Protein AF-A0A3M0Z654-F1 (afdb_monomer)

Mean predicted aligned error: 5.39 Å

Radius of gyration: 23.48 Å; Cα contacts (8 Å, |Δi|>4): 1126; chains: 1; bounding box: 66×55×67 Å

Solvent-accessible surface area (backbone atoms only — not comparable to full-atom values): 19083 Å² total; per-residue (Å²): 134,76,53,80,58,54,81,38,80,42,70,50,46,83,29,74,49,69,48,63,78,39,79,46,79,44,62,20,63,89,38,39,33,29,37,32,23,31,36,39,35,41,32,47,31,36,29,44,46,32,54,15,32,34,36,39,33,43,51,42,68,41,76,60,85,94,45,79,46,75,48,76,44,89,51,58,73,40,71,49,40,82,38,69,68,48,70,70,55,67,70,47,78,39,67,51,93,78,73,87,61,70,76,76,70,84,86,77,80,78,86,81,74,78,81,74,61,71,90,50,51,37,58,55,72,82,33,52,88,52,38,41,69,56,98,88,55,50,23,34,26,58,19,53,36,48,46,31,73,73,50,29,37,25,42,32,46,76,75,57,101,57,67,44,33,15,65,44,69,27,67,49,26,82,54,43,33,35,42,40,36,57,71,30,38,42,27,61,80,13,31,44,30,37,50,36,86,50,54,88,42,56,36,36,40,29,28,28,38,36,22,38,37,35,35,49,14,38,17,33,41,35,32,40,49,19,26,37,50,29,40,39,40,38,76,52,24,32,40,39,35,35,33,52,20,45,33,35,34,40,38,36,70,25,49,35,46,35,41,32,34,42,35,37,44,47,42,77,55,71,57,57,27,28,39,30,33,31,20,38,36,36,31,48,31,37,37,37,40,32,38,21,20,44,40,36,31,26,72,55,8,37,38,35,36,44,48,28,42,41,34,36,34,65,84,52,57,75,84,45,36,34,26,38,35,36,56,29,30,41,18,42,18,35,38,36,47,52,83,81,30,65,47,56,25,45,33,39,39,34,49,93,92,44,78,50,75,40,38,67,84,78,38,56,65,51,83,63,30,34,35,37,53,31,38,30,36,39,66,65,69,78,72,90,123

pLDDT: mean 92.32, std 9.57, range [31.92, 98.75]

Sequence (385 aa):
MRTKCPAIIAKGGNSMIALLDSTIDGDGVDIPAIQTEGALYLRNVNVSGYAAAVKTTKVKLVRKGKKRTTQKTPGLTLPAGKIDEFIAEHKLVLHADSQSGSLALPVEEVPILPREPHEKWVNILKYAHLKKGDKKEEDWAAAIQKAVDDGAECIYFPASSKDYPIAADVHLRGNLKRLFGMRNKIGGKGRLVFEHSGANHTLTIERLELGAVHHDSPGTLVMLSSWPKTFTNSRRAGRLFLFNSLGSDWHFQAPLKVWARQWNVERHGPGPCIISRGAQIWSLGFKTEYDSQKIQAVCGSRIEILGAFLYPIGKIPPDRPLIVNEDSDLAIMYGLSVYRSNHRIQILDRKNGRQTIVSPQDLLWVGSRARMDLFVSRGLSPSRQ

Secondary structure (DSSP, 8-state):
---SS-SEEE-STT-EEEEEEEEEEEEEEEEEEEEESSEEEEEEEEEEEEEEEEEEEEEEEEEETTEEEEEEEEEEEEPSEEEEEEE-S-EEEES-SS--S---PPP-PPP-PPPPPGGGEEEGGGGGGG-BS-SSS-B-HHHHHHHHHTT-SEEEE-S-S--EEESS-EEE-TT--EEEEEEEEEEEEEEEEE--S-TT-EEEEEEEEEEEEEE-SSSEEEEES-EEEEEEE-TT--EEEEEEEEES-EEE-S--EEEEEEEEEE--SS--SEEEES-EEEEEEEEEESSS--EEEETT-EEEEEEEEEE--S---TT-EEEEEESSEEEEEEEEE-SS---SEEEEEEETTEEEEE-GGGSEEETTEEEEEEEEE-PPPP---

Nearest PDB structures (foldseek):
  8iqe-assembly1_B  TM=4.636E-01  e=3.380E+00  Klebsiella phage VLC6

Structure (mmCIF, N/CA/C/O backbone):
data_AF-A0A3M0Z654-F1
#
_entry.id   AF-A0A3M0Z654-F1
#
loop_
_atom_site.group_PDB
_atom_site.id
_atom_site.type_symbol
_atom_site.label_atom_id
_atom_site.label_alt_id
_atom_site.label_comp_id
_atom_site.label_asym_id
_atom_site.label_entity_id
_atom_site.label_seq_id
_atom_site.pdbx_PDB_ins_code
_atom_site.Cartn_x
_atom_site.Cartn_y
_atom_site.Cartn_z
_atom_site.occupancy
_atom_site.B_iso_or_equiv
_atom_site.auth_seq_id
_atom_site.auth_comp_id
_atom_site.auth_asym_id
_atom_site.auth_atom_id
_atom_site.pdbx_PDB_model_num
ATOM 1 N N . MET A 1 1 ? -2.515 -32.035 21.021 1.00 47.75 1 MET A N 1
ATOM 2 C CA . MET A 1 1 ? -3.071 -31.385 22.228 1.00 47.75 1 MET A CA 1
ATOM 3 C C . MET A 1 1 ? -3.592 -30.024 21.811 1.00 47.75 1 MET A C 1
ATOM 5 O O . MET A 1 1 ? -2.827 -29.291 21.197 1.00 47.75 1 MET A O 1
ATOM 9 N N . ARG A 1 2 ? -4.870 -29.718 22.057 1.00 58.19 2 ARG A N 1
ATOM 10 C CA . ARG A 1 2 ? -5.374 -28.342 21.945 1.00 58.19 2 ARG A CA 1
ATOM 11 C C . ARG A 1 2 ? -5.000 -27.593 23.231 1.00 58.19 2 ARG A C 1
ATOM 13 O O . ARG A 1 2 ? -4.676 -28.219 24.240 1.00 58.19 2 ARG A O 1
ATOM 20 N N . THR A 1 3 ? -4.860 -26.278 23.139 1.00 57.78 3 THR A N 1
ATOM 21 C CA . THR A 1 3 ? -4.327 -25.450 24.223 1.00 57.78 3 THR A CA 1
ATOM 22 C C . THR A 1 3 ? -5.454 -24.801 25.021 1.00 57.78 3 THR A C 1
ATOM 24 O O . THR A 1 3 ? -6.199 -23.989 24.473 1.00 57.78 3 THR A O 1
ATOM 27 N N . LYS A 1 4 ? -5.480 -25.033 26.343 1.00 83.50 4 LYS A N 1
ATOM 28 C CA . LYS A 1 4 ? -6.354 -24.339 27.312 1.00 83.50 4 LYS A CA 1
ATOM 29 C C . LYS A 1 4 ? -5.920 -22.889 27.586 1.00 83.50 4 LYS A C 1
ATOM 31 O O . LYS A 1 4 ? -5.823 -22.461 28.735 1.00 83.50 4 LYS A O 1
ATOM 36 N N . CYS A 1 5 ? -5.609 -22.125 26.547 1.00 90.94 5 CYS A N 1
ATOM 37 C CA . CYS A 1 5 ? -5.271 -20.710 26.651 1.00 90.94 5 CYS A CA 1
ATOM 38 C C . CYS A 1 5 ? -6.001 -19.895 25.573 1.00 90.94 5 CYS A C 1
ATOM 40 O O . CYS A 1 5 ? -6.419 -20.456 24.555 1.00 90.94 5 CYS A O 1
ATOM 42 N N . PRO A 1 6 ? -6.183 -18.576 25.781 1.00 94.50 6 PRO A N 1
ATOM 43 C CA . PRO A 1 6 ? -6.696 -17.709 24.729 1.00 94.50 6 PRO A CA 1
ATOM 44 C C . PRO A 1 6 ? -5.765 -17.767 23.518 1.00 94.50 6 PRO A C 1
ATOM 46 O O . PRO A 1 6 ? -4.544 -17.723 23.677 1.00 94.50 6 PRO A O 1
ATOM 49 N N . ALA A 1 7 ? -6.335 -17.811 22.317 1.00 95.44 7 ALA A N 1
ATOM 50 C CA . ALA A 1 7 ? -5.573 -17.749 21.076 1.00 95.44 7 ALA A CA 1
ATOM 51 C C . ALA A 1 7 ? -4.855 -16.398 20.919 1.00 95.44 7 ALA A C 1
ATOM 53 O O . ALA A 1 7 ? -3.739 -16.337 20.407 1.00 95.44 7 ALA A O 1
ATOM 54 N N . ILE A 1 8 ? -5.484 -15.305 21.374 1.00 96.50 8 ILE A N 1
ATOM 55 C CA . ILE A 1 8 ? -4.921 -13.952 21.296 1.00 96.50 8 ILE A CA 1
ATOM 56 C C . ILE A 1 8 ? -5.134 -13.223 22.623 1.00 96.50 8 ILE A C 1
ATOM 58 O O . ILE A 1 8 ? -6.255 -13.127 23.125 1.00 96.50 8 ILE A O 1
ATOM 62 N N . ILE A 1 9 ? -4.056 -12.640 23.156 1.00 95.94 9 ILE A N 1
ATOM 63 C CA . ILE A 1 9 ? -4.102 -11.691 24.273 1.00 95.94 9 ILE A CA 1
ATOM 64 C C . ILE A 1 9 ? -3.407 -10.396 23.843 1.00 95.94 9 ILE A C 1
ATOM 66 O O . ILE A 1 9 ? -2.182 -10.338 23.749 1.00 95.94 9 ILE A O 1
ATOM 70 N N . ALA A 1 10 ? -4.184 -9.339 23.624 1.00 94.88 10 ALA A N 1
ATOM 71 C CA . ALA A 1 10 ? -3.695 -7.999 23.318 1.00 94.88 10 ALA A CA 1
ATOM 72 C C . ALA A 1 10 ? -3.796 -7.106 24.566 1.00 94.88 10 ALA A C 1
ATOM 74 O O . ALA A 1 10 ? -4.889 -6.813 25.051 1.00 94.88 10 ALA A O 1
ATOM 75 N N . LYS A 1 11 ? -2.649 -6.690 25.118 1.00 93.00 11 LYS A N 1
ATOM 76 C CA . LYS A 1 11 ? -2.574 -5.870 26.341 1.00 93.00 11 LYS A CA 1
ATOM 77 C C . LYS A 1 11 ? -2.249 -4.412 26.037 1.00 93.00 11 LYS A C 1
ATOM 79 O O . LYS A 1 11 ? -1.446 -4.109 25.159 1.00 93.00 11 LYS A O 1
ATOM 84 N N . GLY A 1 12 ? -2.794 -3.516 26.855 1.00 89.38 12 GLY A N 1
ATOM 85 C CA . GLY A 1 12 ? -2.614 -2.076 26.751 1.00 89.38 12 GLY A CA 1
ATOM 86 C C . GLY A 1 12 ? -3.598 -1.420 25.787 1.00 89.38 12 GLY A C 1
ATOM 87 O O . GLY A 1 12 ? -3.891 -1.940 24.712 1.00 89.38 12 GLY A O 1
ATOM 88 N N . GLY A 1 13 ? -4.045 -0.217 26.156 1.00 87.88 13 GLY A N 1
ATOM 89 C CA . GLY A 1 13 ? -5.011 0.550 25.369 1.00 87.88 13 GLY A CA 1
ATOM 90 C C . GLY A 1 13 ? -4.569 0.810 23.931 1.00 87.88 13 GLY A C 1
ATOM 91 O O . GLY A 1 13 ? -5.385 0.814 23.033 1.00 87.88 13 GLY A O 1
ATOM 92 N N . ASN A 1 14 ? -3.274 0.960 23.660 1.00 88.38 14 ASN A N 1
ATOM 93 C CA . ASN A 1 14 ? -2.791 1.191 22.292 1.00 88.38 14 ASN A CA 1
ATOM 94 C C . ASN A 1 14 ? -2.501 -0.093 21.502 1.00 88.38 14 ASN A C 1
ATOM 96 O O . ASN A 1 14 ? -1.905 -0.005 20.431 1.00 88.38 14 ASN A O 1
ATOM 100 N N . SER A 1 15 ? -2.836 -1.274 22.030 1.00 91.69 15 SER A N 1
ATOM 101 C CA . SER A 1 15 ? -2.749 -2.501 21.236 1.00 91.69 15 SER A CA 1
ATOM 102 C C . SER A 1 15 ? -3.772 -2.464 20.104 1.00 91.69 15 SER A C 1
ATOM 104 O O . SER A 1 15 ? -4.822 -1.831 20.224 1.00 91.69 15 SER A O 1
ATOM 106 N N . MET A 1 16 ? -3.433 -3.090 18.982 1.00 92.81 16 MET A N 1
ATOM 107 C CA . MET A 1 16 ? -4.265 -3.101 17.786 1.00 92.81 16 MET A CA 1
ATOM 108 C C . MET A 1 16 ? -4.127 -4.441 17.081 1.00 92.81 16 MET A C 1
ATOM 110 O O . MET A 1 16 ? -3.008 -4.868 16.803 1.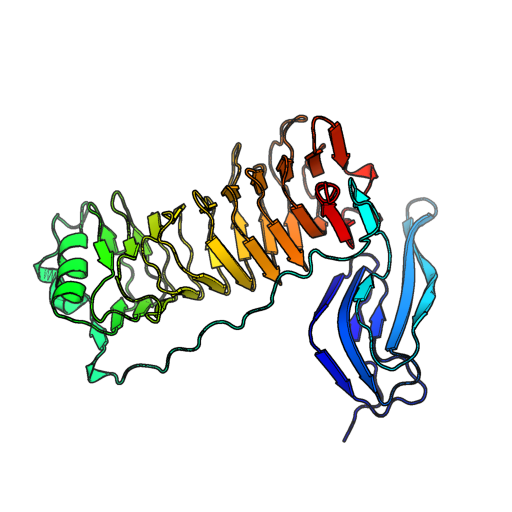00 92.81 16 MET A O 1
ATOM 114 N N . ILE A 1 17 ? -5.255 -5.080 16.785 1.00 95.31 17 ILE A N 1
ATOM 115 C CA . ILE A 1 17 ? -5.320 -6.344 16.049 1.00 95.31 17 ILE A CA 1
ATOM 116 C C . ILE A 1 17 ? -6.375 -6.226 14.951 1.00 95.31 17 ILE A C 1
ATOM 118 O O . ILE A 1 17 ? -7.503 -5.824 15.224 1.00 95.31 17 ILE A O 1
ATOM 122 N N . ALA A 1 18 ? -6.014 -6.617 13.731 1.00 95.38 18 ALA A N 1
ATOM 123 C CA . ALA A 1 18 ? -6.952 -6.894 12.650 1.00 95.38 18 ALA A CA 1
ATOM 124 C C . ALA A 1 18 ? -6.826 -8.376 12.273 1.00 95.38 18 ALA A C 1
ATOM 126 O O . ALA A 1 18 ? -5.716 -8.841 12.013 1.00 95.38 18 ALA A O 1
ATOM 127 N N . LEU A 1 19 ? -7.939 -9.108 12.266 1.00 96.44 19 LEU A N 1
ATOM 128 C CA . LEU A 1 19 ? -7.992 -10.528 11.920 1.00 96.44 19 LEU A CA 1
ATOM 129 C C . LEU A 1 19 ? -9.084 -10.762 10.876 1.00 96.44 19 LEU A C 1
ATOM 131 O O . LEU A 1 19 ? -10.234 -10.372 11.076 1.00 96.44 19 LEU A O 1
ATOM 135 N N . LEU A 1 20 ? -8.711 -11.382 9.761 1.00 95.62 20 LEU A N 1
ATOM 136 C CA . LEU A 1 20 ? -9.563 -11.559 8.587 1.00 95.62 20 LEU A CA 1
ATOM 137 C C . LEU A 1 20 ? -9.585 -13.031 8.195 1.00 95.62 20 LEU A C 1
ATOM 139 O O . LEU A 1 20 ? -8.561 -13.697 8.341 1.00 95.62 20 LEU A O 1
ATOM 143 N N . ASP A 1 21 ? -10.717 -13.513 7.689 1.00 95.38 21 ASP A N 1
ATOM 144 C CA . ASP A 1 21 ? -10.837 -14.804 6.996 1.00 95.38 21 ASP A CA 1
ATOM 145 C C . ASP A 1 21 ? -10.188 -15.967 7.774 1.00 95.38 21 ASP A C 1
ATOM 147 O O . ASP A 1 21 ? -9.401 -16.750 7.246 1.00 95.38 21 ASP A O 1
ATOM 151 N N . SER A 1 22 ? -10.467 -16.033 9.079 1.00 96.69 22 SER A N 1
ATOM 152 C CA . SER A 1 22 ? -9.737 -16.881 10.030 1.00 96.69 22 SER A CA 1
ATOM 153 C C . SER A 1 22 ? -10.655 -17.830 10.790 1.00 96.69 22 SER A C 1
ATOM 155 O O . SER A 1 22 ? -11.786 -17.491 11.130 1.00 96.69 22 SER A O 1
ATOM 157 N N . THR A 1 23 ? -10.135 -19.007 11.135 1.00 97.62 23 THR A N 1
ATOM 158 C CA . THR A 1 23 ? -10.780 -19.935 12.076 1.00 97.62 23 THR A CA 1
ATOM 159 C C . THR A 1 23 ? -9.923 -20.065 13.331 1.00 97.62 23 THR A C 1
ATOM 161 O O . THR A 1 23 ? -8.708 -20.233 13.236 1.00 97.62 23 THR A O 1
ATOM 164 N N . ILE A 1 24 ? -10.551 -19.965 14.503 1.00 96.38 24 ILE A N 1
ATOM 165 C CA . ILE A 1 24 ? -9.919 -20.137 15.812 1.00 96.38 24 ILE A CA 1
ATOM 166 C C . ILE A 1 24 ? -10.595 -21.312 16.520 1.00 96.38 24 ILE A C 1
ATOM 168 O O . ILE A 1 24 ? -11.736 -21.195 16.966 1.00 96.38 24 ILE A O 1
ATOM 172 N N . ASP A 1 25 ? -9.868 -22.418 16.661 1.00 94.50 25 ASP A N 1
ATOM 173 C CA . ASP A 1 25 ? -10.344 -23.632 17.324 1.00 94.50 25 ASP A CA 1
ATOM 174 C C . ASP A 1 25 ? -9.556 -23.896 18.608 1.00 94.50 25 ASP A C 1
ATOM 176 O O . ASP A 1 25 ? -8.324 -23.878 18.612 1.00 94.50 25 ASP A O 1
ATOM 180 N N . GLY A 1 26 ? -10.266 -24.190 19.695 1.00 90.81 26 GLY A N 1
ATOM 181 C CA . GLY A 1 26 ? -9.661 -24.493 20.990 1.00 90.81 26 GLY A CA 1
ATOM 182 C C . GLY A 1 26 ? -10.363 -25.611 21.751 1.00 90.81 26 GLY A C 1
ATOM 183 O O . GLY A 1 26 ? -11.196 -26.344 21.214 1.00 90.81 26 GLY A O 1
ATOM 184 N N . ASP A 1 27 ? -9.970 -25.758 23.012 1.00 88.44 27 ASP A N 1
ATOM 185 C CA . ASP A 1 27 ? -10.591 -26.599 24.045 1.00 88.44 27 ASP A CA 1
ATOM 186 C C . ASP A 1 27 ? -10.758 -25.831 25.377 1.00 88.44 27 ASP A C 1
ATOM 188 O O . ASP A 1 27 ? -10.929 -26.411 26.452 1.00 88.44 27 ASP A O 1
ATOM 192 N N . GLY A 1 28 ? -10.709 -24.498 25.307 1.00 83.19 28 GLY A N 1
ATOM 193 C CA . GLY A 1 28 ? -10.828 -23.572 26.427 1.00 83.19 28 GLY A CA 1
ATOM 194 C C . GLY A 1 28 ? -12.279 -23.237 26.768 1.00 83.19 28 GLY A C 1
ATOM 195 O O . GLY A 1 28 ? -12.667 -22.073 26.689 1.00 83.19 28 GLY A O 1
ATOM 196 N N . VAL A 1 29 ? -13.076 -24.231 27.166 1.00 85.75 29 VAL A N 1
ATOM 197 C CA . VAL A 1 29 ? -14.527 -24.076 27.419 1.00 85.75 29 VAL A CA 1
ATOM 198 C C . VAL A 1 29 ? -14.897 -23.040 28.489 1.00 85.75 29 VAL A C 1
ATOM 200 O O . VAL A 1 29 ? -16.023 -22.557 28.476 1.00 85.75 29 VAL A O 1
ATOM 203 N N . ASP A 1 30 ? -13.944 -22.633 29.336 1.00 92.38 30 ASP A N 1
ATOM 204 C CA . ASP A 1 30 ? -14.133 -21.641 30.409 1.00 92.38 30 ASP A CA 1
ATOM 205 C C . ASP A 1 30 ? -13.420 -20.298 30.146 1.00 92.38 30 ASP A C 1
ATOM 207 O O . ASP A 1 30 ? -13.395 -19.411 31.003 1.00 92.38 30 ASP A O 1
ATOM 211 N N . ILE A 1 31 ? -12.803 -20.125 28.971 1.00 94.62 31 ILE A N 1
ATOM 212 C CA . ILE A 1 31 ? -12.033 -18.923 28.623 1.00 94.62 31 ILE A CA 1
ATOM 213 C C . ILE A 1 31 ? -12.444 -18.343 27.261 1.00 94.62 31 ILE A C 1
ATOM 215 O O . ILE A 1 31 ? -12.807 -19.086 26.350 1.00 94.62 31 ILE A O 1
ATOM 219 N N . PRO A 1 32 ? -12.378 -17.011 27.076 1.00 96.50 32 PRO A N 1
ATOM 220 C CA . PRO A 1 32 ? -12.579 -16.401 25.766 1.00 96.50 32 PRO A CA 1
ATOM 221 C C . PRO A 1 32 ? -11.381 -16.663 24.840 1.00 96.50 32 PRO A C 1
ATOM 223 O O . PRO A 1 32 ? -10.233 -16.657 25.297 1.00 96.50 32 PRO A O 1
ATOM 226 N N . ALA A 1 33 ? -11.642 -16.813 23.540 1.00 97.19 33 ALA A N 1
ATOM 227 C CA . ALA A 1 33 ? -10.611 -17.043 22.527 1.00 97.19 33 ALA A CA 1
ATOM 228 C C . ALA A 1 33 ? -9.699 -15.823 22.328 1.00 97.19 33 ALA A C 1
ATOM 230 O O . ALA A 1 33 ? -8.476 -15.958 22.269 1.00 97.19 33 ALA A O 1
ATOM 231 N N . ILE A 1 34 ? -10.287 -14.625 22.258 1.00 97.62 34 ILE A N 1
ATOM 232 C CA . ILE A 1 34 ? -9.576 -13.355 22.096 1.00 97.62 34 ILE A CA 1
ATOM 233 C C . ILE A 1 34 ? -9.829 -12.473 23.317 1.00 97.62 34 ILE A C 1
ATOM 235 O O . ILE A 1 34 ? -10.971 -12.170 23.663 1.00 97.62 34 ILE A O 1
ATOM 239 N N . GLN A 1 35 ? -8.756 -12.004 23.947 1.00 96.69 35 GLN A N 1
ATOM 240 C CA . GLN A 1 35 ? -8.796 -11.001 25.008 1.00 96.69 35 GLN A CA 1
ATOM 241 C C . GLN A 1 35 ? -8.074 -9.743 24.535 1.00 96.69 35 GLN A C 1
ATOM 243 O O . GLN A 1 35 ? -6.910 -9.818 24.150 1.00 96.69 35 GLN A O 1
ATOM 248 N N . THR A 1 36 ? -8.736 -8.587 24.567 1.00 95.75 36 THR A N 1
ATOM 249 C CA . THR A 1 36 ? -8.128 -7.328 24.105 1.00 95.75 36 THR A CA 1
ATOM 250 C C . THR A 1 36 ? -8.387 -6.162 25.049 1.00 95.75 36 THR A C 1
ATOM 252 O O . THR A 1 36 ? -9.487 -5.984 25.569 1.00 95.75 36 THR A O 1
ATOM 255 N N . GLU A 1 37 ? -7.356 -5.352 25.255 1.00 93.81 37 GLU A N 1
ATOM 256 C CA . GLU A 1 37 ? -7.401 -4.073 25.965 1.00 93.81 37 GLU A CA 1
ATOM 257 C C . GLU A 1 37 ? -7.406 -2.856 25.021 1.00 93.81 37 GLU A C 1
ATOM 259 O O . GLU A 1 37 ? -7.508 -1.719 25.484 1.00 93.81 37 GLU A O 1
ATOM 264 N N . GLY A 1 38 ? -7.246 -3.082 23.715 1.00 91.88 38 GLY A N 1
ATOM 265 C CA . GLY A 1 38 ? -7.144 -2.047 22.688 1.00 91.88 38 GLY A CA 1
ATOM 266 C C . GLY A 1 38 ? -8.048 -2.323 21.488 1.00 91.88 38 GLY A C 1
ATOM 267 O O . GLY A 1 38 ? -9.090 -2.967 21.616 1.00 91.88 38 GLY A O 1
ATOM 268 N N . ALA A 1 39 ? -7.648 -1.832 20.316 1.00 92.50 39 ALA A N 1
ATOM 269 C CA . ALA A 1 39 ? -8.419 -2.006 19.092 1.00 92.50 39 ALA A CA 1
ATOM 270 C C . ALA A 1 39 ? -8.451 -3.474 18.661 1.00 92.50 39 ALA A C 1
ATOM 272 O O . ALA A 1 39 ? -7.421 -4.157 18.637 1.00 92.50 39 ALA A O 1
ATOM 273 N N . LEU A 1 40 ? -9.627 -3.935 18.253 1.00 95.44 40 LEU A N 1
ATOM 274 C CA . LEU A 1 40 ? -9.811 -5.231 17.622 1.00 95.44 40 LEU A CA 1
ATOM 275 C C . LEU A 1 40 ? -10.784 -5.075 16.464 1.00 95.44 40 LEU A C 1
ATOM 277 O O . LEU A 1 40 ? -11.901 -4.596 16.651 1.00 95.44 40 LEU A O 1
ATOM 281 N N . TYR A 1 41 ? -10.337 -5.505 15.296 1.00 96.31 41 TYR A N 1
ATOM 282 C CA . TYR A 1 41 ? -11.125 -5.585 14.086 1.00 96.31 41 TYR A CA 1
ATOM 283 C C . TYR A 1 41 ? -11.153 -7.044 13.620 1.00 96.31 41 TYR A C 1
ATOM 285 O O . TYR A 1 41 ? -10.099 -7.652 13.431 1.00 96.31 41 TYR A O 1
ATOM 293 N N . LEU A 1 42 ? -12.345 -7.611 13.454 1.00 97.19 42 LEU A N 1
ATOM 294 C CA . LEU A 1 42 ? -12.567 -8.964 12.947 1.00 97.19 42 LEU A CA 1
ATOM 295 C C . LEU A 1 42 ? -13.427 -8.887 11.688 1.00 97.19 42 LEU A C 1
ATOM 297 O O . LEU A 1 42 ? -14.409 -8.148 11.679 1.00 97.19 42 LEU A O 1
ATOM 301 N N . ARG A 1 43 ? -13.113 -9.675 10.659 1.00 96.12 43 ARG A N 1
ATOM 302 C CA . ARG A 1 43 ? -13.990 -9.872 9.495 1.00 96.12 43 ARG A CA 1
ATOM 303 C C . ARG A 1 43 ? -13.923 -11.317 9.029 1.00 96.12 43 ARG A C 1
ATOM 305 O O . ARG A 1 43 ? -12.828 -11.816 8.800 1.00 96.12 43 ARG A O 1
ATOM 312 N N . ASN A 1 44 ? -15.075 -11.963 8.874 1.00 96.50 44 ASN A N 1
ATOM 313 C CA . ASN A 1 44 ? -15.184 -13.370 8.490 1.00 96.50 44 ASN A CA 1
ATOM 314 C C . ASN A 1 44 ? -14.331 -14.289 9.390 1.00 96.50 44 ASN A C 1
ATOM 316 O O . ASN A 1 44 ? -13.428 -14.990 8.935 1.00 96.50 44 ASN A O 1
ATOM 320 N N . VAL A 1 45 ? -14.585 -14.229 10.700 1.00 98.25 45 VAL A N 1
ATOM 321 C CA . VAL A 1 45 ? -13.873 -15.029 11.704 1.00 98.25 45 VAL A CA 1
ATOM 322 C C . VAL A 1 45 ? -14.823 -16.048 12.316 1.00 98.25 45 VAL A C 1
ATOM 324 O O . VAL A 1 45 ? -15.905 -15.688 12.768 1.00 98.25 45 VAL A O 1
ATOM 327 N N . ASN A 1 46 ? -14.418 -17.313 12.369 1.00 98.38 46 ASN A N 1
ATOM 328 C CA . ASN A 1 46 ? -15.158 -18.361 13.066 1.00 98.38 46 ASN A CA 1
ATOM 329 C C . ASN A 1 46 ? -14.410 -18.788 14.329 1.00 98.38 46 ASN A C 1
ATOM 331 O O . ASN A 1 46 ? -13.206 -19.033 14.278 1.00 98.38 46 ASN A O 1
ATOM 335 N N . VAL A 1 47 ? -15.116 -18.894 15.455 1.00 97.75 47 VAL A N 1
ATOM 336 C CA . VAL A 1 47 ? -14.524 -19.310 16.733 1.00 97.75 47 VAL A CA 1
ATOM 337 C C . VAL A 1 47 ? -15.263 -20.511 17.308 1.00 97.75 47 VAL A C 1
ATOM 339 O O . VAL A 1 47 ? -16.477 -20.451 17.496 1.00 97.75 47 VAL A O 1
ATOM 342 N N . SER A 1 48 ? -14.532 -21.574 17.651 1.00 96.00 48 SER A N 1
ATOM 343 C CA . SER A 1 48 ? -15.085 -22.798 18.239 1.00 96.00 48 SER A CA 1
ATOM 344 C C . SER A 1 48 ? -14.247 -23.314 19.419 1.00 96.00 48 SER A C 1
ATOM 346 O O . SER A 1 48 ? -13.043 -23.076 19.505 1.00 96.00 48 SER A O 1
ATOM 348 N N . GLY A 1 49 ? -14.883 -24.018 20.363 1.00 94.69 49 GLY A N 1
ATOM 349 C CA . GLY A 1 49 ? -14.187 -24.630 21.505 1.00 94.69 49 GLY A CA 1
ATOM 350 C C . GLY A 1 49 ? -13.728 -23.657 22.601 1.00 94.69 49 GLY A C 1
ATOM 351 O O . GLY A 1 49 ? -12.835 -23.994 23.375 1.00 94.69 49 GLY A O 1
ATOM 352 N N . TYR A 1 50 ? -14.338 -22.469 22.678 1.00 96.06 50 TYR A N 1
ATOM 353 C CA . TYR A 1 50 ? -14.089 -21.442 23.698 1.00 96.06 50 TYR A CA 1
ATOM 354 C C . TYR A 1 50 ? -15.394 -20.992 24.368 1.00 96.06 50 TYR A C 1
ATOM 356 O O . TYR A 1 50 ? -16.449 -21.039 23.737 1.00 96.06 50 TYR A O 1
ATOM 364 N N . ALA A 1 51 ? -15.322 -20.479 25.603 1.00 95.38 51 ALA A N 1
ATOM 365 C CA . ALA A 1 51 ? -16.484 -19.925 26.320 1.00 95.38 51 ALA A CA 1
ATOM 366 C C . ALA A 1 51 ? -17.131 -18.733 25.590 1.00 95.38 51 ALA A C 1
ATOM 368 O O . ALA A 1 51 ? -18.328 -18.478 25.696 1.00 95.38 51 ALA A O 1
ATOM 369 N N . ALA A 1 52 ? -16.307 -17.960 24.883 1.00 96.88 52 ALA A N 1
ATOM 370 C CA . ALA A 1 52 ? -16.679 -16.754 24.156 1.00 96.88 52 ALA A CA 1
ATOM 371 C C . ALA A 1 52 ? -15.664 -16.502 23.033 1.00 96.88 52 ALA A C 1
ATOM 373 O O . ALA A 1 52 ? -14.496 -16.882 23.152 1.00 96.88 52 ALA A O 1
ATOM 374 N N . ALA A 1 53 ? -16.068 -15.819 21.963 1.00 97.38 53 ALA A N 1
ATOM 375 C CA . ALA A 1 53 ? -15.132 -15.428 20.914 1.00 97.38 53 ALA A CA 1
ATOM 376 C C . ALA A 1 53 ? -14.209 -14.297 21.371 1.00 97.38 53 ALA A C 1
ATOM 378 O O . ALA A 1 53 ? -12.993 -14.363 21.200 1.00 97.38 53 ALA A O 1
ATOM 379 N N . VAL A 1 54 ? -14.786 -13.257 21.973 1.00 97.81 54 VAL A N 1
ATOM 380 C CA . VAL A 1 54 ? -14.070 -12.027 22.322 1.00 97.81 54 VAL A CA 1
ATOM 381 C C . VAL A 1 54 ? -14.450 -11.589 23.724 1.00 97.81 54 VAL A C 1
ATOM 383 O O . VAL A 1 54 ? -15.624 -11.599 24.080 1.00 97.81 54 VAL A O 1
ATOM 386 N N . LYS A 1 55 ? -13.465 -11.123 24.489 1.00 97.25 55 LYS A N 1
ATOM 387 C CA . LYS A 1 55 ? -13.654 -10.327 25.702 1.00 97.25 55 LYS A CA 1
ATOM 388 C C . LYS A 1 55 ? -12.804 -9.062 25.616 1.00 97.25 55 LYS A C 1
ATOM 390 O O . LYS A 1 55 ? -11.574 -9.144 25.586 1.00 97.25 55 LYS A O 1
ATOM 395 N N . THR A 1 56 ? -13.438 -7.891 25.592 1.00 96.12 56 THR A N 1
ATOM 396 C CA . THR A 1 56 ? -12.738 -6.600 25.571 1.00 96.12 56 THR A CA 1
ATOM 397 C C . THR A 1 56 ? -12.650 -5.983 26.969 1.00 96.12 56 THR A C 1
ATOM 399 O O . THR A 1 56 ? -13.456 -6.255 27.862 1.00 96.12 56 THR A O 1
ATOM 402 N N . THR A 1 57 ? -11.624 -5.166 27.188 1.00 94.38 57 THR A N 1
ATOM 403 C CA . THR A 1 57 ? -11.407 -4.378 28.404 1.00 94.38 57 THR A CA 1
ATOM 404 C C . THR A 1 57 ? -11.078 -2.951 28.003 1.00 94.38 57 THR A C 1
ATOM 406 O O . THR A 1 57 ? -10.109 -2.707 27.291 1.00 94.38 57 THR A O 1
ATOM 409 N N . LYS A 1 58 ? -11.853 -1.991 28.499 1.00 90.31 58 LYS A N 1
ATOM 410 C CA . LYS A 1 58 ? -11.624 -0.568 28.250 1.00 90.31 58 LYS A CA 1
ATOM 411 C C . LYS A 1 58 ? -10.425 -0.099 29.050 1.00 90.31 58 LYS A C 1
ATOM 413 O O . LYS A 1 58 ? -10.401 -0.271 30.269 1.00 90.31 58 LYS A O 1
ATOM 418 N N . VAL A 1 59 ? -9.459 0.534 28.388 1.00 88.75 59 VAL A N 1
ATOM 419 C CA . VAL A 1 59 ? -8.288 1.130 29.044 1.00 88.75 59 VAL A CA 1
ATOM 420 C C . VAL A 1 59 ? -8.279 2.636 28.846 1.00 88.75 59 VAL A C 1
ATOM 422 O O . VAL A 1 59 ? -8.134 3.128 27.729 1.00 88.75 59 VAL A O 1
ATOM 425 N N . LYS A 1 60 ? -8.352 3.376 29.955 1.00 84.06 60 LYS A N 1
ATOM 426 C CA . LYS A 1 60 ? -8.234 4.837 29.971 1.00 84.06 60 LYS A CA 1
ATOM 427 C C . LYS A 1 60 ? -6.992 5.263 30.740 1.00 84.06 60 LYS A C 1
ATOM 429 O O . LYS A 1 60 ? -6.729 4.771 31.839 1.00 84.06 60 LYS A O 1
ATOM 434 N N . LEU A 1 61 ? -6.235 6.209 30.187 1.00 81.06 61 LEU A N 1
ATOM 435 C CA . LEU A 1 61 ? -5.178 6.874 30.942 1.00 81.06 61 LEU A CA 1
ATOM 436 C C . LEU A 1 61 ? -5.821 7.868 31.918 1.00 81.06 61 LEU A C 1
ATOM 438 O O . LEU A 1 61 ? -6.527 8.784 31.502 1.00 81.06 61 LEU A O 1
ATOM 442 N N . VAL A 1 62 ? -5.558 7.705 33.209 1.00 81.44 62 VAL A N 1
ATOM 443 C CA . VAL A 1 62 ? -6.018 8.617 34.259 1.00 81.44 62 VAL A CA 1
ATOM 444 C C . VAL A 1 62 ? -4.821 9.220 34.983 1.00 81.44 62 VAL A C 1
ATOM 446 O O . VAL A 1 62 ? -3.775 8.588 35.160 1.00 81.44 62 VAL A O 1
ATOM 449 N N . ARG A 1 63 ? -4.951 10.484 35.380 1.00 79.25 63 ARG A N 1
ATOM 450 C CA . ARG A 1 63 ? -3.924 11.188 36.146 1.00 79.25 63 ARG A CA 1
ATOM 451 C C . ARG A 1 63 ? -4.290 11.136 37.624 1.00 79.25 63 ARG A C 1
ATOM 453 O O . ARG A 1 63 ? -5.358 11.602 38.001 1.00 79.25 63 ARG A O 1
ATOM 460 N N . LYS A 1 64 ? -3.391 10.609 38.458 1.00 75.12 64 LYS A N 1
ATOM 461 C CA . LYS A 1 64 ? -3.523 10.607 39.921 1.00 75.12 64 LYS A CA 1
ATOM 462 C C . LYS A 1 64 ? -2.336 11.375 40.508 1.00 75.12 64 LYS A C 1
ATOM 464 O O . LYS A 1 64 ? -1.234 10.845 40.658 1.00 75.12 64 LYS A O 1
ATOM 469 N N . GLY A 1 65 ? -2.533 12.674 40.743 1.00 80.94 65 GLY A N 1
ATOM 470 C CA . GLY A 1 65 ? -1.463 13.602 41.126 1.00 80.94 65 GLY A CA 1
ATOM 471 C C . GLY A 1 65 ? -0.430 13.806 40.007 1.00 80.94 65 GLY A C 1
ATOM 472 O O . GLY A 1 65 ? -0.774 14.195 38.888 1.00 80.94 65 GLY A O 1
ATOM 473 N N . LYS A 1 66 ? 0.853 13.549 40.298 1.00 76.88 66 LYS A N 1
ATOM 474 C CA . LYS A 1 66 ? 1.950 13.580 39.305 1.00 76.88 66 LYS A CA 1
ATOM 475 C C . LYS A 1 66 ? 2.124 12.255 38.542 1.00 76.88 66 LYS A C 1
ATOM 477 O O . LYS A 1 66 ? 2.838 12.232 37.544 1.00 76.88 66 LYS A O 1
ATOM 482 N N . LYS A 1 67 ? 1.477 11.163 38.975 1.00 74.25 67 LYS A N 1
ATOM 483 C CA . LYS A 1 67 ? 1.582 9.843 38.334 1.00 74.25 67 LYS A CA 1
ATOM 484 C C . LYS A 1 67 ? 0.480 9.651 37.288 1.00 74.25 67 LYS A C 1
ATOM 486 O O . LYS A 1 67 ? -0.666 10.064 37.478 1.00 74.25 67 LYS A O 1
ATOM 491 N N . ARG A 1 68 ? 0.835 9.003 36.179 1.00 77.31 68 ARG A N 1
ATOM 492 C CA . ARG A 1 68 ? -0.108 8.493 35.175 1.00 77.31 68 ARG A CA 1
ATOM 493 C C . ARG A 1 68 ? -0.376 7.023 35.477 1.00 77.31 68 ARG A C 1
ATOM 495 O O . ARG A 1 68 ? 0.569 6.255 35.612 1.00 77.31 68 ARG A O 1
ATOM 502 N N . THR A 1 69 ? -1.644 6.647 35.587 1.00 82.56 69 THR A N 1
ATOM 503 C CA . THR A 1 69 ? -2.077 5.261 35.804 1.00 82.56 69 THR A CA 1
ATOM 504 C C . THR A 1 69 ? -3.119 4.875 34.760 1.00 82.56 69 THR A C 1
ATOM 506 O O . THR A 1 69 ? -3.752 5.737 34.155 1.00 82.56 69 THR A O 1
ATOM 509 N N . THR A 1 70 ? -3.309 3.580 34.529 1.00 84.00 70 THR A N 1
ATOM 510 C CA . THR A 1 70 ? -4.361 3.071 33.641 1.00 84.00 70 THR A CA 1
ATOM 511 C C . THR A 1 70 ? -5.550 2.601 34.462 1.00 84.00 70 THR A C 1
ATOM 513 O O . THR A 1 70 ? -5.386 1.761 35.345 1.00 84.00 70 THR A O 1
ATOM 516 N N . GLN A 1 71 ? -6.738 3.110 34.156 1.00 87.94 71 GLN A N 1
ATOM 517 C CA . GLN A 1 71 ? -7.992 2.562 34.655 1.00 87.94 71 GLN A CA 1
ATOM 518 C C . GLN A 1 71 ? -8.503 1.526 33.655 1.00 87.94 71 GLN A C 1
ATOM 520 O O . GLN A 1 71 ? -8.559 1.809 32.456 1.00 87.94 71 GLN A O 1
ATOM 525 N N . LYS A 1 72 ? -8.854 0.339 34.158 1.00 91.62 72 LYS A N 1
ATOM 526 C CA . LYS A 1 72 ? -9.465 -0.737 33.376 1.00 91.62 72 LYS A CA 1
ATOM 527 C C . LYS A 1 72 ? -10.920 -0.899 33.789 1.00 91.62 72 LYS A C 1
ATOM 529 O O . LYS A 1 72 ? -11.196 -0.984 34.984 1.00 91.62 72 LYS A O 1
ATOM 534 N N . THR A 1 73 ? -11.831 -0.953 32.826 1.00 92.31 73 THR A N 1
ATOM 535 C CA . THR A 1 73 ? -13.237 -1.305 33.068 1.00 92.31 73 THR A CA 1
ATOM 536 C C . THR A 1 73 ? -13.667 -2.423 32.119 1.00 92.31 73 THR A C 1
ATOM 538 O O . THR A 1 73 ? -13.105 -2.528 31.024 1.00 92.31 73 THR A O 1
ATOM 541 N N . PRO A 1 74 ? -14.636 -3.274 32.505 1.00 94.06 74 PRO A N 1
ATOM 542 C CA . PRO A 1 74 ? -15.166 -4.292 31.606 1.00 94.06 74 PRO A CA 1
ATOM 543 C C . PRO A 1 74 ? -15.629 -3.682 30.278 1.00 94.06 74 PRO A C 1
ATOM 545 O O . PRO A 1 74 ? -16.240 -2.609 30.255 1.00 94.06 74 PRO A O 1
ATOM 548 N N . GLY A 1 75 ? -15.280 -4.347 29.181 1.00 91.94 75 GLY A N 1
ATOM 549 C CA . GLY A 1 75 ? -15.784 -4.046 27.850 1.00 91.94 75 GLY A CA 1
ATOM 550 C C . GLY A 1 75 ? -16.895 -5.015 27.450 1.00 91.94 75 GLY A C 1
ATOM 551 O O . GLY A 1 75 ? -17.707 -5.430 28.275 1.00 91.94 75 GLY A O 1
ATOM 552 N N . LEU A 1 76 ? -16.929 -5.366 26.172 1.00 93.81 76 LEU A N 1
ATOM 553 C CA . LEU A 1 76 ? -17.928 -6.235 25.568 1.00 93.81 76 LEU A CA 1
ATOM 554 C C . LEU A 1 76 ? -17.458 -7.698 25.570 1.00 93.81 76 LEU A C 1
ATOM 556 O O . LEU A 1 76 ? -16.263 -7.978 25.470 1.00 93.81 76 LEU A O 1
ATOM 560 N N . THR A 1 77 ? -18.401 -8.635 25.674 1.00 96.12 77 THR A N 1
ATOM 561 C CA . THR A 1 77 ? -18.153 -10.067 25.458 1.00 96.12 77 THR A CA 1
ATOM 562 C C . THR A 1 77 ? -18.991 -10.538 24.276 1.00 96.12 77 THR A C 1
ATOM 564 O O . THR A 1 77 ? -20.195 -10.293 24.258 1.00 96.12 77 THR A O 1
ATOM 567 N N . LEU A 1 78 ? -18.361 -11.180 23.292 1.00 96.81 78 LEU A N 1
ATOM 568 C CA . LEU A 1 78 ? -19.046 -11.784 22.147 1.00 96.81 78 LEU A CA 1
ATOM 569 C C . LEU A 1 78 ? -19.123 -13.302 22.315 1.00 96.81 78 LEU A C 1
ATOM 571 O O . LEU A 1 78 ? -18.103 -13.906 22.665 1.00 96.81 78 LEU A O 1
ATOM 575 N N . PRO A 1 79 ? -20.273 -13.933 22.023 1.00 96.62 79 PRO A N 1
ATOM 576 C CA . PRO A 1 79 ? -20.381 -15.388 22.028 1.00 96.62 79 PRO A CA 1
ATOM 577 C C . PRO A 1 79 ? -19.457 -16.021 20.977 1.00 96.62 79 PRO A C 1
ATOM 579 O O . PRO A 1 79 ? -19.039 -15.364 20.024 1.00 96.62 79 PRO A O 1
ATOM 582 N N . ALA A 1 80 ? -19.114 -17.297 21.171 1.00 95.50 80 ALA A N 1
ATOM 583 C CA . ALA A 1 80 ? -18.436 -18.096 20.149 1.00 95.50 80 ALA A CA 1
ATOM 584 C C . ALA A 1 80 ? -19.329 -18.287 18.904 1.00 95.50 80 ALA A C 1
ATOM 586 O O . ALA A 1 80 ? -20.543 -18.092 18.966 1.00 95.50 80 ALA A O 1
ATOM 587 N N . GLY A 1 81 ? -18.728 -18.688 17.785 1.00 96.75 81 GLY A N 1
ATOM 588 C CA . GLY A 1 81 ? -19.402 -18.877 16.502 1.00 96.75 81 GLY A CA 1
ATOM 589 C C . GLY A 1 81 ? -18.861 -17.967 15.402 1.00 96.75 81 GLY A C 1
ATOM 590 O O . GLY A 1 81 ? -17.725 -17.486 15.465 1.00 96.75 81 GLY A O 1
ATOM 591 N N . LYS A 1 82 ? -19.687 -17.756 14.374 1.00 97.81 82 LYS A N 1
ATOM 592 C CA . LYS A 1 82 ? -19.345 -16.951 13.201 1.00 97.81 82 LYS A CA 1
ATOM 593 C C . LYS A 1 82 ? -19.480 -15.458 13.503 1.00 97.81 82 LYS A C 1
ATOM 595 O O . LYS A 1 82 ? -20.507 -15.006 14.002 1.00 97.81 82 LYS A O 1
ATOM 600 N N . ILE A 1 83 ? -18.459 -14.698 13.134 1.00 97.62 83 ILE A N 1
ATOM 601 C CA . ILE A 1 83 ? -18.397 -13.241 13.209 1.00 97.62 83 ILE A CA 1
ATOM 602 C C . ILE A 1 83 ? -18.189 -12.719 11.789 1.00 97.62 83 ILE A C 1
ATOM 604 O O . ILE A 1 83 ? -17.103 -12.861 11.224 1.00 97.62 83 ILE A O 1
ATOM 608 N N . ASP A 1 84 ? -19.224 -12.105 11.213 1.00 95.25 84 ASP A N 1
ATOM 609 C CA . ASP A 1 84 ? -19.130 -11.518 9.871 1.00 95.25 84 ASP A CA 1
ATOM 610 C C . ASP A 1 84 ? -18.237 -10.269 9.879 1.00 95.25 84 ASP A C 1
ATOM 612 O O . ASP A 1 84 ? -17.290 -10.182 9.100 1.00 95.25 84 ASP A O 1
ATOM 616 N N . GLU A 1 85 ? -18.475 -9.337 10.804 1.00 94.94 85 GLU A N 1
ATOM 617 C CA . GLU A 1 85 ? -17.606 -8.187 11.056 1.00 94.94 85 GLU A CA 1
ATOM 618 C C . GLU A 1 85 ? -17.778 -7.696 12.501 1.00 94.94 85 GLU A C 1
ATOM 620 O O . GLU A 1 85 ? -18.893 -7.631 13.019 1.00 94.94 85 GLU A O 1
ATOM 625 N N . PHE A 1 86 ? -16.680 -7.344 13.168 1.00 94.81 86 PHE A N 1
ATOM 626 C CA . PHE A 1 86 ? -16.699 -6.773 14.512 1.00 94.81 86 PHE A CA 1
ATOM 627 C C . PHE A 1 86 ? -15.605 -5.721 14.676 1.00 94.81 86 PHE A C 1
ATOM 629 O O . PHE A 1 86 ? -14.458 -5.942 14.299 1.00 94.81 86 PHE A O 1
ATOM 636 N N . ILE A 1 87 ? -15.957 -4.596 15.299 1.00 92.94 87 ILE A N 1
ATOM 637 C CA . ILE A 1 87 ? -15.038 -3.520 15.672 1.00 92.94 87 ILE A CA 1
ATOM 638 C C . ILE A 1 87 ? -15.231 -3.264 17.162 1.00 92.94 87 ILE A C 1
ATOM 640 O O . ILE A 1 87 ? -16.350 -2.973 17.586 1.00 92.94 87 ILE A O 1
ATOM 644 N N . ALA A 1 88 ? -14.164 -3.392 17.952 1.00 85.75 88 ALA A N 1
ATOM 645 C CA . ALA A 1 88 ? -14.269 -3.335 19.406 1.00 85.75 88 ALA A CA 1
ATOM 646 C C . ALA A 1 88 ? -14.750 -1.979 19.918 1.00 85.75 88 ALA A C 1
ATOM 648 O O . ALA A 1 88 ? -15.755 -1.923 20.625 1.00 85.75 88 ALA A O 1
ATOM 649 N N . GLU A 1 89 ? -14.028 -0.901 19.615 1.00 77.31 89 GLU A N 1
ATOM 650 C CA . GLU A 1 89 ? -14.320 0.434 20.138 1.00 77.31 89 GLU A CA 1
ATOM 651 C C . GLU A 1 89 ? -14.041 1.490 19.061 1.00 77.31 89 GLU A C 1
ATOM 653 O O . GLU A 1 89 ? -13.420 1.186 18.062 1.00 77.31 89 GLU A O 1
ATOM 658 N N . HIS A 1 90 ? -14.567 2.709 19.204 1.00 83.56 90 HIS A N 1
ATOM 659 C CA . HIS A 1 90 ? -14.206 3.893 18.399 1.00 83.56 90 HIS A CA 1
ATOM 660 C C . HIS A 1 90 ? -14.209 3.767 16.867 1.00 83.56 90 HIS A C 1
ATOM 662 O O . HIS A 1 90 ? -13.188 3.889 16.185 1.00 83.56 90 HIS A O 1
ATOM 668 N N . LYS A 1 91 ? -15.415 3.608 16.328 1.00 88.50 91 LYS A N 1
ATOM 669 C CA . LYS A 1 91 ? -15.685 3.701 14.899 1.00 88.50 91 LYS A CA 1
ATOM 670 C C . LYS A 1 91 ? -16.199 5.094 14.530 1.00 88.50 91 LYS A C 1
ATOM 672 O O . LYS A 1 91 ? -17.170 5.556 15.126 1.00 88.50 91 LYS A O 1
ATOM 677 N N . LEU A 1 92 ? -15.615 5.704 13.502 1.00 88.69 92 LEU A N 1
ATOM 678 C CA . LEU A 1 92 ? -16.095 6.942 12.892 1.00 88.69 92 LEU A CA 1
ATOM 679 C C . LEU A 1 92 ? -16.589 6.659 11.470 1.00 88.69 92 LEU A C 1
ATOM 681 O O . LEU A 1 92 ? -15.814 6.242 10.614 1.00 88.69 92 LEU A O 1
ATOM 685 N N . VAL A 1 93 ? -17.879 6.885 11.224 1.00 87.12 93 VAL A N 1
ATOM 686 C CA . VAL A 1 93 ? -18.507 6.706 9.908 1.00 87.12 93 VAL A CA 1
ATOM 687 C C . VAL A 1 93 ? -18.994 8.058 9.411 1.00 87.12 93 VAL A C 1
ATOM 689 O O . VAL A 1 93 ? -19.778 8.715 10.093 1.00 87.12 93 VAL A O 1
ATOM 692 N N . LEU A 1 94 ? -18.544 8.460 8.228 1.00 85.88 94 LEU A N 1
ATOM 693 C CA . LEU A 1 94 ? -18.933 9.694 7.558 1.00 85.88 94 LEU A CA 1
ATOM 694 C C . LEU A 1 94 ? -19.582 9.383 6.208 1.00 85.88 94 LEU A C 1
ATOM 696 O O . LEU A 1 94 ? -19.233 8.405 5.551 1.00 85.88 94 LEU A O 1
ATOM 700 N N . HIS A 1 95 ? -20.521 10.237 5.794 1.00 83.19 95 HIS A N 1
ATOM 701 C CA . HIS A 1 95 ? -21.161 10.212 4.469 1.00 83.19 95 HIS A CA 1
ATOM 702 C C . HIS A 1 95 ? -21.822 8.874 4.049 1.00 83.19 95 HIS A C 1
ATOM 704 O O . HIS A 1 95 ? -22.193 8.727 2.889 1.00 83.19 95 HIS A O 1
ATOM 710 N N . ALA A 1 96 ? -22.006 7.917 4.968 1.00 73.56 96 ALA A N 1
ATOM 711 C CA . ALA A 1 96 ? -22.607 6.612 4.694 1.00 73.56 96 ALA A CA 1
ATOM 712 C C . ALA A 1 96 ? -24.055 6.527 5.207 1.00 73.56 96 ALA A C 1
ATOM 714 O O . ALA A 1 96 ? -24.320 6.852 6.362 1.00 73.56 96 ALA A O 1
ATOM 715 N N . ASP A 1 97 ? -24.964 5.999 4.379 1.00 61.69 97 ASP A N 1
ATOM 716 C CA . ASP A 1 97 ? -26.411 5.970 4.672 1.00 61.69 97 ASP A CA 1
ATOM 717 C C . ASP A 1 97 ? -26.895 4.722 5.439 1.00 61.69 97 ASP A C 1
ATOM 719 O O . ASP A 1 97 ? -28.054 4.637 5.829 1.00 61.69 97 ASP A O 1
ATOM 723 N N . SER A 1 98 ? -26.037 3.720 5.656 1.00 50.91 98 SER A N 1
ATOM 724 C CA . SER A 1 98 ? -26.382 2.493 6.415 1.00 50.91 98 SER A CA 1
ATOM 725 C C . SER A 1 98 ? -25.191 1.562 6.671 1.00 50.91 98 SER A C 1
ATOM 727 O O . SER A 1 98 ? -25.232 0.709 7.558 1.00 50.91 98 SER A O 1
ATOM 729 N N . GLN A 1 99 ? -24.107 1.703 5.902 1.00 64.31 99 GLN A N 1
ATOM 730 C CA . GLN A 1 99 ? -22.971 0.785 5.953 1.00 64.31 99 GLN A CA 1
ATOM 731 C C . GLN A 1 99 ? -21.948 1.228 6.997 1.00 64.31 99 GLN A C 1
ATOM 733 O O . GLN A 1 99 ? -21.127 2.111 6.760 1.00 64.31 99 GLN A O 1
ATOM 738 N N . SER A 1 100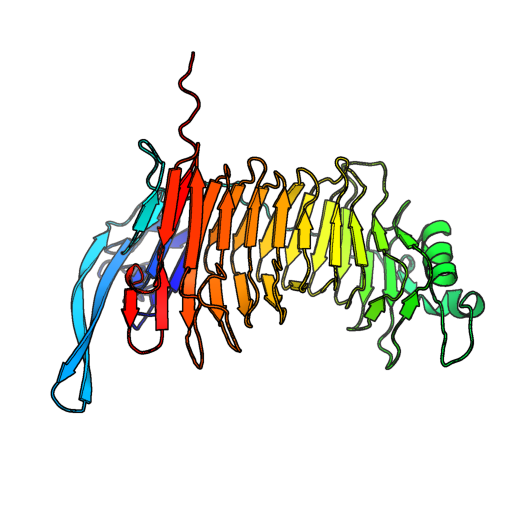 ? -21.987 0.577 8.157 1.00 72.00 100 SER A N 1
ATOM 739 C CA . SER A 1 100 ? -21.100 0.878 9.282 1.00 72.00 100 SER A CA 1
ATOM 740 C C . SER A 1 100 ? -19.837 -0.003 9.338 1.00 72.00 100 SER A C 1
ATOM 742 O O . SER A 1 100 ? -19.183 -0.060 10.375 1.00 72.00 100 SER A O 1
ATOM 744 N N . GLY A 1 101 ? -19.511 -0.705 8.252 1.00 86.38 101 GLY A N 1
ATOM 745 C CA . GLY A 1 101 ? -18.377 -1.632 8.155 1.00 86.38 101 GLY A CA 1
ATOM 746 C C . GLY A 1 101 ? -17.178 -1.085 7.384 1.00 86.38 101 GLY A C 1
ATOM 747 O O . GLY A 1 101 ? -17.196 0.045 6.898 1.00 86.38 101 GLY A O 1
ATOM 748 N N . SER A 1 102 ? -16.150 -1.901 7.198 1.00 91.50 102 SER A N 1
ATOM 749 C CA . SER A 1 102 ? -15.081 -1.694 6.211 1.00 91.50 102 SER A CA 1
ATOM 750 C C . SER A 1 102 ? -15.612 -1.749 4.771 1.00 91.50 102 SER A C 1
ATOM 752 O O . SER A 1 102 ? -16.729 -2.213 4.531 1.00 91.50 102 SER A O 1
ATOM 754 N N . LEU A 1 103 ? -14.835 -1.295 3.783 1.00 94.31 103 LEU A N 1
ATOM 755 C CA . LEU A 1 103 ? -15.254 -1.328 2.372 1.00 94.31 103 LEU A CA 1
ATOM 756 C C . LEU A 1 103 ? -15.471 -2.752 1.838 1.00 94.31 103 LEU A C 1
ATOM 758 O O . LEU A 1 103 ? -16.062 -2.894 0.765 1.00 94.31 103 LEU A O 1
ATOM 762 N N . ALA A 1 104 ? -14.999 -3.770 2.566 1.00 93.81 104 ALA A N 1
ATOM 763 C CA . ALA A 1 104 ? -15.038 -5.170 2.173 1.00 93.81 104 ALA A CA 1
ATOM 764 C C . ALA A 1 104 ? -14.410 -5.374 0.789 1.00 93.81 104 ALA A C 1
ATOM 766 O O . ALA A 1 104 ? -14.944 -6.096 -0.054 1.00 93.81 104 ALA A O 1
ATOM 767 N N . LEU A 1 105 ? -13.283 -4.692 0.534 1.00 95.94 105 LEU A N 1
ATOM 768 C CA . LEU A 1 105 ? -12.547 -4.917 -0.705 1.00 95.94 105 LEU A CA 1
ATOM 769 C C . LEU A 1 105 ? -12.040 -6.372 -0.738 1.00 95.94 105 LEU A C 1
ATOM 771 O O . LEU A 1 105 ? -11.668 -6.904 0.315 1.00 95.94 105 LEU A O 1
ATOM 775 N N . PRO A 1 106 ? -12.020 -7.019 -1.921 1.00 94.88 106 PRO A N 1
ATOM 776 C CA . PRO A 1 106 ? -11.570 -8.399 -2.045 1.00 94.88 106 PRO A CA 1
ATOM 777 C C . PRO A 1 106 ? -10.147 -8.587 -1.527 1.00 94.88 106 PRO A C 1
ATOM 779 O O . PRO A 1 106 ? -9.244 -7.826 -1.880 1.00 94.88 106 PRO A O 1
ATOM 782 N N . VAL A 1 107 ? -9.946 -9.637 -0.738 1.00 94.00 107 VAL A N 1
ATOM 783 C CA . VAL A 1 107 ? -8.619 -10.102 -0.339 1.00 94.00 107 VAL A CA 1
ATOM 784 C C . VAL A 1 107 ? -8.127 -11.070 -1.410 1.00 94.00 107 VAL A C 1
ATOM 786 O O . VAL A 1 107 ? -8.788 -12.067 -1.689 1.00 94.00 107 VAL A O 1
ATOM 789 N N . GLU A 1 108 ? -6.977 -10.782 -2.017 1.00 95.12 108 GLU A N 1
ATOM 790 C CA . GLU A 1 108 ? -6.285 -11.725 -2.898 1.00 95.12 108 GLU A CA 1
ATOM 791 C C . GLU A 1 108 ? -4.931 -12.115 -2.293 1.00 95.12 108 GLU A C 1
ATOM 793 O O . GLU A 1 108 ? -4.233 -11.305 -1.658 1.00 95.12 108 GLU A O 1
ATOM 798 N N . GLU A 1 109 ? -4.581 -13.386 -2.483 1.00 92.94 109 GLU A N 1
ATOM 799 C CA . GLU A 1 109 ? -3.271 -13.931 -2.148 1.00 92.94 109 GLU A CA 1
ATOM 800 C C . GLU A 1 109 ? -2.246 -13.577 -3.220 1.00 92.94 109 GLU A C 1
ATOM 802 O O . GLU A 1 109 ? -2.559 -13.476 -4.409 1.00 92.94 109 GLU A O 1
ATOM 807 N N . VAL A 1 110 ? -1.001 -13.384 -2.787 1.00 91.88 110 VAL A N 1
ATOM 808 C CA . VAL A 1 110 ? 0.100 -13.071 -3.698 1.00 91.88 110 VAL A CA 1
ATOM 809 C C . VAL A 1 110 ? 0.340 -14.276 -4.613 1.00 91.88 110 VAL A C 1
ATOM 811 O O . VAL A 1 110 ? 0.563 -15.375 -4.101 1.00 91.88 110 VAL A O 1
ATOM 814 N N . PRO A 1 111 ? 0.352 -14.111 -5.949 1.00 92.06 111 PRO A N 1
ATOM 815 C CA . PRO A 1 111 ? 0.671 -15.208 -6.851 1.00 92.06 111 PRO A CA 1
ATOM 816 C C . PRO A 1 111 ? 2.067 -15.769 -6.562 1.00 92.06 111 PRO A C 1
ATOM 818 O O . PRO A 1 111 ? 3.072 -15.064 -6.672 1.00 92.06 111 PRO A O 1
ATOM 821 N N . ILE A 1 112 ? 2.135 -17.052 -6.210 1.00 87.75 112 ILE A N 1
ATOM 822 C CA . ILE A 1 112 ? 3.400 -17.757 -6.009 1.00 87.75 112 ILE A CA 1
ATOM 823 C C . ILE A 1 112 ? 3.813 -18.366 -7.345 1.00 87.75 112 ILE A C 1
ATOM 825 O O . ILE A 1 112 ? 3.251 -19.363 -7.793 1.00 87.75 112 ILE A O 1
ATOM 829 N N . LEU A 1 113 ? 4.815 -17.765 -7.984 1.00 86.06 113 LEU A N 1
ATOM 830 C CA . LEU A 1 113 ? 5.449 -18.354 -9.158 1.00 86.06 113 LEU A CA 1
ATOM 831 C C . LEU A 1 113 ? 6.458 -19.426 -8.727 1.00 86.06 113 LEU A C 1
ATOM 833 O O . LEU A 1 113 ? 7.370 -19.084 -7.958 1.00 86.06 113 LEU A O 1
ATOM 837 N N . PRO A 1 114 ? 6.363 -20.670 -9.243 1.00 87.62 114 PRO A N 1
ATOM 838 C CA . PRO A 1 114 ? 7.401 -21.677 -9.056 1.00 87.62 114 PRO A CA 1
ATOM 839 C C . PRO A 1 114 ? 8.776 -21.105 -9.401 1.00 87.62 114 PRO A C 1
ATOM 841 O O . PRO A 1 114 ? 8.912 -20.313 -10.336 1.00 87.62 114 PRO A O 1
ATOM 844 N N . ARG A 1 115 ? 9.801 -21.489 -8.636 1.00 87.75 115 ARG A N 1
ATOM 845 C CA . ARG A 1 115 ? 11.179 -21.126 -8.973 1.00 87.75 115 ARG A CA 1
ATOM 846 C C . ARG A 1 115 ? 11.540 -21.800 -10.291 1.00 87.75 115 ARG A C 1
ATOM 848 O O . ARG A 1 115 ? 11.346 -23.002 -10.453 1.00 87.75 115 ARG A O 1
ATOM 855 N N . GLU A 1 116 ? 12.059 -21.016 -11.221 1.00 86.44 116 GLU A N 1
ATOM 856 C CA . GLU A 1 116 ? 12.579 -21.525 -12.476 1.00 86.44 116 GLU A CA 1
ATOM 857 C C . GLU A 1 116 ? 13.796 -22.428 -12.189 1.00 86.44 116 GLU A C 1
ATOM 859 O O . GLU A 1 116 ? 14.559 -22.127 -11.263 1.00 86.44 116 GLU A O 1
ATOM 864 N N . PRO A 1 117 ? 14.013 -23.511 -12.955 1.00 88.38 117 PRO A N 1
ATOM 865 C CA . PRO A 1 117 ? 15.248 -24.285 -12.866 1.00 88.38 117 PRO A CA 1
ATOM 866 C C . PRO A 1 117 ? 16.454 -23.380 -13.175 1.00 88.38 117 PRO A C 1
ATOM 868 O O . PRO A 1 117 ? 16.349 -22.446 -13.976 1.00 88.38 117 PRO A O 1
ATOM 871 N N . HIS A 1 118 ? 17.578 -23.607 -12.496 1.00 87.38 118 HIS A N 1
ATOM 872 C CA . HIS A 1 118 ? 18.731 -22.697 -12.487 1.00 87.38 118 HIS A CA 1
ATOM 873 C C . HIS A 1 118 ? 19.342 -22.439 -13.876 1.00 87.38 118 HIS A C 1
ATOM 875 O O . HIS A 1 118 ? 19.903 -21.376 -14.116 1.00 87.38 118 HIS A O 1
ATOM 881 N N . GLU A 1 119 ? 19.170 -23.358 -14.820 1.00 89.56 119 GLU A N 1
ATOM 882 C CA . GLU A 1 119 ? 19.595 -23.250 -16.217 1.00 89.56 119 GLU A CA 1
ATOM 883 C C . GLU A 1 119 ? 18.871 -22.121 -16.965 1.00 89.56 119 GLU A C 1
ATOM 885 O O . GLU A 1 119 ? 19.373 -21.598 -17.958 1.00 89.56 119 GLU A O 1
ATOM 890 N N . LYS A 1 120 ? 17.691 -21.720 -16.478 1.00 88.62 120 LYS A N 1
ATOM 891 C CA . LYS A 1 120 ? 16.920 -20.583 -17.000 1.00 88.62 120 LYS A CA 1
ATOM 892 C C . LYS A 1 120 ? 17.279 -19.257 -16.330 1.00 88.62 120 LYS A C 1
ATOM 894 O O . LYS A 1 120 ? 16.695 -18.225 -16.671 1.00 88.62 120 LYS A O 1
ATOM 899 N N . TRP A 1 121 ? 18.193 -19.274 -15.357 1.00 93.75 121 TRP A N 1
ATOM 900 C CA . TRP A 1 121 ? 18.631 -18.078 -14.653 1.00 93.75 121 TRP A CA 1
ATOM 901 C C . TRP A 1 121 ? 19.788 -17.438 -15.401 1.00 93.75 121 TRP A C 1
ATOM 903 O O . TRP A 1 121 ? 20.825 -18.044 -15.661 1.00 93.75 121 TRP A O 1
ATOM 913 N N . VAL A 1 122 ? 19.624 -16.160 -15.700 1.00 96.81 122 VAL A N 1
ATOM 914 C CA . VAL A 1 122 ? 20.622 -15.358 -16.384 1.00 96.81 122 VAL A CA 1
ATOM 915 C C . VAL A 1 122 ? 21.296 -14.444 -15.373 1.00 96.81 122 VAL A C 1
ATOM 917 O O . VAL A 1 122 ? 20.667 -13.548 -14.809 1.00 96.81 122 VAL A O 1
ATOM 920 N N . ASN A 1 123 ? 22.597 -14.651 -15.164 1.00 96.06 123 ASN A N 1
ATOM 921 C CA . ASN A 1 123 ? 23.430 -13.690 -14.450 1.00 96.06 123 ASN A CA 1
ATOM 922 C C . ASN A 1 123 ? 23.587 -12.440 -15.315 1.00 96.06 123 ASN A C 1
ATOM 924 O O . ASN A 1 123 ? 24.147 -12.528 -16.413 1.00 96.06 123 ASN A O 1
ATOM 928 N N . ILE A 1 124 ? 23.157 -11.277 -14.823 1.00 96.31 124 ILE A N 1
ATOM 929 C CA . ILE A 1 124 ? 23.259 -10.028 -15.588 1.00 96.31 124 ILE A CA 1
ATOM 930 C C . ILE A 1 124 ? 24.700 -9.698 -16.018 1.00 96.31 124 ILE A C 1
ATOM 932 O O . ILE A 1 124 ? 24.910 -9.087 -17.066 1.00 96.31 124 ILE A O 1
ATOM 936 N N . LEU A 1 125 ? 25.714 -10.168 -15.277 1.00 95.00 125 LEU A N 1
ATOM 937 C CA . LEU A 1 125 ? 27.125 -9.947 -15.610 1.00 95.00 125 LEU A CA 1
ATOM 938 C C . LEU A 1 125 ? 27.544 -10.576 -16.948 1.00 95.00 125 LEU A C 1
ATOM 940 O O . LEU A 1 125 ? 28.507 -10.106 -17.551 1.00 95.00 125 LEU A O 1
ATOM 944 N N . LYS A 1 126 ? 26.795 -11.561 -17.469 1.00 96.44 126 LYS A N 1
ATOM 945 C CA . LYS A 1 126 ? 26.989 -12.097 -18.830 1.00 96.44 126 LYS A CA 1
ATOM 946 C C . LYS A 1 126 ? 26.927 -10.990 -19.894 1.00 96.44 126 LYS A C 1
ATOM 948 O O . LYS A 1 126 ? 27.642 -11.049 -20.892 1.00 96.44 126 LYS A O 1
ATOM 953 N N . TYR A 1 127 ? 26.121 -9.954 -19.657 1.00 97.19 127 TYR A N 1
ATOM 954 C CA . TYR A 1 127 ? 25.928 -8.821 -20.564 1.00 97.19 127 TYR A CA 1
ATOM 955 C C . TYR A 1 127 ? 26.717 -7.570 -20.152 1.00 97.19 127 TYR A C 1
ATOM 957 O O . TYR A 1 127 ? 26.518 -6.507 -20.732 1.00 97.19 127 TYR A O 1
ATOM 965 N N . ALA A 1 128 ? 27.647 -7.667 -19.193 1.00 94.56 128 ALA A N 1
ATOM 966 C CA . ALA A 1 128 ? 28.400 -6.510 -18.698 1.00 94.56 128 ALA A CA 1
ATOM 967 C C . ALA A 1 128 ? 29.224 -5.794 -19.785 1.00 94.56 128 ALA A C 1
ATOM 969 O O . ALA A 1 128 ? 29.498 -4.607 -19.651 1.00 94.56 128 ALA A O 1
ATOM 970 N N . HIS A 1 129 ? 29.588 -6.482 -20.871 1.00 95.25 129 HIS A N 1
ATOM 971 C CA . HIS A 1 129 ? 30.276 -5.894 -22.026 1.00 95.25 129 HIS A CA 1
ATOM 972 C C . HIS A 1 129 ? 29.402 -4.912 -22.832 1.00 95.25 129 HIS A C 1
ATOM 974 O O . HIS A 1 129 ? 29.931 -4.142 -23.624 1.00 95.25 129 HIS A O 1
ATOM 980 N N . LEU A 1 130 ? 28.079 -4.928 -22.628 1.00 96.69 130 LEU A N 1
ATOM 981 C CA . LEU A 1 130 ? 27.124 -4.008 -23.257 1.00 96.69 130 LEU A CA 1
ATOM 982 C C . LEU A 1 130 ? 26.816 -2.782 -22.394 1.00 96.69 130 LEU A C 1
ATOM 984 O O . LEU A 1 130 ? 26.121 -1.876 -22.858 1.00 96.69 130 LEU A O 1
ATOM 988 N N . LYS A 1 131 ? 27.286 -2.748 -21.139 1.00 93.50 131 LYS A N 1
ATOM 989 C CA . LYS A 1 131 ? 27.117 -1.569 -20.288 1.00 93.50 131 LYS A CA 1
ATOM 990 C C . LYS A 1 131 ? 27.883 -0.395 -20.903 1.00 93.50 131 LYS A C 1
ATOM 992 O O . LYS A 1 131 ? 28.994 -0.566 -21.407 1.00 93.50 131 LYS A O 1
ATOM 997 N N . LYS A 1 132 ? 27.300 0.797 -20.852 1.00 93.94 132 LYS A N 1
ATOM 998 C CA . LYS A 1 132 ? 27.931 2.028 -21.342 1.00 93.94 132 LYS A CA 1
ATOM 999 C C . LYS A 1 132 ? 28.550 2.803 -20.181 1.00 93.94 132 LYS A C 1
ATOM 1001 O O . LYS A 1 132 ? 28.268 2.515 -19.019 1.00 93.94 132 LYS A O 1
ATOM 1006 N N . GLY A 1 133 ? 29.389 3.777 -20.522 1.00 88.69 133 GLY A N 1
ATOM 1007 C CA . GLY A 1 133 ? 30.026 4.672 -19.561 1.00 88.69 133 GLY A CA 1
ATOM 1008 C C . GLY A 1 133 ? 31.198 4.055 -18.796 1.00 88.69 133 GLY A C 1
ATOM 1009 O O . GLY A 1 133 ? 31.442 2.842 -18.811 1.00 88.69 133 GLY A O 1
ATOM 1010 N N . ASP A 1 134 ? 31.965 4.931 -18.153 1.00 83.00 134 ASP A N 1
ATOM 1011 C CA . ASP A 1 134 ? 33.083 4.553 -17.295 1.00 83.00 134 ASP A CA 1
ATOM 1012 C C . ASP A 1 134 ? 32.600 4.184 -15.878 1.00 83.00 134 ASP A C 1
ATOM 1014 O O . ASP A 1 134 ? 31.405 4.080 -15.616 1.00 83.00 134 ASP A O 1
ATOM 1018 N N . LYS A 1 135 ? 33.523 3.983 -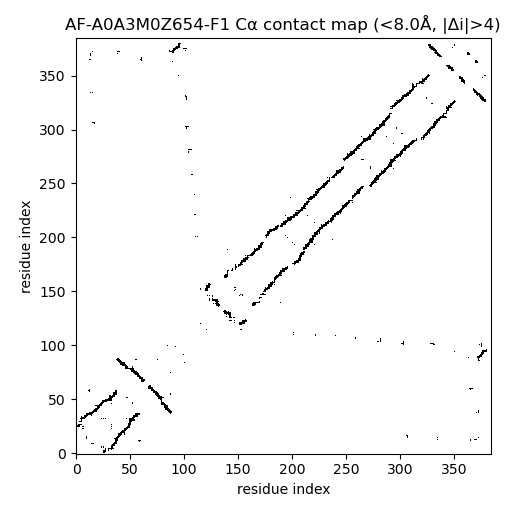14.929 1.00 74.81 135 LYS A N 1
ATOM 1019 C CA . LYS A 1 135 ? 33.171 3.613 -13.544 1.00 74.81 135 LYS A CA 1
ATOM 1020 C C . LYS A 1 135 ? 32.287 4.644 -12.819 1.00 74.81 135 LYS A C 1
ATOM 1022 O O . LYS A 1 135 ? 31.706 4.284 -11.799 1.00 74.81 135 LYS A O 1
ATOM 1027 N N . LYS A 1 136 ? 32.240 5.905 -13.264 1.00 76.56 136 LYS A N 1
ATOM 1028 C CA . LYS A 1 136 ? 31.478 6.987 -12.619 1.00 76.56 136 LYS A CA 1
ATOM 1029 C C . LYS A 1 136 ? 30.106 7.192 -13.258 1.00 76.56 136 LYS A C 1
ATOM 1031 O O . LYS A 1 136 ? 29.189 7.619 -12.564 1.00 76.56 136 LYS A O 1
ATOM 1036 N N . GLU A 1 137 ? 29.964 6.855 -14.536 1.00 84.44 137 GLU A N 1
ATOM 1037 C CA . GLU A 1 137 ? 28.732 7.034 -15.312 1.00 84.44 137 GLU A CA 1
ATOM 1038 C C . GLU A 1 137 ? 28.252 5.722 -15.947 1.00 84.44 137 GLU A C 1
ATOM 1040 O O . GLU A 1 137 ? 27.837 5.700 -17.105 1.00 84.44 137 GLU A O 1
ATOM 1045 N N . GLU A 1 138 ? 28.325 4.610 -15.207 1.00 91.50 138 GLU A N 1
ATOM 1046 C CA . GLU A 1 138 ? 27.853 3.321 -15.720 1.00 91.50 138 GLU A CA 1
ATOM 1047 C C . GLU A 1 138 ? 26.373 3.401 -16.141 1.00 91.50 138 GLU A C 1
ATOM 1049 O O . GLU A 1 138 ? 25.545 4.029 -15.480 1.00 91.50 138 GLU A O 1
ATOM 1054 N N . ASP A 1 139 ? 26.036 2.729 -17.239 1.00 95.94 139 ASP A N 1
ATOM 1055 C CA . ASP A 1 139 ? 24.667 2.558 -17.717 1.00 95.94 139 ASP A CA 1
ATOM 1056 C C . ASP A 1 139 ? 24.444 1.108 -18.155 1.00 95.94 139 ASP A C 1
ATOM 1058 O O . ASP A 1 139 ? 24.984 0.630 -19.156 1.00 95.94 139 ASP A O 1
ATOM 1062 N N . TRP A 1 140 ? 23.632 0.404 -17.376 1.00 97.06 140 TRP A N 1
ATOM 1063 C CA . TRP A 1 140 ? 23.296 -1.003 -17.544 1.00 97.06 140 TRP A CA 1
ATOM 1064 C C . TRP A 1 140 ? 22.049 -1.226 -18.401 1.00 97.06 140 TRP A C 1
ATOM 1066 O O . TRP A 1 140 ? 21.707 -2.382 -18.653 1.00 97.06 140 TRP A O 1
ATOM 1076 N N . ALA A 1 141 ? 21.380 -0.170 -18.883 1.00 98.12 141 ALA A N 1
ATOM 1077 C CA . ALA A 1 141 ? 20.112 -0.300 -19.601 1.00 98.12 141 ALA A CA 1
ATOM 1078 C C . ALA A 1 141 ? 20.221 -1.254 -20.804 1.00 98.12 141 ALA A C 1
ATOM 1080 O O . ALA A 1 141 ? 19.429 -2.187 -20.927 1.00 98.12 141 ALA A O 1
ATOM 1081 N N . ALA A 1 142 ? 21.258 -1.096 -21.636 1.00 98.25 142 ALA A N 1
ATOM 1082 C CA . ALA A 1 142 ? 21.485 -1.953 -22.803 1.00 98.25 142 ALA A CA 1
ATOM 1083 C C . ALA A 1 142 ? 21.784 -3.418 -22.431 1.00 98.25 142 ALA A C 1
ATOM 1085 O O . ALA A 1 142 ? 21.316 -4.335 -23.104 1.00 98.25 142 ALA A O 1
ATOM 1086 N N . ALA A 1 143 ? 22.526 -3.648 -21.344 1.00 97.94 143 ALA A N 1
ATOM 1087 C CA . ALA A 1 143 ? 22.842 -4.990 -20.860 1.00 97.94 143 ALA A CA 1
ATOM 1088 C C . ALA A 1 143 ? 21.591 -5.720 -20.345 1.00 97.94 143 ALA A C 1
ATOM 1090 O O . ALA A 1 143 ? 21.365 -6.882 -20.684 1.00 97.94 143 ALA A O 1
ATOM 1091 N N . ILE A 1 144 ? 20.756 -5.029 -19.560 1.00 98.12 144 ILE A N 1
ATOM 1092 C CA . ILE A 1 144 ? 19.511 -5.597 -19.029 1.00 98.12 144 ILE A CA 1
ATOM 1093 C C . ILE A 1 144 ? 18.515 -5.823 -20.168 1.00 98.12 144 ILE A C 1
ATOM 1095 O O . ILE A 1 144 ? 17.941 -6.906 -20.253 1.00 98.12 144 ILE A O 1
ATOM 1099 N N . GLN A 1 145 ? 18.357 -4.858 -21.080 1.00 98.56 145 GLN A N 1
ATOM 1100 C CA . GLN A 1 145 ? 17.464 -5.010 -22.228 1.00 98.56 145 GLN A CA 1
ATOM 1101 C C . GLN A 1 145 ? 17.866 -6.206 -23.096 1.00 98.56 145 GLN A C 1
ATOM 1103 O O . GLN A 1 145 ? 17.004 -7.003 -23.453 1.00 98.56 145 GLN A O 1
ATOM 1108 N N . LYS A 1 146 ? 19.166 -6.400 -23.365 1.00 98.50 146 LYS A N 1
ATOM 1109 C CA . LYS A 1 146 ? 19.637 -7.558 -24.136 1.00 98.50 146 LYS A CA 1
ATOM 1110 C C . LYS A 1 146 ? 19.305 -8.884 -23.455 1.00 98.50 146 LYS A C 1
ATOM 1112 O O . LYS A 1 146 ? 18.903 -9.820 -24.135 1.00 98.50 146 LYS A O 1
ATOM 1117 N N . ALA A 1 147 ? 19.433 -8.969 -22.130 1.00 98.06 147 ALA A N 1
ATOM 1118 C CA . ALA A 1 147 ? 19.050 -10.169 -21.391 1.00 98.06 147 ALA A CA 1
ATOM 1119 C C . ALA A 1 147 ? 17.550 -10.484 -21.536 1.00 98.06 147 ALA A C 1
ATOM 1121 O O . ALA A 1 147 ? 17.188 -11.646 -21.713 1.00 98.06 147 ALA A O 1
ATOM 1122 N N . VAL A 1 148 ? 16.694 -9.457 -21.491 1.00 97.88 148 VAL A N 1
ATOM 1123 C CA . VAL A 1 148 ? 15.249 -9.603 -21.732 1.00 97.88 148 VAL A CA 1
ATOM 1124 C C . VAL A 1 148 ? 14.978 -10.063 -23.163 1.00 97.88 148 VAL A C 1
ATOM 1126 O O . VAL A 1 148 ? 14.235 -11.020 -23.372 1.00 97.88 148 VAL A O 1
ATOM 1129 N N . ASP A 1 149 ? 15.605 -9.409 -24.140 1.00 97.69 149 ASP A N 1
ATOM 1130 C CA . ASP A 1 149 ? 15.389 -9.669 -25.564 1.00 97.69 149 ASP A CA 1
ATOM 1131 C C . ASP A 1 149 ? 15.920 -11.048 -26.000 1.00 97.69 149 ASP A C 1
ATOM 1133 O O . ASP A 1 149 ? 15.346 -11.666 -26.892 1.00 97.69 149 ASP A O 1
ATOM 1137 N N . ASP A 1 150 ? 16.938 -11.581 -25.315 1.00 96.88 150 ASP A N 1
ATOM 1138 C CA . ASP A 1 150 ? 17.436 -12.955 -25.493 1.00 96.88 150 ASP A CA 1
ATOM 1139 C C . ASP A 1 150 ? 16.546 -14.020 -24.825 1.00 96.88 150 ASP A C 1
ATOM 1141 O O . ASP A 1 150 ? 16.896 -15.201 -24.783 1.00 96.88 150 ASP A O 1
ATOM 1145 N N . GLY A 1 151 ? 15.381 -13.624 -24.305 1.00 94.69 151 GLY A N 1
ATOM 1146 C CA . GLY A 1 151 ? 14.354 -14.540 -23.820 1.00 94.69 151 GLY A CA 1
ATOM 1147 C C . GLY A 1 151 ? 14.583 -15.061 -22.405 1.00 94.69 151 GLY A C 1
ATOM 1148 O O . GLY A 1 151 ? 14.053 -16.122 -22.070 1.00 94.69 151 GLY A O 1
ATOM 1149 N N . ALA A 1 152 ? 15.342 -14.341 -21.570 1.00 95.75 152 ALA A N 1
ATOM 1150 C CA . ALA A 1 152 ? 15.531 -14.716 -20.172 1.00 95.75 152 ALA A CA 1
ATOM 1151 C C . ALA A 1 152 ? 14.184 -14.850 -19.442 1.00 95.75 152 ALA A C 1
ATOM 1153 O O . ALA A 1 152 ? 13.366 -13.932 -19.462 1.00 95.75 152 ALA A O 1
ATOM 1154 N N . GLU A 1 153 ? 13.973 -15.973 -18.748 1.00 95.94 153 GLU A N 1
ATOM 1155 C CA . GLU A 1 153 ? 12.821 -16.142 -17.849 1.00 95.94 153 GLU A CA 1
ATOM 1156 C C . GLU A 1 153 ? 13.097 -15.537 -16.465 1.00 95.94 153 GLU A C 1
ATOM 1158 O O . GLU A 1 153 ? 12.214 -14.929 -15.859 1.00 95.94 153 GLU A O 1
ATOM 1163 N N . CYS A 1 154 ? 14.335 -15.657 -15.981 1.00 96.94 154 CYS A N 1
ATOM 1164 C CA . CYS A 1 154 ? 14.795 -15.088 -14.720 1.00 96.94 154 CYS A CA 1
ATOM 1165 C C . CYS A 1 154 ? 16.121 -14.357 -14.948 1.00 96.94 154 CYS A C 1
ATOM 1167 O O . CYS A 1 154 ? 17.085 -14.960 -15.420 1.00 96.94 154 CYS A O 1
ATOM 1169 N N . ILE A 1 155 ? 16.188 -13.075 -14.589 1.00 97.19 155 ILE A N 1
ATOM 1170 C CA . ILE A 1 155 ? 17.443 -12.317 -14.536 1.00 97.19 155 ILE A CA 1
ATOM 1171 C C . ILE A 1 155 ? 17.778 -12.089 -13.068 1.00 97.19 155 ILE A C 1
ATOM 1173 O O . ILE A 1 155 ? 16.978 -11.514 -12.323 1.00 97.19 155 ILE A O 1
ATOM 1177 N N . TYR A 1 156 ? 18.970 -12.512 -12.655 1.00 95.75 156 TYR A N 1
ATOM 1178 C CA . TYR A 1 156 ? 19.451 -12.262 -11.305 1.00 95.75 156 TYR A CA 1
ATOM 1179 C C . TYR A 1 156 ? 20.642 -11.308 -11.283 1.00 95.75 156 TYR A C 1
ATOM 1181 O O . TYR A 1 156 ? 21.517 -11.317 -12.155 1.00 95.75 156 TYR A O 1
ATOM 1189 N N . PHE A 1 157 ? 20.660 -10.494 -10.234 1.00 95.62 157 PHE A N 1
ATOM 1190 C CA . PHE A 1 157 ? 21.678 -9.496 -9.953 1.00 95.62 157 PHE A CA 1
ATOM 1191 C C . PHE A 1 157 ? 22.497 -10.018 -8.768 1.00 95.62 157 PHE A C 1
ATOM 1193 O O . PHE A 1 157 ? 21.980 -10.044 -7.645 1.00 95.62 157 PHE A O 1
ATOM 1200 N N . PRO A 1 158 ? 23.724 -10.524 -9.001 1.00 92.81 158 PRO A N 1
ATOM 1201 C CA . PRO A 1 158 ? 24.525 -11.123 -7.942 1.00 92.81 158 PRO A CA 1
ATOM 1202 C C . PRO A 1 158 ? 24.860 -10.093 -6.865 1.00 92.81 158 PRO A C 1
ATOM 1204 O O . PRO A 1 158 ? 25.058 -8.911 -7.168 1.00 92.81 158 PRO A O 1
ATOM 1207 N N . ALA A 1 159 ? 24.979 -10.579 -5.624 1.00 85.75 159 ALA A N 1
ATOM 1208 C CA . ALA A 1 159 ? 25.457 -9.782 -4.506 1.00 85.75 159 ALA A CA 1
ATOM 1209 C C . ALA A 1 159 ? 26.780 -9.125 -4.894 1.00 85.75 159 ALA A C 1
ATOM 1211 O O . ALA A 1 159 ? 27.780 -9.781 -5.184 1.00 85.75 159 ALA A O 1
ATOM 1212 N N . SER A 1 160 ? 26.757 -7.806 -4.925 1.00 74.94 160 SER A N 1
ATOM 1213 C CA . SER A 1 160 ? 27.916 -6.986 -5.218 1.00 74.94 160 SER A CA 1
ATOM 1214 C C . SER A 1 160 ? 27.765 -5.673 -4.470 1.00 74.94 160 SER A C 1
ATOM 1216 O O . SER A 1 160 ? 26.649 -5.269 -4.144 1.00 74.94 160 SER A O 1
ATOM 1218 N N . SER A 1 161 ? 28.877 -4.989 -4.227 1.00 61.47 161 SER A N 1
ATOM 1219 C CA . SER A 1 161 ? 28.867 -3.622 -3.701 1.00 61.47 161 SER A CA 1
ATOM 1220 C 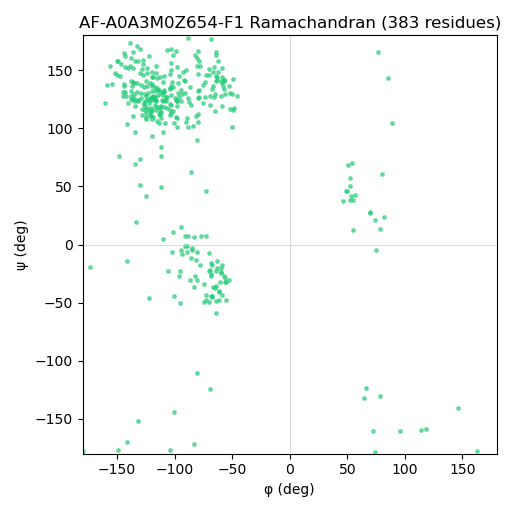C . SER A 1 161 ? 28.419 -2.581 -4.736 1.00 61.47 161 SER A C 1
ATOM 1222 O O . SER A 1 161 ? 28.545 -1.387 -4.480 1.00 61.47 161 SER A O 1
ATOM 1224 N N . LYS A 1 162 ? 27.953 -3.010 -5.918 1.00 75.44 162 LYS A N 1
ATOM 1225 C CA . LYS A 1 162 ? 27.613 -2.132 -7.034 1.00 75.44 162 LYS A CA 1
ATOM 1226 C C . LYS A 1 162 ? 26.107 -2.087 -7.274 1.00 75.44 162 LYS A C 1
ATOM 1228 O O . LYS A 1 162 ? 25.412 -3.106 -7.235 1.00 75.44 162 LYS A O 1
ATOM 1233 N N . ASP A 1 163 ? 25.649 -0.880 -7.572 1.00 90.56 163 ASP A N 1
ATOM 1234 C CA . ASP A 1 163 ? 24.337 -0.614 -8.145 1.00 90.56 163 ASP A CA 1
ATOM 1235 C C . ASP A 1 163 ? 24.380 -0.819 -9.666 1.00 90.56 163 ASP A C 1
ATOM 1237 O O . ASP A 1 163 ? 25.447 -0.813 -10.279 1.00 90.56 163 ASP A O 1
ATOM 1241 N N . TYR A 1 164 ? 23.206 -0.959 -10.276 1.00 94.81 164 TYR A N 1
ATOM 1242 C CA . TYR A 1 164 ? 22.999 -1.098 -11.716 1.00 94.81 164 TYR A CA 1
ATOM 1243 C C . TYR A 1 164 ? 22.289 0.157 -12.245 1.00 94.81 164 TYR A C 1
ATOM 1245 O O . TYR A 1 164 ? 21.068 0.148 -12.447 1.00 94.81 164 TYR A O 1
ATOM 1253 N N . PRO A 1 165 ? 23.015 1.282 -12.392 1.00 95.94 165 PRO A N 1
ATOM 1254 C CA . PRO A 1 165 ? 22.446 2.511 -12.918 1.00 95.94 165 PRO A CA 1
ATOM 1255 C C . PRO A 1 165 ? 21.891 2.322 -14.335 1.00 95.94 165 PRO A C 1
ATOM 1257 O O . PRO A 1 165 ? 22.505 1.636 -15.147 1.00 95.94 165 PRO A O 1
ATOM 1260 N N . ILE A 1 166 ? 20.746 2.936 -14.636 1.00 97.38 166 ILE A N 1
ATOM 1261 C CA . ILE A 1 166 ? 20.135 2.950 -15.972 1.00 97.38 166 ILE A CA 1
ATOM 1262 C C . ILE A 1 166 ? 19.867 4.388 -16.431 1.00 97.38 166 ILE A C 1
ATOM 1264 O O . ILE A 1 166 ? 19.273 5.198 -15.707 1.00 97.38 166 ILE A O 1
ATOM 1268 N N . ALA A 1 167 ? 20.309 4.723 -17.642 1.00 96.50 167 ALA A N 1
ATOM 1269 C CA . ALA A 1 167 ? 20.083 6.036 -18.250 1.00 96.50 167 ALA A CA 1
ATOM 1270 C C . ALA A 1 167 ? 18.858 6.063 -19.179 1.00 96.50 167 ALA A C 1
ATOM 1272 O O . ALA A 1 167 ? 18.283 7.131 -19.385 1.00 96.50 167 ALA A O 1
ATOM 1273 N N . ALA A 1 168 ? 18.448 4.901 -19.691 1.00 97.25 168 ALA A N 1
ATOM 1274 C CA . ALA A 1 168 ? 17.288 4.717 -20.558 1.00 97.25 168 ALA A CA 1
ATOM 1275 C C . ALA A 1 168 ? 16.297 3.711 -19.959 1.00 97.25 168 ALA A C 1
ATOM 1277 O O . ALA A 1 168 ? 16.643 2.940 -19.059 1.00 97.25 168 ALA A O 1
ATOM 1278 N N . ASP A 1 169 ? 15.064 3.741 -20.458 1.00 98.69 169 ASP A N 1
ATOM 1279 C CA . ASP A 1 169 ? 14.040 2.782 -20.063 1.00 98.69 169 ASP A CA 1
ATOM 1280 C C . ASP A 1 169 ? 14.434 1.358 -20.472 1.00 98.69 169 ASP A C 1
ATOM 1282 O O . ASP A 1 169 ? 14.992 1.125 -21.545 1.00 98.69 169 ASP A O 1
ATOM 1286 N N . VAL A 1 170 ? 14.128 0.404 -19.596 1.00 98.75 170 VAL A N 1
ATOM 1287 C CA . VAL A 1 170 ? 14.269 -1.029 -19.844 1.00 98.75 170 VAL A CA 1
ATOM 1288 C C . VAL A 1 170 ? 12.876 -1.638 -19.866 1.00 98.75 170 VAL A C 1
ATOM 1290 O O . VAL A 1 170 ? 12.155 -1.606 -18.865 1.00 98.75 170 VAL A O 1
ATOM 1293 N N . HIS A 1 171 ? 12.509 -2.209 -21.005 1.00 98.62 171 HIS A N 1
ATOM 1294 C CA . HIS A 1 171 ? 11.203 -2.800 -21.255 1.00 98.62 171 HIS A CA 1
ATOM 1295 C C . HIS A 1 171 ? 11.224 -4.272 -20.847 1.00 98.62 171 HIS A C 1
ATOM 1297 O O . HIS A 1 171 ? 11.849 -5.111 -21.496 1.00 98.62 171 HIS A O 1
ATOM 1303 N N . LEU A 1 172 ? 10.536 -4.575 -19.749 1.00 98.56 172 LEU A N 1
ATOM 1304 C CA . LEU A 1 172 ? 10.357 -5.901 -19.174 1.00 98.56 172 LEU A CA 1
ATOM 1305 C C . LEU A 1 172 ? 9.194 -6.592 -19.897 1.00 98.56 172 LEU A C 1
ATOM 1307 O O . LEU A 1 172 ? 8.025 -6.272 -19.664 1.00 98.56 172 LEU A O 1
ATOM 1311 N N . ARG A 1 173 ? 9.532 -7.503 -20.812 1.00 96.75 173 ARG A N 1
ATOM 1312 C CA . ARG A 1 173 ? 8.618 -8.116 -21.787 1.00 96.75 173 ARG A CA 1
ATOM 1313 C C . ARG A 1 173 ? 9.047 -9.545 -22.136 1.00 96.75 173 ARG A C 1
ATOM 1315 O O . ARG A 1 173 ? 10.023 -10.061 -21.596 1.00 96.75 173 ARG A O 1
ATOM 1322 N N . GLY A 1 174 ? 8.329 -10.178 -23.064 1.00 95.44 174 GLY A N 1
ATOM 1323 C CA . GLY A 1 174 ? 8.652 -11.523 -23.543 1.00 95.44 174 GLY A CA 1
ATOM 1324 C C . GLY A 1 174 ? 8.528 -12.580 -22.443 1.00 95.44 174 GLY A C 1
ATOM 1325 O O . GLY A 1 174 ? 7.541 -12.613 -21.714 1.00 95.44 174 GLY A O 1
ATOM 1326 N N . ASN A 1 175 ? 9.533 -13.443 -22.310 1.00 94.44 175 ASN A N 1
ATOM 1327 C CA . ASN A 1 175 ? 9.489 -14.582 -21.387 1.00 94.44 175 ASN A CA 1
ATOM 1328 C C . ASN A 1 175 ? 9.804 -14.224 -19.928 1.00 94.44 175 ASN A C 1
ATOM 1330 O O . ASN A 1 175 ? 9.697 -15.095 -19.062 1.00 94.44 175 ASN A O 1
ATOM 1334 N N . LEU A 1 176 ? 10.200 -12.979 -19.652 1.00 96.88 176 LEU A N 1
ATOM 1335 C CA . LEU A 1 176 ? 10.695 -12.571 -18.344 1.00 96.88 176 LEU A CA 1
ATOM 1336 C C . LEU A 1 176 ? 9.609 -12.668 -17.274 1.00 96.88 176 LEU A C 1
ATOM 1338 O O . LEU A 1 176 ? 8.668 -11.890 -17.275 1.00 96.88 176 LEU A O 1
ATOM 1342 N N . LYS A 1 177 ? 9.802 -13.562 -16.308 1.00 96.62 177 LYS A N 1
ATOM 1343 C CA . LYS A 1 177 ? 8.920 -13.759 -15.151 1.00 96.62 177 LYS A CA 1
ATOM 1344 C C . LYS A 1 177 ? 9.516 -13.203 -13.867 1.00 96.62 177 LYS A C 1
ATOM 1346 O O . LYS A 1 177 ? 8.776 -12.920 -12.926 1.00 96.62 177 LYS A O 1
ATOM 1351 N N . ARG A 1 178 ? 10.845 -13.054 -13.796 1.00 97.25 178 ARG A N 1
ATOM 1352 C CA . ARG A 1 178 ? 11.518 -12.688 -12.547 1.00 97.25 178 ARG A CA 1
ATOM 1353 C C . ARG A 1 178 ? 12.732 -11.788 -12.737 1.00 97.25 178 ARG A C 1
ATOM 1355 O O . ARG A 1 178 ? 13.643 -12.103 -13.498 1.00 97.25 178 ARG A O 1
ATOM 1362 N N . LEU A 1 179 ? 12.771 -10.717 -11.948 1.00 97.06 179 LEU A N 1
ATOM 1363 C CA . LEU A 1 179 ? 13.991 -9.998 -11.595 1.00 97.06 179 LEU A CA 1
AT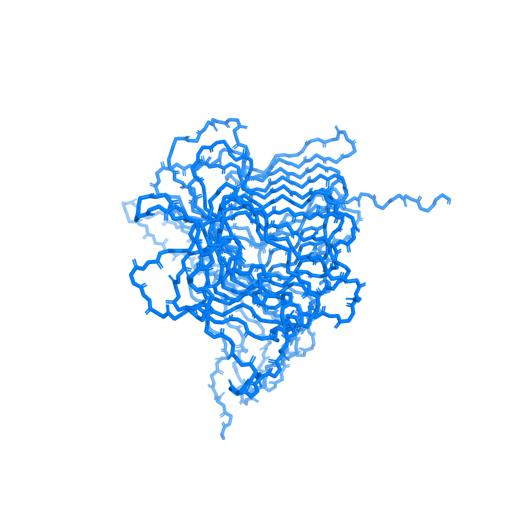OM 1364 C C . LEU A 1 179 ? 14.317 -10.294 -10.130 1.00 97.06 179 LEU A C 1
ATOM 1366 O O . LEU A 1 179 ? 13.485 -10.063 -9.252 1.00 97.06 179 LEU A O 1
ATOM 1370 N N . PHE A 1 180 ? 15.515 -10.805 -9.858 1.00 95.06 180 PHE A N 1
ATOM 1371 C CA . PHE A 1 180 ? 15.917 -11.213 -8.511 1.00 95.06 180 PHE A CA 1
ATOM 1372 C C . PHE A 1 180 ? 17.217 -10.532 -8.081 1.00 95.06 180 PHE A C 1
ATOM 1374 O O . PHE A 1 180 ? 18.272 -10.760 -8.670 1.00 95.06 180 PHE A O 1
ATOM 1381 N N . GLY A 1 181 ? 17.150 -9.703 -7.043 1.00 93.06 181 GLY A N 1
ATOM 1382 C CA . GLY A 1 181 ? 18.311 -9.035 -6.467 1.00 93.06 181 GLY A CA 1
ATOM 1383 C C . GLY A 1 181 ? 18.821 -9.675 -5.183 1.00 93.06 181 GLY A C 1
ATOM 1384 O O . GLY A 1 181 ? 18.123 -10.408 -4.482 1.00 93.06 181 GLY A O 1
ATOM 1385 N N . MET A 1 182 ? 20.054 -9.328 -4.822 1.00 90.00 182 MET A N 1
ATOM 1386 C CA . MET A 1 182 ? 20.627 -9.611 -3.507 1.00 90.00 182 MET A CA 1
ATOM 1387 C C . MET A 1 182 ? 20.836 -8.302 -2.730 1.00 90.00 182 MET A C 1
ATOM 1389 O O . MET A 1 182 ? 21.904 -8.074 -2.170 1.00 90.00 182 MET A O 1
ATOM 1393 N N . ARG A 1 183 ? 19.781 -7.462 -2.684 1.00 84.62 183 ARG A N 1
ATOM 1394 C CA . ARG A 1 183 ? 19.762 -6.073 -2.162 1.00 84.62 183 ARG A CA 1
ATOM 1395 C C . ARG A 1 183 ? 20.536 -5.057 -3.005 1.00 84.62 183 ARG A C 1
ATOM 1397 O O . ARG A 1 183 ? 21.010 -4.053 -2.491 1.00 84.62 183 ARG A O 1
ATOM 1404 N N . ASN A 1 184 ? 20.662 -5.314 -4.300 1.00 91.62 184 ASN A N 1
ATOM 1405 C CA . ASN A 1 184 ? 21.209 -4.335 -5.232 1.00 91.62 184 ASN A CA 1
ATOM 1406 C C . ASN A 1 184 ? 20.144 -3.313 -5.631 1.00 91.62 184 ASN A C 1
ATOM 1408 O O . ASN A 1 184 ? 18.941 -3.581 -5.549 1.00 91.62 184 ASN A O 1
ATOM 1412 N N . LYS A 1 185 ? 20.598 -2.167 -6.132 1.00 94.19 185 LYS A N 1
ATOM 1413 C CA . LYS A 1 185 ? 19.731 -1.158 -6.727 1.00 94.19 185 LYS A CA 1
ATOM 1414 C C . LYS A 1 185 ? 19.778 -1.201 -8.247 1.00 94.19 185 LYS A C 1
ATOM 1416 O O . LYS A 1 185 ? 20.853 -1.311 -8.826 1.00 94.19 185 LYS A O 1
ATOM 1421 N N . ILE A 1 186 ? 18.625 -1.028 -8.884 1.00 96.06 186 ILE A N 1
ATOM 1422 C CA . ILE A 1 186 ? 18.495 -0.708 -10.310 1.00 96.06 186 ILE A CA 1
ATOM 1423 C C . ILE A 1 186 ? 17.759 0.622 -10.408 1.00 96.06 186 ILE A C 1
ATOM 1425 O O . ILE A 1 186 ? 16.610 0.726 -9.989 1.00 96.06 186 ILE A O 1
ATOM 1429 N N . GLY A 1 187 ? 18.377 1.663 -10.951 1.00 94.31 187 GLY A N 1
ATOM 1430 C CA . GLY A 1 187 ? 17.712 2.964 -11.054 1.00 94.31 187 GLY A CA 1
ATOM 1431 C C . GLY A 1 187 ? 18.573 4.021 -11.716 1.00 94.31 187 GLY A C 1
ATOM 1432 O O . GLY A 1 187 ? 19.680 3.744 -12.135 1.00 94.31 187 GLY A O 1
ATOM 1433 N N . GLY A 1 188 ? 18.088 5.248 -11.825 1.00 93.94 188 GLY A N 1
ATOM 1434 C CA . GLY A 1 188 ? 18.807 6.306 -12.529 1.00 93.94 188 GLY A CA 1
ATOM 1435 C C . GLY A 1 188 ? 17.824 7.236 -13.212 1.00 93.94 188 GLY A C 1
ATOM 1436 O O . GLY A 1 188 ? 16.784 7.550 -12.633 1.00 93.94 188 GLY A O 1
ATOM 1437 N N . LYS A 1 189 ? 18.165 7.680 -14.423 1.00 95.31 189 LYS A N 1
ATOM 1438 C CA . LYS A 1 189 ? 17.278 8.509 -15.254 1.00 95.31 189 LYS A CA 1
ATOM 1439 C C . LYS A 1 189 ? 16.225 7.663 -15.977 1.00 95.31 189 LYS A C 1
ATOM 1441 O O . LYS A 1 189 ? 15.126 8.153 -16.208 1.00 95.31 189 LYS A O 1
ATOM 1446 N N . GLY A 1 190 ? 16.564 6.413 -16.295 1.00 97.25 190 GLY A N 1
ATOM 1447 C CA . GLY A 1 190 ? 15.659 5.451 -16.915 1.00 97.25 190 GLY A CA 1
ATOM 1448 C C . GLY A 1 190 ? 14.693 4.792 -15.931 1.00 97.25 190 GLY A C 1
ATOM 1449 O O . GLY A 1 190 ? 14.868 4.848 -14.707 1.00 97.25 190 GLY A O 1
ATOM 1450 N N . ARG A 1 191 ? 13.675 4.137 -16.489 1.00 98.38 191 ARG A N 1
ATOM 1451 C CA . ARG A 1 191 ? 12.629 3.402 -15.772 1.00 98.38 191 ARG A CA 1
ATOM 1452 C C . ARG A 1 191 ? 12.685 1.912 -16.095 1.00 98.38 191 ARG A C 1
ATOM 1454 O O . ARG A 1 191 ? 13.066 1.517 -17.191 1.00 98.38 191 ARG A O 1
ATOM 1461 N N . LEU A 1 192 ? 12.216 1.081 -15.172 1.00 98.69 192 LEU A N 1
ATOM 1462 C CA . LEU A 1 192 ? 11.788 -0.274 -15.513 1.00 98.69 192 LEU A CA 1
ATOM 1463 C C . LEU A 1 192 ? 10.328 -0.229 -15.965 1.00 98.69 192 LEU A C 1
ATOM 1465 O O . LEU A 1 192 ? 9.460 0.188 -15.196 1.00 98.69 192 LEU A O 1
ATOM 1469 N N . VAL A 1 193 ? 10.053 -0.649 -17.195 1.00 98.75 193 VAL A N 1
ATOM 1470 C CA . VAL A 1 193 ? 8.721 -0.593 -17.803 1.00 98.75 193 VAL A CA 1
ATOM 1471 C C . VAL A 1 193 ? 8.199 -2.013 -17.983 1.00 98.75 193 VAL A C 1
ATOM 1473 O O . VAL A 1 193 ? 8.705 -2.751 -18.819 1.00 98.75 193 VAL A O 1
ATOM 1476 N N . PHE A 1 194 ? 7.205 -2.428 -17.198 1.00 98.69 194 PHE A N 1
ATOM 1477 C CA . PHE A 1 194 ? 6.548 -3.720 -17.400 1.00 98.69 194 PHE A CA 1
ATOM 1478 C C . PHE A 1 194 ? 5.532 -3.622 -18.536 1.00 98.69 194 PHE A C 1
ATOM 1480 O O . PHE A 1 194 ? 4.449 -3.070 -18.346 1.00 98.69 194 PHE A O 1
ATOM 1487 N N . GLU A 1 195 ? 5.886 -4.189 -19.688 1.00 96.00 195 GLU A N 1
ATOM 1488 C CA . GLU A 1 195 ? 5.163 -4.071 -20.957 1.00 96.00 195 GLU A CA 1
ATOM 1489 C C . GLU A 1 195 ? 5.042 -5.449 -21.630 1.00 96.00 195 GLU A C 1
ATOM 1491 O O . GLU A 1 195 ? 5.664 -5.759 -22.645 1.00 96.00 195 GLU A O 1
ATOM 1496 N N . HIS A 1 196 ? 4.241 -6.323 -21.028 1.00 94.88 196 HIS A N 1
ATOM 1497 C CA . HIS A 1 196 ? 3.870 -7.613 -21.603 1.00 94.88 196 HIS A CA 1
ATOM 1498 C C . HIS A 1 196 ? 2.442 -7.531 -22.164 1.00 94.88 196 HIS A C 1
ATOM 1500 O O . HIS A 1 196 ? 1.626 -6.765 -21.664 1.00 94.88 196 HIS A O 1
ATOM 1506 N N . SER A 1 197 ? 2.105 -8.295 -23.205 1.00 91.81 197 SER A N 1
ATOM 1507 C CA . SER A 1 197 ? 0.765 -8.253 -23.820 1.00 91.81 197 SER A CA 1
ATOM 1508 C C . SER A 1 197 ? -0.252 -9.184 -23.148 1.00 91.81 197 SER A C 1
ATOM 1510 O O . SER A 1 197 ? -1.443 -8.892 -23.123 1.00 91.81 197 SER A O 1
ATOM 1512 N N . GLY A 1 198 ? 0.203 -10.309 -22.595 1.00 93.81 198 GLY A N 1
ATOM 1513 C CA . GLY A 1 198 ? -0.649 -11.326 -21.975 1.00 93.81 198 GLY A CA 1
ATOM 1514 C C . GLY A 1 198 ? -1.116 -10.977 -20.559 1.00 93.81 198 GLY A C 1
ATOM 1515 O O . GLY A 1 198 ? -0.290 -10.758 -19.675 1.00 93.81 198 GLY A O 1
ATOM 1516 N N . ALA A 1 199 ? -2.431 -11.024 -20.328 1.00 94.12 199 ALA A N 1
ATOM 1517 C CA . ALA A 1 199 ? -3.062 -10.763 -19.027 1.00 94.12 199 ALA A CA 1
ATOM 1518 C C . ALA A 1 199 ? -2.774 -11.839 -17.958 1.00 94.12 199 ALA A C 1
ATOM 1520 O O . ALA A 1 199 ? -2.772 -11.556 -16.764 1.00 94.12 199 ALA A O 1
ATOM 1521 N N . ASN A 1 200 ? -2.475 -13.070 -18.385 1.00 94.62 200 ASN A N 1
ATOM 1522 C CA . ASN A 1 200 ? -2.118 -14.178 -17.488 1.00 94.62 200 ASN A CA 1
ATOM 1523 C C . ASN A 1 200 ? -0.629 -14.188 -17.107 1.00 94.62 200 ASN A C 1
ATOM 1525 O O . ASN A 1 200 ? -0.189 -15.042 -16.340 1.00 94.62 200 ASN A O 1
ATOM 1529 N N . HIS A 1 201 ? 0.164 -13.270 -17.662 1.00 96.88 201 HIS A N 1
ATOM 1530 C CA . HIS A 1 201 ? 1.579 -13.177 -17.345 1.00 96.88 201 HIS A CA 1
ATOM 1531 C C . HIS A 1 201 ? 1.768 -12.542 -15.966 1.00 96.88 201 HIS A C 1
ATOM 1533 O O . HIS A 1 201 ? 1.129 -11.538 -15.651 1.00 96.88 201 HIS A O 1
ATOM 1539 N N . THR A 1 202 ? 2.678 -13.097 -15.168 1.00 97.75 202 THR A N 1
ATOM 1540 C CA . THR A 1 202 ? 3.090 -12.513 -13.890 1.00 97.75 202 THR A CA 1
ATOM 1541 C C . THR A 1 202 ? 4.579 -12.208 -13.939 1.00 97.75 202 THR A C 1
ATOM 1543 O O . THR A 1 202 ? 5.372 -13.103 -14.223 1.00 97.75 202 THR A O 1
ATOM 1546 N N . LEU A 1 203 ? 4.937 -10.964 -13.625 1.00 98.00 203 LEU A N 1
ATOM 1547 C CA . LEU A 1 203 ? 6.312 -10.531 -13.415 1.00 98.00 203 LEU A CA 1
ATOM 1548 C C . LEU A 1 203 ? 6.533 -10.282 -11.924 1.00 98.00 203 LEU A C 1
ATOM 1550 O O . LEU A 1 203 ? 5.821 -9.483 -11.314 1.00 98.00 203 LEU A O 1
ATOM 1554 N N . THR A 1 204 ? 7.559 -10.905 -11.357 1.00 97.88 204 THR A N 1
ATOM 1555 C CA . THR A 1 204 ? 7.973 -10.680 -9.972 1.00 97.88 204 THR A CA 1
ATOM 1556 C C . THR A 1 204 ? 9.310 -9.947 -9.915 1.00 97.88 204 THR A C 1
ATOM 1558 O O . THR A 1 204 ? 10.292 -10.373 -10.520 1.00 97.88 204 THR A O 1
ATOM 1561 N N . ILE A 1 205 ? 9.370 -8.857 -9.150 1.00 97.38 205 ILE A N 1
ATOM 1562 C CA . ILE A 1 205 ? 10.600 -8.125 -8.839 1.00 97.38 205 ILE A CA 1
ATOM 1563 C C . ILE A 1 205 ? 10.905 -8.302 -7.353 1.00 97.38 205 ILE A C 1
ATOM 1565 O O . ILE A 1 205 ? 10.165 -7.820 -6.490 1.00 97.38 205 ILE A O 1
ATOM 1569 N N . GLU A 1 206 ? 12.003 -8.984 -7.039 1.00 95.25 206 GLU A N 1
ATOM 1570 C CA . GLU A 1 206 ? 12.340 -9.384 -5.673 1.00 95.25 206 GLU A CA 1
ATOM 1571 C C . GLU A 1 206 ? 13.659 -8.793 -5.200 1.00 95.25 206 GLU A C 1
ATOM 1573 O O . GLU A 1 206 ? 14.659 -8.873 -5.914 1.00 95.25 206 GLU A O 1
ATOM 1578 N N . ARG A 1 207 ? 13.689 -8.327 -3.945 1.00 94.88 207 ARG A N 1
ATOM 1579 C CA . ARG A 1 207 ? 14.927 -7.978 -3.225 1.00 94.88 207 ARG A CA 1
ATOM 1580 C C . ARG A 1 207 ? 15.798 -6.961 -3.970 1.00 94.88 207 ARG A C 1
ATOM 1582 O O . ARG A 1 207 ? 17.030 -7.054 -3.951 1.00 94.88 207 ARG A O 1
ATOM 1589 N N . LEU A 1 208 ? 15.140 -6.000 -4.614 1.00 94.94 208 LEU A N 1
ATOM 1590 C CA . LEU A 1 208 ? 15.765 -4.923 -5.371 1.00 94.94 208 LEU A CA 1
ATOM 1591 C C . LEU A 1 208 ? 15.302 -3.562 -4.856 1.00 94.94 208 LEU A C 1
ATOM 1593 O O . LEU A 1 208 ? 14.107 -3.322 -4.662 1.00 94.94 208 LEU A O 1
ATOM 1597 N N . GLU A 1 209 ? 16.255 -2.647 -4.721 1.00 95.00 209 GLU A N 1
ATOM 1598 C CA . GLU A 1 209 ? 15.936 -1.224 -4.688 1.00 95.00 209 GLU A CA 1
ATOM 1599 C C . GLU A 1 209 ? 15.696 -0.763 -6.122 1.00 95.00 209 GLU A C 1
ATOM 1601 O O . GLU A 1 209 ? 16.490 -1.068 -7.014 1.00 95.00 209 GLU A O 1
ATOM 1606 N N . LEU A 1 210 ? 14.618 -0.027 -6.370 1.00 96.38 210 LEU A N 1
ATOM 1607 C CA . LEU A 1 210 ? 14.256 0.366 -7.727 1.00 96.38 210 LEU A CA 1
ATOM 1608 C C . LEU A 1 210 ? 14.232 1.889 -7.847 1.00 96.38 210 LEU A C 1
ATOM 1610 O O . LEU A 1 210 ? 13.843 2.606 -6.926 1.00 96.38 210 LEU A O 1
ATOM 1614 N N . GLY A 1 211 ? 14.645 2.394 -9.004 1.00 96.62 211 GLY A N 1
ATOM 1615 C CA . GLY A 1 211 ? 14.391 3.764 -9.423 1.00 96.62 211 GLY A CA 1
ATOM 1616 C C . GLY A 1 211 ? 12.906 3.961 -9.722 1.00 96.62 211 GLY A C 1
ATOM 1617 O O . GLY A 1 211 ? 12.039 3.719 -8.881 1.00 96.62 211 GLY A O 1
ATOM 1618 N N . ALA A 1 212 ? 12.606 4.421 -10.929 1.00 97.81 212 ALA A N 1
ATOM 1619 C CA . ALA A 1 212 ? 11.233 4.533 -11.389 1.00 97.81 212 ALA A CA 1
ATOM 1620 C C . ALA A 1 212 ? 10.757 3.210 -12.010 1.00 97.81 212 ALA A C 1
ATOM 1622 O O . ALA A 1 212 ? 11.467 2.593 -12.805 1.00 97.81 212 ALA A O 1
ATOM 1623 N N . VAL A 1 213 ? 9.539 2.798 -11.659 1.00 98.56 213 VAL A N 1
ATOM 1624 C CA . VAL A 1 213 ? 8.845 1.645 -12.241 1.00 98.56 213 VAL A CA 1
ATOM 1625 C C . VAL A 1 213 ? 7.547 2.121 -12.888 1.00 98.56 213 VAL A C 1
ATOM 1627 O O . VAL A 1 213 ? 6.779 2.872 -12.280 1.00 98.56 213 VAL A O 1
ATOM 1630 N N . HIS A 1 214 ? 7.298 1.680 -14.118 1.00 98.69 214 HIS A N 1
ATOM 1631 C CA . HIS A 1 214 ? 6.057 1.924 -14.843 1.00 98.69 214 HIS A CA 1
ATOM 1632 C C . HIS A 1 214 ? 5.377 0.598 -15.192 1.00 98.69 214 HIS A C 1
ATOM 1634 O O . HIS A 1 214 ? 5.989 -0.271 -15.808 1.00 98.69 214 HIS A O 1
ATOM 1640 N N . HIS A 1 215 ? 4.115 0.432 -14.803 1.00 98.75 215 HIS A N 1
ATOM 1641 C CA . HIS A 1 215 ? 3.314 -0.737 -15.153 1.00 98.75 215 HIS A CA 1
ATOM 1642 C C . HIS A 1 215 ? 2.404 -0.421 -16.349 1.00 98.75 215 HIS A C 1
ATOM 1644 O O . HIS A 1 215 ? 1.427 0.311 -16.204 1.00 98.75 215 HIS A O 1
ATOM 1650 N N . ASP A 1 216 ? 2.698 -1.007 -17.513 1.00 98.44 216 ASP A N 1
ATOM 1651 C CA . ASP A 1 216 ? 1.937 -0.855 -18.766 1.00 98.44 216 ASP A CA 1
ATOM 1652 C C . ASP A 1 216 ? 1.614 -2.219 -19.406 1.00 98.44 216 ASP A C 1
ATOM 1654 O O . ASP A 1 216 ? 1.888 -2.502 -20.570 1.00 98.44 216 ASP A O 1
ATOM 1658 N N . SER A 1 217 ? 1.056 -3.120 -18.604 1.00 98.50 217 SER A N 1
ATOM 1659 C CA . SER A 1 217 ? 0.805 -4.511 -18.987 1.00 98.50 217 SER A CA 1
ATOM 1660 C C . SER A 1 217 ? -0.501 -4.976 -18.356 1.00 98.50 217 SER A C 1
ATOM 1662 O O . SER A 1 217 ? -0.690 -4.706 -17.174 1.00 98.50 217 SER A O 1
ATOM 1664 N N . PRO A 1 218 ? -1.381 -5.715 -19.052 1.00 98.12 218 PRO A N 1
ATOM 1665 C CA . PRO A 1 218 ? -2.554 -6.319 -18.425 1.00 98.12 218 PRO A CA 1
ATOM 1666 C C . PRO A 1 218 ? -2.187 -7.475 -17.485 1.00 98.12 218 PRO A C 1
ATOM 1668 O O . PRO A 1 218 ? -3.058 -8.006 -16.802 1.00 98.12 218 PRO A O 1
ATOM 1671 N N . GLY A 1 219 ? -0.914 -7.885 -17.462 1.00 97.81 219 GLY A N 1
ATOM 1672 C CA . GLY A 1 219 ? -0.392 -8.895 -16.553 1.00 97.81 219 GLY A CA 1
ATOM 1673 C C . GLY A 1 219 ? -0.348 -8.446 -15.091 1.00 97.81 219 GLY A C 1
ATOM 1674 O O . GLY A 1 219 ? -0.653 -7.309 -14.734 1.00 97.81 219 GLY A O 1
ATOM 1675 N N . THR A 1 220 ? 0.061 -9.369 -14.228 1.00 98.56 220 THR A N 1
ATOM 1676 C CA . THR A 1 220 ? 0.236 -9.131 -12.794 1.00 98.56 220 THR A CA 1
ATOM 1677 C C . THR A 1 220 ? 1.681 -8.738 -12.486 1.00 98.56 220 THR A C 1
ATOM 1679 O O . THR A 1 220 ? 2.610 -9.440 -12.876 1.00 98.56 220 THR A O 1
ATOM 1682 N N . LEU A 1 221 ? 1.880 -7.641 -11.760 1.00 98.56 221 LEU A N 1
ATOM 1683 C CA . LEU A 1 221 ? 3.170 -7.245 -11.205 1.00 98.56 221 LEU A CA 1
ATOM 1684 C C . LEU A 1 221 ? 3.216 -7.566 -9.710 1.00 98.56 221 LEU A C 1
ATOM 1686 O O . LEU A 1 221 ? 2.338 -7.160 -8.950 1.00 98.56 221 LEU A O 1
ATOM 1690 N N . VAL A 1 222 ? 4.260 -8.263 -9.278 1.00 98.12 222 VAL A N 1
ATOM 1691 C CA . VAL A 1 222 ? 4.500 -8.603 -7.873 1.00 98.12 222 VAL A CA 1
ATOM 1692 C C . VAL A 1 222 ? 5.823 -7.984 -7.423 1.00 98.12 222 VAL A C 1
ATOM 1694 O O . VAL A 1 222 ? 6.864 -8.218 -8.032 1.00 98.12 222 VAL A O 1
ATOM 1697 N N . MET A 1 223 ? 5.813 -7.213 -6.338 1.00 97.12 223 MET A N 1
ATOM 1698 C CA . MET A 1 223 ? 7.016 -6.662 -5.709 1.00 97.12 223 MET A CA 1
ATOM 1699 C C . MET A 1 223 ? 7.226 -7.300 -4.335 1.00 97.12 223 MET A C 1
ATOM 1701 O O . MET A 1 223 ? 6.454 -7.046 -3.411 1.00 97.12 223 MET A O 1
ATOM 1705 N N . LEU A 1 224 ? 8.279 -8.112 -4.186 1.00 95.31 224 LEU A N 1
ATOM 1706 C CA . LEU A 1 224 ? 8.581 -8.831 -2.940 1.00 95.31 224 LEU A CA 1
ATOM 1707 C C . LEU A 1 224 ? 9.868 -8.313 -2.304 1.00 95.31 224 LEU A C 1
ATOM 1709 O O . LEU A 1 224 ? 10.957 -8.523 -2.838 1.00 95.31 224 LEU A O 1
ATOM 1713 N N . SER A 1 225 ? 9.775 -7.695 -1.125 1.00 94.94 225 SER A N 1
ATOM 1714 C CA . SER A 1 225 ? 10.944 -7.093 -0.461 1.00 94.94 225 SER A CA 1
ATOM 1715 C C . SER A 1 225 ? 11.705 -6.133 -1.382 1.00 94.94 225 SER A C 1
ATOM 1717 O O . SER A 1 225 ? 12.933 -6.126 -1.398 1.00 94.94 225 SER A O 1
ATOM 1719 N N . SER A 1 226 ? 10.955 -5.377 -2.181 1.00 94.62 226 SER A N 1
ATOM 1720 C CA . SER A 1 226 ? 11.461 -4.440 -3.183 1.00 94.62 226 SER A CA 1
ATOM 1721 C C . SER A 1 226 ? 10.884 -3.057 -2.920 1.00 94.62 226 SER A C 1
ATOM 1723 O O . SER A 1 226 ? 9.780 -2.939 -2.374 1.00 94.62 226 SER A O 1
ATOM 1725 N N . TRP A 1 227 ? 11.613 -2.014 -3.309 1.00 92.50 227 TRP A N 1
ATOM 1726 C CA . TRP A 1 227 ? 11.192 -0.641 -3.039 1.00 92.50 227 TRP A CA 1
ATOM 1727 C C . TRP A 1 227 ? 11.483 0.322 -4.189 1.00 92.50 227 TRP A C 1
ATOM 1729 O O . TRP A 1 227 ? 12.630 0.735 -4.377 1.00 92.50 227 TRP A O 1
ATOM 1739 N N . PRO A 1 228 ? 10.458 0.700 -4.975 1.00 95.75 228 PRO A N 1
ATOM 1740 C CA . PRO A 1 228 ? 10.604 1.737 -5.979 1.00 95.75 228 PRO A CA 1
ATOM 1741 C C . PRO A 1 228 ? 10.685 3.121 -5.349 1.00 95.75 228 PRO A C 1
ATOM 1743 O O . PRO A 1 228 ? 9.934 3.469 -4.433 1.00 95.75 228 PRO A O 1
ATOM 1746 N N . LYS A 1 229 ? 11.566 3.950 -5.910 1.00 95.56 229 LYS A N 1
ATOM 1747 C CA . LYS A 1 229 ? 11.576 5.386 -5.648 1.00 95.56 229 LYS A CA 1
ATOM 1748 C C . LYS A 1 229 ? 10.256 6.002 -6.102 1.00 95.56 229 LYS A C 1
ATOM 1750 O O . LYS A 1 229 ? 9.647 6.722 -5.314 1.00 95.56 229 LYS A O 1
ATOM 1755 N N . THR A 1 230 ? 9.827 5.662 -7.322 1.00 97.06 230 THR A N 1
ATOM 1756 C CA . THR A 1 230 ? 8.559 6.103 -7.916 1.00 97.06 230 THR A CA 1
ATOM 1757 C C . THR A 1 230 ? 7.866 4.948 -8.631 1.00 97.06 230 THR A C 1
ATOM 1759 O O . THR A 1 230 ? 8.505 4.205 -9.378 1.00 97.06 230 THR A O 1
ATOM 1762 N N . PHE A 1 231 ? 6.554 4.823 -8.447 1.00 98.44 231 PHE A N 1
ATOM 1763 C CA . PHE A 1 231 ? 5.706 3.888 -9.185 1.00 98.44 231 PHE A CA 1
ATOM 1764 C C . PHE A 1 231 ? 4.622 4.638 -9.960 1.00 98.44 231 PHE A C 1
ATOM 1766 O O . PHE A 1 231 ? 3.978 5.534 -9.416 1.00 98.44 231 PHE A O 1
ATOM 1773 N N . THR A 1 232 ? 4.395 4.242 -11.211 1.00 98.69 232 THR A N 1
ATOM 1774 C CA . THR A 1 232 ? 3.299 4.735 -12.060 1.00 98.69 232 THR A CA 1
ATOM 1775 C C . THR A 1 232 ? 2.657 3.588 -12.833 1.00 98.69 232 THR A C 1
ATOM 1777 O O . THR A 1 232 ? 3.277 2.542 -13.023 1.00 98.69 232 THR A O 1
ATOM 1780 N N . ASN A 1 233 ? 1.433 3.784 -13.319 1.00 98.75 233 ASN A N 1
ATOM 1781 C CA . ASN A 1 233 ? 0.744 2.804 -14.152 1.00 98.75 233 ASN A CA 1
ATOM 1782 C C . ASN A 1 233 ? -0.035 3.460 -15.292 1.00 98.75 233 ASN A C 1
ATOM 1784 O O . ASN A 1 233 ? -0.522 4.581 -15.160 1.00 98.75 233 ASN A O 1
ATOM 1788 N N . SER A 1 234 ? -0.195 2.732 -16.391 1.00 98.00 234 SER A N 1
ATOM 1789 C CA . SER A 1 234 ? -1.127 3.088 -17.456 1.00 98.00 234 SER A CA 1
ATOM 1790 C C . SER A 1 234 ? -2.525 2.509 -17.188 1.00 98.00 234 SER A C 1
ATOM 1792 O O . SER A 1 234 ? -2.742 1.753 -16.237 1.00 98.00 234 SER A O 1
ATOM 1794 N N . ARG A 1 235 ? -3.485 2.809 -18.075 1.00 97.38 235 ARG A N 1
ATOM 1795 C CA . ARG A 1 235 ? -4.819 2.176 -18.084 1.00 97.38 235 ARG A CA 1
ATOM 1796 C C . ARG A 1 235 ? -4.799 0.692 -18.461 1.00 97.38 235 ARG A C 1
ATOM 1798 O O . ARG A 1 235 ? -5.791 0.011 -18.236 1.00 97.38 235 ARG A O 1
ATOM 1805 N N . ARG A 1 236 ? -3.712 0.206 -19.068 1.00 96.81 236 ARG A N 1
ATOM 1806 C CA . ARG A 1 236 ? -3.545 -1.210 -19.420 1.00 96.81 236 ARG A CA 1
ATOM 1807 C C . ARG A 1 236 ? -3.087 -2.044 -18.231 1.00 96.81 236 ARG A C 1
ATOM 1809 O O . ARG A 1 236 ? -3.118 -3.260 -18.339 1.00 96.81 236 ARG A O 1
ATOM 1816 N N . ALA A 1 237 ? -2.633 -1.411 -17.148 1.00 98.31 237 ALA A N 1
ATOM 1817 C CA . ALA A 1 237 ? -2.059 -2.090 -15.997 1.00 98.31 237 ALA A CA 1
ATOM 1818 C C . ALA A 1 237 ? -3.050 -3.069 -15.344 1.00 98.31 237 ALA A C 1
ATOM 1820 O O . ALA A 1 237 ? -4.178 -2.697 -15.027 1.00 98.31 237 ALA A O 1
ATOM 1821 N N . GLY A 1 238 ? -2.613 -4.313 -15.148 1.00 97.19 238 GLY A N 1
ATOM 1822 C CA . GLY A 1 238 ? -3.408 -5.389 -14.571 1.00 97.19 238 GLY A CA 1
ATOM 1823 C C . GLY A 1 238 ? -3.479 -5.327 -13.047 1.00 97.19 238 GLY A C 1
ATOM 1824 O O . GLY A 1 238 ? -4.151 -4.479 -12.465 1.00 97.19 238 GLY A O 1
ATOM 1825 N N . ARG A 1 239 ? -2.837 -6.281 -12.374 1.00 98.38 239 ARG A N 1
ATOM 1826 C CA . ARG A 1 239 ? -2.861 -6.395 -10.905 1.00 98.38 239 ARG A CA 1
ATOM 1827 C C . ARG A 1 239 ? -1.507 -6.039 -10.317 1.00 98.38 239 ARG A C 1
ATOM 1829 O O . ARG A 1 239 ? -0.485 -6.404 -10.887 1.00 98.38 239 ARG A O 1
ATOM 1836 N N . LEU A 1 240 ? -1.503 -5.412 -9.144 1.00 98.56 240 LEU A N 1
ATOM 1837 C CA . LEU A 1 240 ? -0.288 -5.132 -8.386 1.00 98.56 240 LEU A CA 1
ATOM 1838 C C . LEU A 1 240 ? -0.340 -5.789 -7.006 1.00 98.56 240 LEU A C 1
ATOM 1840 O O . LEU A 1 240 ? -1.251 -5.527 -6.223 1.00 98.56 240 LEU A O 1
ATOM 1844 N N . PHE A 1 241 ? 0.681 -6.580 -6.688 1.00 98.44 241 PHE A N 1
ATOM 1845 C CA . PHE A 1 241 ? 0.898 -7.139 -5.357 1.00 98.44 241 PHE A CA 1
ATOM 1846 C C . PHE A 1 241 ? 2.172 -6.562 -4.745 1.00 98.44 241 PHE A C 1
ATOM 1848 O O . PHE A 1 241 ? 3.238 -6.605 -5.358 1.00 98.44 241 PHE A O 1
ATOM 1855 N N . LEU A 1 242 ? 2.065 -6.046 -3.523 1.00 97.44 242 LEU A N 1
ATOM 1856 C CA . LEU A 1 242 ? 3.168 -5.500 -2.737 1.00 97.44 242 LEU A CA 1
ATOM 1857 C C . LEU A 1 242 ? 3.329 -6.342 -1.473 1.00 97.44 242 LEU A C 1
ATOM 1859 O O . LEU A 1 242 ? 2.374 -6.498 -0.713 1.00 97.44 242 LEU A O 1
ATOM 1863 N N . PHE A 1 243 ? 4.519 -6.882 -1.227 1.00 95.00 243 PHE A N 1
ATOM 1864 C CA . PHE A 1 243 ? 4.801 -7.660 -0.023 1.00 95.00 243 PHE A CA 1
ATOM 1865 C C . PHE A 1 243 ? 6.126 -7.223 0.588 1.00 95.00 243 PHE A C 1
ATOM 1867 O O . PHE A 1 243 ? 7.176 -7.362 -0.047 1.00 95.00 243 PHE A O 1
ATOM 1874 N N . ASN A 1 244 ? 6.088 -6.728 1.828 1.00 93.75 244 ASN A N 1
ATOM 1875 C CA . ASN A 1 244 ? 7.250 -6.132 2.490 1.00 93.75 244 ASN A CA 1
ATOM 1876 C C . ASN A 1 244 ? 7.894 -5.049 1.602 1.00 93.75 244 ASN A C 1
ATOM 1878 O O . ASN A 1 244 ? 9.084 -5.088 1.294 1.00 93.75 244 ASN A O 1
ATOM 1882 N N . SER A 1 245 ? 7.079 -4.123 1.100 1.00 92.88 245 SER A N 1
ATOM 1883 C CA . SER A 1 245 ? 7.519 -3.108 0.140 1.00 92.88 245 SER A CA 1
ATOM 1884 C C . SER A 1 245 ? 7.751 -1.774 0.832 1.00 92.88 245 SER A C 1
ATOM 1886 O O . SER A 1 245 ? 6.911 -1.331 1.618 1.00 92.88 245 SER A O 1
ATOM 1888 N N . LEU A 1 246 ? 8.862 -1.112 0.503 1.00 90.94 246 LEU A N 1
ATOM 1889 C CA . LEU A 1 246 ? 9.108 0.281 0.881 1.00 90.94 246 LEU A CA 1
ATOM 1890 C C . LEU A 1 246 ? 8.887 1.205 -0.329 1.00 90.94 246 LEU A C 1
ATOM 1892 O O . LEU A 1 246 ? 8.759 0.742 -1.461 1.00 90.94 246 LEU A O 1
ATOM 1896 N N . GLY A 1 247 ? 8.836 2.516 -0.114 1.00 88.31 247 GLY A N 1
ATOM 1897 C CA . GLY A 1 247 ? 8.810 3.503 -1.194 1.00 88.31 247 GLY A CA 1
ATOM 1898 C C . GLY A 1 247 ? 8.339 4.869 -0.714 1.00 88.31 247 GLY A C 1
ATOM 1899 O O . GLY A 1 247 ? 8.061 5.057 0.467 1.00 88.31 247 GLY A O 1
ATOM 1900 N N . SER A 1 248 ? 8.238 5.832 -1.628 1.00 86.19 248 SER A N 1
ATOM 1901 C CA . SER A 1 248 ? 7.949 7.225 -1.244 1.00 86.19 248 SER A CA 1
ATOM 1902 C C . SER A 1 248 ? 7.015 7.990 -2.185 1.00 86.19 248 SER A C 1
ATOM 1904 O O . SER A 1 248 ? 6.529 9.054 -1.804 1.00 86.19 248 SER A O 1
ATOM 1906 N N . ASP A 1 249 ? 6.768 7.469 -3.391 1.00 95.38 249 ASP A N 1
ATOM 1907 C CA . ASP A 1 249 ? 6.135 8.210 -4.490 1.00 95.38 249 ASP A CA 1
ATOM 1908 C C . ASP A 1 249 ? 5.305 7.250 -5.369 1.00 95.38 249 ASP A C 1
ATOM 1910 O O . ASP A 1 249 ? 5.728 6.783 -6.428 1.00 95.38 249 ASP A O 1
ATOM 1914 N N . TRP A 1 250 ? 4.130 6.863 -4.873 1.00 97.81 250 TRP A N 1
ATOM 1915 C CA . TRP A 1 250 ? 3.227 5.903 -5.511 1.00 97.81 250 TRP A CA 1
ATOM 1916 C C . TRP A 1 250 ? 2.097 6.637 -6.222 1.00 97.81 250 TRP A C 1
ATOM 1918 O O . TRP A 1 250 ? 1.176 7.147 -5.584 1.00 97.81 250 TRP A O 1
ATOM 1928 N N . HIS A 1 251 ? 2.159 6.709 -7.546 1.00 97.94 251 HIS A N 1
ATOM 1929 C CA . HIS A 1 251 ? 1.181 7.421 -8.358 1.00 97.94 251 HIS A CA 1
ATOM 1930 C C . HIS A 1 251 ? 0.344 6.425 -9.157 1.00 97.94 251 HIS A C 1
ATOM 1932 O O . HIS A 1 251 ? 0.725 6.002 -10.247 1.00 97.94 251 HIS A O 1
ATOM 1938 N N . PHE A 1 252 ? -0.832 6.086 -8.637 1.00 98.25 252 PHE A N 1
ATOM 1939 C CA . PHE A 1 252 ? -1.814 5.303 -9.375 1.00 98.25 252 PHE A CA 1
ATOM 1940 C C . PHE A 1 252 ? -2.582 6.235 -10.318 1.00 98.25 252 PHE A C 1
ATOM 1942 O O . PHE A 1 252 ? -3.562 6.871 -9.928 1.00 98.25 252 PHE A O 1
ATOM 1949 N N . GLN A 1 253 ? -2.065 6.395 -11.538 1.00 97.12 253 GLN A N 1
ATOM 1950 C CA . GLN A 1 253 ? -2.534 7.387 -12.517 1.00 97.12 253 GLN A CA 1
ATOM 1951 C C . GLN A 1 253 ? -3.828 6.967 -13.226 1.00 97.12 253 GLN A C 1
ATOM 1953 O O . GLN A 1 253 ? -4.509 7.806 -13.817 1.00 97.12 253 GLN A O 1
ATOM 1958 N N . ALA A 1 254 ? -4.162 5.682 -13.163 1.00 95.75 254 ALA A N 1
ATOM 1959 C CA . ALA A 1 254 ? -5.348 5.078 -13.749 1.00 95.75 254 ALA A CA 1
ATOM 1960 C C . ALA A 1 254 ? -5.874 3.956 -12.837 1.00 95.75 254 ALA A C 1
ATOM 1962 O O . ALA A 1 254 ? -5.117 3.489 -11.975 1.00 95.75 254 ALA A O 1
ATOM 1963 N N . PRO A 1 255 ? -7.123 3.485 -13.042 1.00 96.69 255 PRO A N 1
ATOM 1964 C CA . PRO A 1 255 ? -7.669 2.363 -12.289 1.00 96.69 255 PRO A CA 1
ATOM 1965 C C . PRO A 1 255 ? -6.723 1.161 -12.285 1.00 96.69 255 PRO A C 1
ATOM 1967 O O . PRO A 1 255 ? -6.237 0.733 -13.328 1.00 96.69 255 PRO A O 1
ATOM 1970 N N . LEU A 1 256 ? -6.463 0.643 -11.089 1.00 98.00 256 LEU A N 1
ATOM 1971 C CA . LEU A 1 256 ? -5.584 -0.488 -10.817 1.00 98.00 256 LEU A CA 1
ATOM 1972 C C . LEU A 1 256 ? -6.111 -1.199 -9.572 1.00 98.00 256 LEU A C 1
ATOM 1974 O O . LEU A 1 256 ? -6.617 -0.535 -8.664 1.00 98.00 256 LEU A O 1
ATOM 1978 N N . LYS A 1 257 ? -5.975 -2.524 -9.504 1.00 98.50 257 LYS A N 1
ATOM 1979 C CA . LYS A 1 257 ? -6.211 -3.270 -8.263 1.00 98.50 257 LYS A CA 1
ATOM 1980 C C . LYS A 1 257 ? -4.883 -3.559 -7.576 1.00 98.50 257 LYS A C 1
ATOM 1982 O O . LYS A 1 257 ? -3.979 -4.133 -8.188 1.00 98.50 257 LYS A O 1
ATOM 1987 N N . VAL A 1 258 ? -4.777 -3.138 -6.322 1.00 98.62 258 VAL A N 1
ATOM 1988 C CA . VAL A 1 258 ? -3.555 -3.198 -5.523 1.00 98.62 258 VAL A CA 1
ATOM 1989 C C . VAL A 1 258 ? -3.825 -3.972 -4.242 1.00 98.62 258 VAL A C 1
ATOM 1991 O O . VAL A 1 258 ? -4.704 -3.594 -3.468 1.00 98.62 258 VAL A O 1
ATOM 1994 N N . TRP A 1 259 ? -3.024 -5.005 -3.994 1.00 98.56 259 TRP A N 1
ATOM 1995 C CA . TRP A 1 259 ? -3.001 -5.733 -2.728 1.00 98.56 259 TRP A CA 1
ATOM 1996 C C . TRP A 1 259 ? -1.645 -5.578 -2.073 1.00 98.56 259 TRP A C 1
ATOM 1998 O O . TRP A 1 259 ? -0.623 -5.983 -2.624 1.00 98.56 259 TRP A O 1
ATOM 2008 N N . ALA A 1 260 ? -1.639 -5.019 -0.873 1.00 97.19 260 ALA A N 1
ATOM 2009 C CA . ALA A 1 260 ? -0.432 -4.782 -0.112 1.00 97.19 260 ALA A CA 1
ATOM 2010 C C . ALA A 1 260 ? -0.429 -5.579 1.198 1.00 97.19 260 ALA A C 1
ATOM 2012 O O . ALA A 1 260 ? -1.420 -5.636 1.927 1.00 97.19 260 ALA A O 1
ATOM 2013 N N . ARG A 1 261 ? 0.710 -6.197 1.507 1.00 94.31 261 ARG A N 1
ATOM 2014 C CA . ARG A 1 261 ? 1.039 -6.764 2.816 1.00 94.31 261 ARG A CA 1
ATOM 2015 C C . ARG A 1 261 ? 2.327 -6.102 3.293 1.00 94.31 261 ARG A C 1
ATOM 2017 O O . ARG A 1 261 ? 3.331 -6.154 2.585 1.00 94.31 261 ARG A O 1
ATOM 2024 N N . GLN A 1 262 ? 2.312 -5.500 4.481 1.00 91.88 262 GLN A N 1
ATOM 2025 C CA . GLN A 1 262 ? 3.478 -4.803 5.052 1.00 91.88 262 GLN A CA 1
ATOM 2026 C C . GLN A 1 262 ? 4.048 -3.731 4.102 1.00 91.88 262 GLN A C 1
ATOM 2028 O O . GLN A 1 262 ? 5.131 -3.875 3.534 1.00 91.88 262 GLN A O 1
ATOM 2033 N N . TRP A 1 263 ? 3.301 -2.647 3.918 1.00 95.62 263 TRP A N 1
ATOM 2034 C CA . TRP A 1 263 ? 3.681 -1.546 3.037 1.00 95.62 263 TRP A CA 1
ATOM 2035 C C . TRP A 1 263 ? 4.178 -0.345 3.832 1.00 95.62 263 TRP A C 1
ATOM 2037 O O . TRP A 1 263 ? 3.450 0.197 4.660 1.00 95.62 263 TRP A O 1
ATOM 2047 N N . ASN A 1 264 ? 5.416 0.071 3.586 1.00 95.75 264 ASN A N 1
ATOM 2048 C CA . ASN A 1 264 ? 6.056 1.166 4.296 1.00 95.75 264 ASN A CA 1
ATOM 2049 C C . ASN A 1 264 ? 6.320 2.357 3.364 1.00 95.75 264 ASN A C 1
ATOM 2051 O O . ASN A 1 264 ? 7.147 2.272 2.457 1.00 95.75 264 ASN A O 1
ATOM 2055 N N . VAL A 1 265 ? 5.625 3.470 3.589 1.00 93.69 265 VAL A N 1
ATOM 2056 C CA . VAL A 1 265 ? 5.718 4.658 2.741 1.00 93.69 265 VAL A CA 1
ATOM 2057 C C . VAL A 1 265 ? 6.281 5.850 3.506 1.00 93.69 265 VAL A C 1
ATOM 2059 O O . VAL A 1 265 ? 5.660 6.372 4.433 1.00 93.69 265 VAL A O 1
ATOM 2062 N N . GLU A 1 266 ? 7.450 6.324 3.082 1.00 91.31 266 GLU A N 1
ATOM 2063 C CA . GLU A 1 266 ? 8.233 7.318 3.816 1.00 91.31 266 GLU A CA 1
ATOM 2064 C C . GLU A 1 266 ? 8.764 8.414 2.896 1.00 91.31 266 GLU A C 1
ATOM 2066 O O . GLU A 1 266 ? 9.442 8.142 1.909 1.00 91.31 266 GLU A O 1
ATOM 2071 N N . ARG A 1 267 ? 8.480 9.679 3.228 1.00 91.31 267 ARG A N 1
ATOM 2072 C CA . ARG A 1 267 ? 9.036 10.829 2.504 1.00 91.31 267 ARG A CA 1
ATOM 2073 C C . ARG A 1 267 ? 8.996 12.099 3.343 1.00 91.31 267 ARG A C 1
ATOM 2075 O O . ARG A 1 267 ? 7.959 12.408 3.926 1.00 91.31 267 ARG A O 1
ATOM 2082 N N . HIS A 1 268 ? 10.063 12.887 3.318 1.00 93.12 268 HIS A N 1
ATOM 2083 C CA . HIS A 1 268 ? 10.037 14.279 3.773 1.00 93.12 268 HIS A CA 1
ATOM 2084 C C . HIS A 1 268 ? 9.416 15.230 2.740 1.00 93.12 268 HIS A C 1
ATOM 2086 O O . HIS A 1 268 ? 9.433 14.964 1.536 1.00 93.12 268 HIS A O 1
ATOM 2092 N N . GLY A 1 269 ? 8.937 16.387 3.197 1.00 92.38 269 GLY A N 1
ATOM 2093 C CA . GLY A 1 269 ? 8.426 17.442 2.320 1.00 92.38 269 GLY A CA 1
ATOM 2094 C C . GLY A 1 269 ? 6.906 17.393 2.152 1.00 92.38 269 GLY A C 1
ATOM 2095 O O . GLY A 1 269 ? 6.223 16.843 3.008 1.00 92.38 269 GLY A O 1
ATOM 2096 N N . PRO A 1 270 ? 6.333 18.008 1.101 1.00 93.00 270 PRO A N 1
ATOM 2097 C CA . PRO A 1 270 ? 4.886 18.211 1.020 1.00 93.00 270 PRO A CA 1
ATOM 2098 C C . PRO A 1 270 ? 4.079 16.914 0.879 1.00 93.00 270 PRO A C 1
ATOM 2100 O O . PRO A 1 270 ? 3.024 16.791 1.500 1.00 93.00 270 PRO A O 1
ATOM 2103 N N . GLY A 1 271 ? 4.590 15.928 0.137 1.00 91.75 271 GLY A N 1
ATOM 2104 C CA . GLY A 1 271 ? 3.772 14.814 -0.346 1.00 91.75 271 GLY A CA 1
ATOM 2105 C C . GLY A 1 271 ? 2.818 15.268 -1.466 1.00 91.75 271 GLY A C 1
ATOM 2106 O O . GLY A 1 271 ? 3.064 16.317 -2.068 1.00 91.75 271 GLY A O 1
ATOM 2107 N N . PRO A 1 272 ? 1.746 14.508 -1.745 1.00 96.19 272 PRO A N 1
ATOM 2108 C CA . PRO A 1 272 ? 1.407 13.213 -1.145 1.00 96.19 272 PRO A CA 1
ATOM 2109 C C . PRO A 1 272 ? 2.414 12.107 -1.495 1.00 96.19 272 PRO A C 1
ATOM 2111 O O . PRO A 1 272 ? 3.051 12.153 -2.541 1.00 96.19 272 PRO A O 1
ATOM 2114 N N . CYS A 1 273 ? 2.557 11.101 -0.631 1.00 97.19 273 CYS A N 1
ATOM 2115 C CA . CYS A 1 273 ? 3.362 9.915 -0.952 1.00 97.19 273 CYS A CA 1
ATOM 2116 C C . CYS A 1 273 ? 2.603 8.878 -1.792 1.00 97.19 273 CYS A C 1
ATOM 2118 O O . CYS A 1 273 ? 3.219 8.084 -2.498 1.00 97.19 273 CYS A O 1
ATOM 2120 N N . ILE A 1 274 ? 1.275 8.848 -1.674 1.00 98.06 274 ILE A N 1
ATOM 2121 C CA . ILE A 1 274 ? 0.373 7.998 -2.448 1.00 98.06 274 ILE A CA 1
ATOM 2122 C C . ILE A 1 274 ? -0.690 8.891 -3.077 1.00 98.06 274 ILE A C 1
ATOM 2124 O O . ILE A 1 274 ? -1.463 9.533 -2.364 1.00 98.06 274 ILE A O 1
ATOM 2128 N N . ILE A 1 275 ? -0.762 8.886 -4.404 1.00 98.19 275 ILE A N 1
ATOM 2129 C CA . ILE A 1 275 ? -1.856 9.483 -5.169 1.00 98.19 275 ILE A CA 1
ATOM 2130 C C . ILE A 1 275 ? -2.628 8.349 -5.818 1.00 98.19 275 ILE A C 1
ATOM 2132 O O . ILE A 1 275 ? -2.080 7.616 -6.637 1.00 98.19 275 ILE A O 1
ATOM 2136 N N . SER A 1 276 ? -3.905 8.225 -5.478 1.00 98.31 276 SER A N 1
ATOM 2137 C CA . SER A 1 276 ? -4.813 7.270 -6.099 1.00 98.31 276 SER A CA 1
ATOM 2138 C C . SER A 1 276 ? -5.829 7.998 -6.968 1.00 98.31 276 SER A C 1
ATOM 2140 O O . SER A 1 276 ? -6.616 8.790 -6.452 1.00 98.31 276 SER A O 1
ATOM 2142 N N . ARG A 1 277 ? -5.826 7.725 -8.280 1.00 97.69 277 ARG A N 1
ATOM 2143 C CA . ARG A 1 277 ? -6.831 8.208 -9.241 1.00 97.69 277 ARG A CA 1
ATOM 2144 C C . ARG A 1 277 ? -7.667 7.034 -9.757 1.00 97.69 277 ARG A C 1
ATOM 2146 O O . ARG A 1 277 ? -7.377 6.462 -10.804 1.00 97.69 277 ARG A O 1
ATOM 2153 N N . GLY A 1 278 ? -8.696 6.667 -8.995 1.00 96.44 278 GLY A N 1
ATOM 2154 C CA . GLY A 1 278 ? -9.628 5.583 -9.330 1.00 96.44 278 GLY A CA 1
ATOM 2155 C C . GLY A 1 278 ? -9.108 4.164 -9.067 1.00 96.44 278 GLY A C 1
ATOM 2156 O O . GLY A 1 278 ? -9.705 3.203 -9.548 1.00 96.44 278 GLY A O 1
ATOM 2157 N N . ALA A 1 279 ? -8.003 4.001 -8.331 1.00 98.25 279 ALA A N 1
ATOM 2158 C CA . ALA A 1 279 ? -7.503 2.677 -7.967 1.00 98.25 279 ALA A CA 1
ATOM 2159 C C . ALA A 1 279 ? -8.302 2.054 -6.808 1.00 98.25 279 ALA A C 1
ATOM 2161 O O . ALA A 1 279 ? -8.880 2.752 -5.970 1.00 98.25 279 ALA A O 1
ATOM 2162 N N . GLN A 1 280 ? -8.307 0.721 -6.767 1.00 98.50 280 GLN A N 1
ATOM 2163 C CA . GLN A 1 280 ? -8.760 -0.076 -5.633 1.00 98.50 280 GLN A CA 1
ATOM 2164 C C . GLN A 1 280 ? -7.531 -0.562 -4.869 1.00 98.50 280 GLN A C 1
ATOM 2166 O O . GLN A 1 280 ? -6.739 -1.333 -5.407 1.00 98.50 280 GLN A O 1
ATOM 2171 N N . ILE A 1 281 ? -7.363 -0.103 -3.633 1.00 98.56 281 ILE A N 1
ATOM 2172 C CA . ILE A 1 281 ? -6.193 -0.404 -2.808 1.00 98.56 281 ILE A CA 1
ATOM 2173 C C . ILE A 1 281 ? -6.659 -1.119 -1.550 1.00 98.56 281 ILE A C 1
ATOM 2175 O O . ILE A 1 281 ? -7.344 -0.528 -0.722 1.00 98.56 281 ILE A O 1
ATOM 2179 N N . TRP A 1 282 ? -6.251 -2.372 -1.393 1.00 98.44 282 TRP A N 1
ATOM 2180 C CA . TRP A 1 282 ? -6.409 -3.131 -0.162 1.00 98.44 282 TRP A CA 1
ATOM 2181 C C . TRP A 1 282 ? -5.038 -3.330 0.490 1.00 98.44 282 TRP A C 1
ATOM 2183 O O . TRP A 1 282 ? -4.079 -3.725 -0.176 1.00 98.44 282 TRP A O 1
ATOM 2193 N N . SER A 1 283 ? -4.925 -3.057 1.789 1.00 97.81 283 SER A N 1
ATOM 2194 C CA . SER A 1 283 ? -3.683 -3.234 2.542 1.00 97.81 283 SER A CA 1
ATOM 2195 C C . SER A 1 283 ? -3.930 -3.852 3.912 1.00 97.81 283 SER A C 1
ATOM 2197 O O . SER A 1 283 ? -4.765 -3.364 4.675 1.00 97.81 283 SER A O 1
ATOM 2199 N N . LEU A 1 284 ? -3.139 -4.873 4.246 1.00 95.75 284 LEU A N 1
ATOM 2200 C CA . LEU A 1 284 ? -3.014 -5.411 5.598 1.00 95.75 284 LEU A CA 1
ATOM 2201 C C . LEU A 1 284 ? -1.583 -5.178 6.091 1.00 95.75 284 LEU A C 1
ATOM 2203 O O . LEU A 1 284 ? -0.631 -5.828 5.648 1.00 95.75 284 LEU A O 1
ATOM 2207 N N . GLY A 1 285 ? -1.431 -4.224 7.006 1.00 92.62 285 GLY A N 1
ATOM 2208 C CA . GLY A 1 285 ? -0.128 -3.727 7.437 1.00 92.62 285 GLY A CA 1
ATOM 2209 C C . GLY A 1 285 ? 0.360 -2.570 6.567 1.00 92.62 285 GLY A C 1
ATOM 2210 O O . GLY A 1 285 ? 0.857 -2.762 5.458 1.00 92.62 285 GLY A O 1
ATOM 2211 N N . PHE A 1 286 ? 0.267 -1.362 7.114 1.00 96.94 286 PHE A N 1
ATOM 2212 C CA . PHE A 1 286 ? 0.741 -0.129 6.490 1.00 96.94 286 PHE A CA 1
ATOM 2213 C C . PHE A 1 286 ? 1.547 0.676 7.503 1.00 96.94 286 PHE A C 1
ATOM 2215 O O . PHE A 1 286 ? 1.166 0.765 8.666 1.00 96.94 286 PHE A O 1
ATOM 2222 N N . LYS A 1 287 ? 2.655 1.279 7.099 1.00 96.12 287 LYS A N 1
ATOM 2223 C CA . LYS A 1 287 ? 3.467 2.113 7.981 1.00 96.12 287 LYS A CA 1
ATOM 2224 C C . LYS A 1 287 ? 3.921 3.354 7.244 1.00 96.12 287 LYS A C 1
ATOM 2226 O O . LYS A 1 287 ? 4.236 3.285 6.062 1.00 96.12 287 LYS A O 1
ATOM 2231 N N . THR A 1 288 ? 3.930 4.496 7.927 1.00 95.81 288 THR A N 1
ATOM 2232 C CA . THR A 1 288 ? 4.427 5.742 7.332 1.00 95.81 288 THR A CA 1
ATOM 2233 C C . THR A 1 288 ? 5.174 6.611 8.324 1.00 95.81 288 THR A C 1
ATOM 2235 O O . THR A 1 288 ? 4.872 6.578 9.518 1.00 95.81 288 THR A O 1
ATOM 2238 N N . GLU A 1 289 ? 6.104 7.423 7.815 1.00 93.38 289 GLU A N 1
ATOM 2239 C CA . GLU A 1 289 ? 6.872 8.389 8.608 1.00 93.38 289 GLU A CA 1
ATOM 2240 C C . GLU A 1 289 ? 6.932 9.787 7.982 1.00 93.38 289 GLU A C 1
ATOM 2242 O O . GLU A 1 289 ? 6.586 9.982 6.816 1.00 93.38 289 GLU A O 1
ATOM 2247 N N . TYR A 1 290 ? 7.446 10.747 8.753 1.00 94.94 290 TYR A N 1
ATOM 2248 C CA . TYR A 1 290 ? 7.800 12.104 8.321 1.00 94.94 290 TYR A CA 1
ATOM 2249 C C . TYR A 1 290 ? 6.612 13.045 8.071 1.00 94.94 290 TYR A C 1
ATOM 2251 O O . TYR A 1 290 ? 5.454 12.693 8.292 1.00 94.94 290 TYR A O 1
ATOM 2259 N N . ASP A 1 291 ? 6.915 14.272 7.644 1.00 94.69 291 ASP A N 1
ATOM 2260 C CA . ASP A 1 291 ? 6.024 15.437 7.642 1.00 94.69 291 ASP A CA 1
ATOM 2261 C C . ASP A 1 291 ? 5.099 15.552 6.420 1.00 94.69 291 ASP A C 1
ATOM 2263 O O . ASP A 1 291 ? 4.269 16.463 6.353 1.00 94.69 291 ASP A O 1
ATOM 2267 N N . SER A 1 292 ? 5.240 14.659 5.444 1.00 95.88 292 SER A N 1
ATOM 2268 C CA . SER A 1 292 ? 4.450 14.661 4.210 1.00 95.88 292 SER A CA 1
ATOM 2269 C C . SER A 1 292 ? 2.992 14.275 4.409 1.00 95.88 292 SER A C 1
ATOM 2271 O O . SER A 1 292 ? 2.651 13.465 5.275 1.00 95.88 292 SER A O 1
ATOM 2273 N N . GLN A 1 293 ? 2.131 14.802 3.537 1.00 97.38 293 GLN A N 1
ATOM 2274 C CA . GLN A 1 293 ? 0.841 14.178 3.274 1.00 97.38 293 GLN A CA 1
ATOM 2275 C C . GLN A 1 293 ? 1.086 12.744 2.784 1.00 97.38 293 GLN A C 1
ATOM 2277 O O . GLN A 1 293 ? 1.973 12.500 1.966 1.00 97.38 293 GLN A O 1
ATOM 2282 N N . LYS A 1 294 ? 0.320 11.778 3.287 1.00 97.12 294 LYS A N 1
ATOM 2283 C CA . LYS A 1 294 ? 0.533 10.360 2.979 1.00 97.12 294 LYS A CA 1
ATOM 2284 C C . LYS A 1 294 ? -0.333 9.882 1.841 1.00 97.12 294 LYS A C 1
ATOM 2286 O O . LYS A 1 294 ? 0.197 9.290 0.909 1.00 97.12 294 LYS A O 1
ATOM 2291 N N . ILE A 1 295 ? -1.631 10.152 1.903 1.00 98.25 295 ILE A N 1
ATOM 2292 C CA . ILE A 1 295 ? -2.591 9.646 0.923 1.00 98.25 295 ILE A CA 1
ATOM 2293 C C . ILE A 1 295 ? -3.394 10.811 0.354 1.00 98.25 295 ILE A C 1
ATOM 2295 O O . ILE A 1 295 ? -3.863 11.683 1.089 1.00 98.25 295 ILE A O 1
ATOM 2299 N N . GLN A 1 296 ? -3.558 10.801 -0.963 1.00 98.50 296 GLN A N 1
ATOM 2300 C CA . GLN A 1 296 ? -4.555 11.569 -1.686 1.00 98.50 296 GLN A CA 1
ATOM 2301 C C . GLN A 1 296 ? -5.389 10.606 -2.536 1.00 98.50 296 GLN A C 1
ATOM 2303 O O . GLN A 1 296 ? -4.891 10.042 -3.511 1.00 98.50 296 GLN A O 1
ATOM 2308 N N . ALA A 1 297 ? -6.647 10.410 -2.155 1.00 98.31 297 ALA A N 1
ATOM 2309 C CA . ALA A 1 297 ? -7.610 9.584 -2.872 1.00 98.31 297 ALA A CA 1
ATOM 2310 C C . ALA A 1 297 ? -8.577 10.479 -3.650 1.00 98.31 297 ALA A C 1
ATOM 2312 O O . ALA A 1 297 ? -9.256 11.313 -3.056 1.00 98.31 297 ALA A O 1
ATOM 2313 N N . VAL A 1 298 ? -8.611 10.322 -4.973 1.00 97.19 298 VAL A N 1
ATOM 2314 C CA . VAL A 1 298 ? -9.460 11.103 -5.885 1.00 97.19 298 VAL A CA 1
ATOM 2315 C C . VAL A 1 298 ? -10.062 10.206 -6.970 1.00 97.19 298 VAL A C 1
ATOM 2317 O O . VAL A 1 298 ? -9.679 9.039 -7.118 1.00 97.19 298 VAL A O 1
ATOM 2320 N N . CYS A 1 299 ? -10.959 10.770 -7.783 1.00 95.44 299 CYS A N 1
ATOM 2321 C CA . CYS A 1 299 ? -11.528 10.123 -8.971 1.00 95.44 299 CYS A CA 1
ATOM 2322 C C . CYS A 1 299 ? -12.210 8.775 -8.662 1.00 95.44 299 CYS A C 1
ATOM 2324 O O . CYS A 1 299 ? -12.001 7.806 -9.390 1.00 95.44 299 CYS A O 1
ATOM 2326 N N . GLY A 1 300 ? -12.983 8.694 -7.573 1.00 95.06 300 GLY A N 1
ATOM 2327 C CA . GLY A 1 300 ? -13.692 7.466 -7.200 1.00 95.06 300 GLY A CA 1
ATOM 2328 C C . GLY A 1 300 ? -12.772 6.335 -6.733 1.00 95.06 300 GLY A C 1
ATOM 2329 O O . GLY A 1 300 ? -13.098 5.162 -6.912 1.00 95.06 300 GLY A O 1
ATOM 2330 N N . SER A 1 301 ? -11.609 6.666 -6.163 1.00 97.81 301 SER A N 1
ATOM 2331 C CA . SER A 1 301 ? -10.723 5.663 -5.560 1.00 97.81 301 SER A CA 1
ATOM 2332 C C . SER A 1 301 ? -11.438 4.898 -4.450 1.00 97.81 301 SER A C 1
ATOM 2334 O O . SER A 1 301 ? -12.312 5.446 -3.784 1.00 97.81 301 SER A O 1
ATOM 2336 N N . ARG A 1 302 ? -11.042 3.646 -4.211 1.00 97.88 302 ARG A N 1
ATOM 2337 C CA . ARG A 1 302 ? -11.535 2.849 -3.079 1.00 97.88 302 ARG A CA 1
ATOM 2338 C C . ARG A 1 302 ? -10.343 2.298 -2.314 1.00 97.88 302 ARG A C 1
ATOM 2340 O O . ARG A 1 302 ? -9.611 1.468 -2.844 1.00 97.88 302 ARG A O 1
ATOM 2347 N N . ILE A 1 303 ? -10.126 2.773 -1.093 1.00 98.31 303 ILE A N 1
ATOM 2348 C CA . ILE A 1 303 ? -8.944 2.436 -0.295 1.00 98.31 303 ILE A CA 1
ATOM 2349 C C . ILE A 1 303 ? -9.380 1.804 1.026 1.00 98.31 303 ILE A C 1
ATOM 2351 O O . ILE A 1 303 ? -10.086 2.429 1.809 1.00 98.31 303 ILE A O 1
ATOM 2355 N N . GLU A 1 304 ? -8.935 0.580 1.288 1.00 98.12 304 GLU A N 1
ATOM 2356 C CA . GLU A 1 304 ? -9.115 -0.136 2.549 1.00 98.12 304 GLU A CA 1
ATOM 2357 C C . GLU A 1 304 ? -7.746 -0.481 3.146 1.00 98.12 304 GLU A C 1
ATOM 2359 O O . GLU A 1 304 ? -6.994 -1.273 2.581 1.00 98.12 304 GLU A O 1
ATOM 2364 N N . ILE A 1 305 ? -7.413 0.115 4.292 1.00 97.81 305 ILE A N 1
ATOM 2365 C CA . ILE A 1 305 ? -6.161 -0.144 5.011 1.00 97.81 305 ILE A CA 1
ATOM 2366 C C . ILE A 1 305 ? -6.486 -0.640 6.419 1.00 97.81 305 ILE A C 1
ATOM 2368 O O . ILE A 1 305 ? -6.962 0.110 7.273 1.00 97.81 305 ILE A O 1
ATOM 2372 N N . LEU A 1 306 ? -6.182 -1.907 6.676 1.00 96.19 306 LEU A N 1
ATOM 2373 C CA . LEU A 1 306 ? -6.413 -2.571 7.951 1.00 96.19 306 LEU A CA 1
ATOM 2374 C C . LEU A 1 306 ? -5.062 -2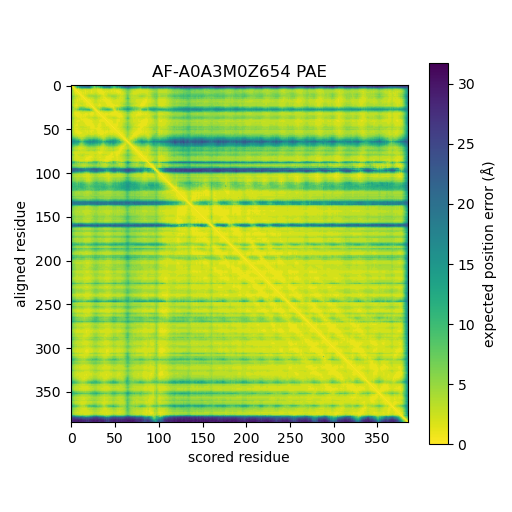.760 8.656 1.00 96.19 306 LEU A C 1
ATOM 2376 O O . LEU A 1 306 ? -4.160 -3.425 8.148 1.00 96.19 306 LEU A O 1
ATOM 2380 N N . GLY A 1 307 ? -4.894 -2.131 9.822 1.00 92.94 307 GLY A N 1
ATOM 2381 C CA . GLY A 1 307 ? -3.654 -2.210 10.602 1.00 92.94 307 GLY A CA 1
ATOM 2382 C C . GLY A 1 307 ? -2.542 -1.278 10.108 1.00 92.94 307 GLY A C 1
ATOM 2383 O O . GLY A 1 307 ? -1.459 -1.730 9.737 1.00 92.94 307 GLY A O 1
ATOM 2384 N N . ALA A 1 308 ? -2.792 0.032 10.121 1.00 96.19 308 ALA A N 1
ATOM 2385 C CA . ALA A 1 308 ? -1.771 1.040 9.857 1.00 96.19 308 ALA A CA 1
ATOM 2386 C C . ALA A 1 308 ? -1.043 1.516 11.129 1.00 96.19 308 ALA A C 1
ATOM 2388 O O . ALA A 1 308 ? -1.628 1.607 12.207 1.00 96.19 308 ALA A O 1
ATOM 2389 N N . PHE A 1 309 ? 0.222 1.906 10.986 1.00 95.69 309 PHE A N 1
ATOM 2390 C CA . PHE A 1 309 ? 1.010 2.603 11.997 1.00 95.69 309 PHE A CA 1
ATOM 2391 C C . PHE A 1 309 ? 1.575 3.906 11.423 1.00 95.69 309 PHE A C 1
ATOM 2393 O O . PHE A 1 309 ? 2.407 3.906 10.516 1.00 95.69 309 PHE A O 1
ATOM 2400 N N . LEU A 1 310 ? 1.099 5.034 11.940 1.00 95.88 310 LEU A N 1
ATOM 2401 C CA . LEU A 1 310 ? 1.424 6.370 11.455 1.00 95.88 310 LEU A CA 1
ATOM 2402 C C . LEU A 1 310 ? 2.373 7.057 12.440 1.00 95.88 310 LEU A C 1
ATOM 2404 O O . LEU A 1 310 ? 2.096 7.155 13.640 1.00 95.88 310 LEU A O 1
ATOM 2408 N N . TYR A 1 311 ? 3.493 7.547 11.918 1.00 93.88 311 TYR A N 1
ATOM 2409 C CA . TYR A 1 311 ? 4.565 8.153 12.702 1.00 93.88 311 TYR A CA 1
ATOM 2410 C C . TYR A 1 311 ? 4.976 9.518 12.114 1.00 93.88 311 TYR A C 1
ATOM 2412 O O . TYR A 1 311 ? 6.014 9.657 11.465 1.00 93.88 311 TYR A O 1
ATOM 2420 N N . PRO A 1 312 ? 4.155 10.568 12.286 1.00 93.94 312 PRO A N 1
ATOM 2421 C CA . PRO A 1 312 ? 4.528 11.899 11.831 1.00 93.94 312 PRO A CA 1
ATOM 2422 C C . PRO A 1 312 ? 5.703 12.453 12.647 1.00 93.94 312 PRO A C 1
ATOM 2424 O O . PRO A 1 312 ? 5.728 12.407 13.880 1.00 93.94 312 PRO A O 1
ATOM 2427 N N . ILE A 1 313 ? 6.684 13.010 11.940 1.00 92.19 313 ILE A N 1
ATOM 2428 C CA . ILE A 1 313 ? 7.844 13.686 12.525 1.00 92.19 313 ILE A CA 1
ATOM 2429 C C . ILE A 1 313 ? 8.357 14.763 11.563 1.00 92.19 313 ILE A C 1
ATOM 2431 O O . ILE A 1 313 ? 8.273 14.617 10.350 1.00 92.19 313 ILE A O 1
ATOM 2435 N N . GLY A 1 314 ? 8.902 15.857 12.098 1.00 90.75 314 GLY A N 1
ATOM 2436 C CA . GLY A 1 314 ? 9.433 16.976 11.308 1.00 90.75 314 GLY A CA 1
ATOM 2437 C C . GLY A 1 314 ? 8.627 18.263 11.490 1.00 90.75 314 GLY A C 1
ATOM 2438 O O . GLY A 1 314 ? 7.939 18.430 12.499 1.00 90.75 314 GLY A O 1
ATOM 2439 N N . LYS A 1 315 ? 8.729 19.203 10.546 1.00 93.06 315 LYS A N 1
ATOM 2440 C CA . LYS A 1 315 ? 7.981 20.471 10.576 1.00 93.06 315 LYS A CA 1
ATOM 2441 C C . LYS A 1 315 ? 6.737 20.346 9.698 1.00 93.06 315 LYS A C 1
ATOM 2443 O O . LYS A 1 315 ? 6.829 20.461 8.484 1.00 93.06 315 LYS A O 1
ATOM 2448 N N . ILE A 1 316 ? 5.586 20.123 10.327 1.00 95.75 316 ILE A N 1
ATOM 2449 C CA . ILE A 1 316 ? 4.308 19.917 9.633 1.00 95.75 316 ILE A CA 1
ATOM 2450 C C . ILE A 1 316 ? 3.531 21.242 9.620 1.00 95.75 316 ILE A C 1
ATOM 2452 O O . ILE A 1 316 ? 3.232 21.761 10.701 1.00 95.75 316 ILE A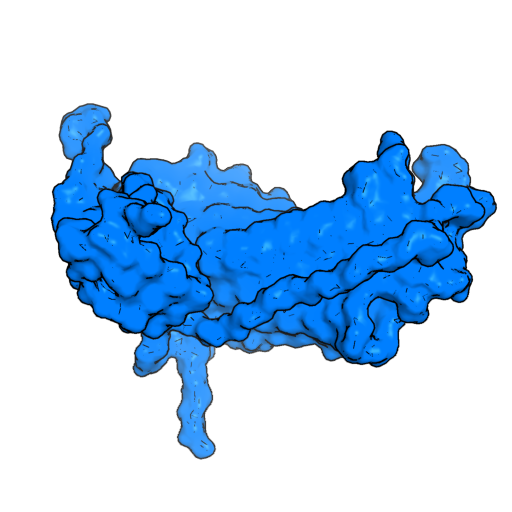 O 1
ATOM 2456 N N . PRO A 1 317 ? 3.215 21.812 8.441 1.00 95.88 317 PRO A N 1
ATOM 2457 C CA . PRO A 1 317 ? 2.339 22.975 8.339 1.00 95.88 317 PRO A CA 1
ATOM 2458 C C . PRO A 1 317 ? 0.963 22.713 8.977 1.00 95.88 317 PRO A C 1
ATOM 2460 O O . PRO A 1 317 ? 0.440 21.604 8.842 1.00 95.88 317 PRO A O 1
ATOM 2463 N N . PRO A 1 318 ? 0.360 23.699 9.670 1.00 95.56 318 PRO A N 1
ATOM 2464 C CA . PRO A 1 318 ? -0.935 23.533 10.336 1.00 95.56 318 PRO A CA 1
ATOM 2465 C C . PRO A 1 318 ? -2.080 23.071 9.429 1.00 95.56 318 PRO A C 1
ATOM 2467 O O . PRO A 1 318 ? -3.008 22.429 9.910 1.00 95.56 318 PRO A O 1
ATOM 2470 N N . ASP A 1 319 ? -2.012 23.418 8.150 1.00 96.50 319 ASP A N 1
ATOM 2471 C CA . ASP A 1 319 ? -3.009 23.179 7.113 1.00 96.50 319 ASP A CA 1
ATOM 2472 C C . ASP A 1 319 ? -2.759 21.898 6.306 1.00 96.50 319 ASP A C 1
ATOM 2474 O O . ASP A 1 319 ? -3.599 21.539 5.489 1.00 96.50 319 ASP A O 1
ATOM 2478 N N . ARG A 1 320 ? -1.646 21.182 6.534 1.00 97.44 320 ARG A N 1
ATOM 2479 C CA . ARG A 1 320 ? -1.311 19.955 5.796 1.00 97.44 320 ARG A CA 1
ATOM 2480 C C . ARG A 1 320 ? -2.090 18.750 6.338 1.00 97.44 320 ARG A C 1
ATOM 2482 O O . ARG A 1 320 ? -1.766 18.280 7.439 1.00 97.44 320 ARG A O 1
ATOM 2489 N N . PRO A 1 321 ? -3.030 18.165 5.575 1.00 97.81 321 PRO A N 1
ATOM 2490 C CA . PRO A 1 321 ? -3.692 16.929 5.967 1.00 97.81 321 PRO A CA 1
ATOM 2491 C C . PRO A 1 321 ? -2.726 15.747 5.901 1.00 97.81 321 PRO A C 1
ATOM 2493 O O . PRO A 1 321 ? -1.854 15.692 5.032 1.00 97.81 321 PRO A O 1
ATOM 2496 N N . LEU A 1 322 ? -2.885 14.781 6.804 1.00 97.75 322 LEU A N 1
ATOM 2497 C CA . LEU A 1 322 ? -2.186 13.500 6.692 1.00 97.75 322 LEU A CA 1
ATOM 2498 C C . LEU A 1 322 ? -2.788 12.662 5.555 1.00 97.75 322 LEU A C 1
ATOM 2500 O O . LEU A 1 322 ? -2.054 12.088 4.748 1.00 97.75 322 LEU A O 1
ATOM 2504 N N . ILE A 1 323 ? -4.118 12.631 5.470 1.00 98.44 323 ILE A N 1
ATOM 2505 C CA . ILE A 1 323 ? -4.888 11.951 4.426 1.00 98.44 323 ILE A CA 1
ATOM 2506 C C . ILE A 1 323 ? -5.906 12.931 3.840 1.00 98.44 323 ILE A C 1
ATOM 2508 O O . ILE A 1 323 ? -6.562 13.667 4.576 1.00 98.44 323 ILE A O 1
ATOM 2512 N N . VAL A 1 324 ? -6.044 12.913 2.517 1.00 98.50 324 VAL A N 1
ATOM 2513 C CA . VAL A 1 324 ? -7.104 13.601 1.777 1.00 98.50 324 VAL A CA 1
ATOM 2514 C C . VAL A 1 324 ? -7.922 12.559 1.023 1.00 98.50 324 VAL A C 1
ATOM 2516 O O . VAL A 1 324 ? -7.353 11.750 0.286 1.00 98.50 324 VAL A O 1
ATOM 2519 N N . ASN A 1 325 ? -9.239 12.590 1.199 1.00 98.06 325 ASN A N 1
ATOM 2520 C CA . ASN A 1 325 ? -10.198 11.775 0.463 1.00 98.06 325 ASN A CA 1
ATOM 2521 C C . ASN A 1 325 ? -11.203 12.706 -0.222 1.00 98.06 325 ASN A C 1
ATOM 2523 O O . ASN A 1 325 ? -11.910 13.446 0.454 1.00 98.06 325 ASN A O 1
ATOM 2527 N N . GLU A 1 326 ? -11.238 12.711 -1.554 1.00 96.44 326 GLU A N 1
ATOM 2528 C CA . GLU A 1 326 ? -12.130 13.562 -2.350 1.00 96.44 326 GLU A CA 1
ATOM 2529 C C . GLU A 1 326 ? -12.944 12.692 -3.303 1.00 96.44 326 GLU A C 1
ATOM 2531 O O . GLU A 1 326 ? -12.392 11.973 -4.145 1.00 96.44 326 GLU A O 1
ATOM 2536 N N . ASP A 1 327 ? -14.266 12.719 -3.132 1.00 94.62 327 ASP A N 1
ATOM 2537 C CA . ASP A 1 327 ? -15.233 11.970 -3.940 1.00 94.62 327 ASP A CA 1
ATOM 2538 C C . ASP A 1 327 ? -14.835 10.501 -4.165 1.00 94.62 327 ASP A C 1
ATOM 2540 O O . ASP A 1 327 ? -15.042 9.907 -5.220 1.00 94.62 327 ASP A O 1
ATOM 2544 N N . SER A 1 328 ? -14.260 9.904 -3.120 1.00 95.62 328 SER A N 1
ATOM 2545 C CA . SER A 1 328 ? -13.673 8.560 -3.093 1.00 95.62 328 SER A CA 1
ATOM 2546 C C . SER A 1 328 ? -14.090 7.829 -1.811 1.00 95.62 328 SER A C 1
ATOM 2548 O O . SER A 1 328 ? -14.660 8.446 -0.905 1.00 95.62 328 SER A O 1
ATOM 2550 N N . ASP A 1 329 ? -13.889 6.518 -1.750 1.00 96.12 329 ASP A N 1
ATOM 2551 C CA . ASP A 1 329 ? -14.224 5.695 -0.588 1.00 96.12 329 ASP A CA 1
ATOM 2552 C C . ASP A 1 329 ? -12.954 5.331 0.186 1.00 96.12 329 ASP A C 1
ATOM 2554 O O . ASP A 1 329 ? -11.960 4.878 -0.391 1.00 96.12 329 ASP A O 1
ATOM 2558 N N . LEU A 1 330 ? -13.005 5.483 1.507 1.00 96.94 330 LEU A N 1
ATOM 2559 C CA . LEU A 1 330 ? -11.878 5.234 2.398 1.00 96.94 330 LEU A CA 1
ATOM 2560 C C . LEU A 1 330 ? -12.346 4.458 3.629 1.00 96.94 330 LEU A C 1
ATOM 2562 O O . LEU A 1 330 ? -13.217 4.924 4.357 1.00 96.94 330 LEU A O 1
ATOM 2566 N N . ALA A 1 331 ? -11.726 3.314 3.902 1.00 96.88 331 ALA A N 1
ATOM 2567 C CA . ALA A 1 331 ? -11.749 2.673 5.209 1.00 96.88 331 ALA A CA 1
ATOM 2568 C C . ALA A 1 331 ? -10.322 2.538 5.738 1.00 96.88 331 ALA A C 1
ATOM 2570 O O . ALA A 1 331 ? -9.452 1.991 5.059 1.00 96.88 331 ALA A O 1
ATOM 2571 N N . ILE A 1 332 ? -10.061 3.033 6.947 1.00 96.88 332 ILE A N 1
ATOM 2572 C CA . ILE A 1 332 ? -8.729 2.937 7.547 1.00 96.88 332 ILE A CA 1
ATOM 2573 C C . ILE A 1 332 ? -8.787 2.701 9.054 1.00 96.88 332 ILE A C 1
ATOM 2575 O O . ILE A 1 332 ? -9.469 3.408 9.792 1.00 96.88 332 ILE A O 1
ATOM 2579 N N . MET A 1 333 ? -8.015 1.718 9.508 1.00 95.62 333 MET A N 1
ATOM 2580 C CA . MET A 1 333 ? -7.710 1.454 10.912 1.00 95.62 333 MET A CA 1
ATOM 2581 C C . MET A 1 333 ? -6.243 1.802 11.152 1.00 95.62 333 MET A C 1
ATOM 2583 O O . MET A 1 333 ? -5.372 1.245 10.478 1.00 95.62 333 MET A O 1
ATOM 2587 N N . TYR A 1 334 ? -5.941 2.687 12.105 1.00 95.94 334 TYR A N 1
ATOM 2588 C CA . TYR A 1 334 ? -4.561 3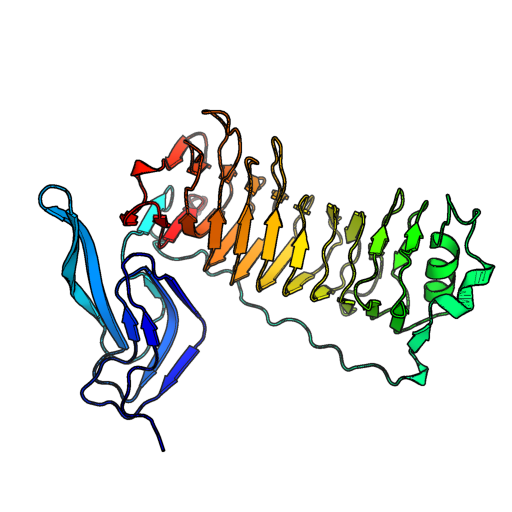.117 12.337 1.00 95.94 334 TYR A CA 1
ATOM 2589 C C . TYR A 1 334 ? -4.217 3.448 13.789 1.00 95.94 334 TYR A C 1
ATOM 2591 O O . TYR A 1 334 ? -5.010 4.015 14.537 1.00 95.94 334 TYR A O 1
ATOM 2599 N N . GLY A 1 335 ? -2.982 3.129 14.164 1.00 95.25 335 GLY A N 1
ATOM 2600 C CA . GLY A 1 335 ? -2.318 3.633 15.357 1.00 95.25 335 GLY A CA 1
ATOM 2601 C C . GLY A 1 335 ? -1.447 4.828 14.997 1.00 95.25 335 GLY A C 1
ATOM 2602 O O . GLY A 1 335 ? -0.848 4.870 13.927 1.00 95.25 335 GLY A O 1
ATOM 2603 N N . LEU A 1 336 ? -1.363 5.797 15.896 1.00 95.19 336 LEU A N 1
ATOM 2604 C CA . LEU A 1 336 ? -0.595 7.022 15.738 1.00 95.19 336 LEU A CA 1
ATOM 2605 C C . LEU A 1 336 ? 0.394 7.147 16.895 1.00 95.19 336 LEU A C 1
ATOM 2607 O O . LEU A 1 336 ? 0.003 7.061 18.061 1.00 95.19 336 LEU A O 1
ATOM 2611 N N . SER A 1 337 ? 1.665 7.407 16.595 1.00 93.50 337 SER A N 1
ATOM 2612 C CA . SER A 1 337 ? 2.663 7.730 17.617 1.00 93.50 337 SER A CA 1
ATOM 2613 C C . SER A 1 337 ? 3.274 9.100 17.361 1.00 93.50 337 SER A C 1
ATOM 2615 O O . SER A 1 337 ? 3.980 9.298 16.377 1.00 93.50 337 SER A O 1
ATOM 2617 N N . VAL A 1 338 ? 3.029 10.041 18.277 1.00 90.69 338 VAL A N 1
ATOM 2618 C CA . VAL A 1 338 ? 3.490 11.428 18.157 1.00 90.69 338 VAL A CA 1
ATOM 2619 C C . VAL A 1 338 ? 4.685 11.652 19.075 1.00 90.69 338 VAL A C 1
ATOM 2621 O O . VAL A 1 338 ? 4.544 11.657 20.297 1.00 90.69 338 VAL A O 1
ATOM 2624 N N . TYR A 1 339 ? 5.863 11.856 18.482 1.00 83.94 339 TYR A N 1
ATOM 2625 C CA . TYR A 1 339 ? 7.092 12.140 19.234 1.00 83.94 339 TYR A CA 1
ATOM 2626 C C . TYR A 1 339 ? 7.456 13.624 19.244 1.00 83.94 339 TYR A C 1
ATOM 2628 O O . TYR A 1 339 ? 7.809 14.156 20.293 1.00 83.94 339 TYR A O 1
ATOM 2636 N N . ARG A 1 340 ? 7.360 14.301 18.092 1.00 86.31 340 ARG A N 1
ATOM 2637 C CA . ARG A 1 340 ? 7.734 15.720 17.953 1.00 86.31 340 ARG A CA 1
ATOM 2638 C C . ARG A 1 340 ? 6.591 16.591 17.450 1.00 86.31 340 ARG A C 1
ATOM 2640 O O . ARG A 1 340 ? 6.379 17.682 17.967 1.00 86.31 340 ARG A O 1
ATOM 2647 N N . SER A 1 341 ? 5.886 16.137 16.424 1.00 89.88 341 SER A N 1
ATOM 2648 C CA . SER A 1 341 ? 4.856 16.910 15.736 1.00 89.88 341 SER A CA 1
ATOM 2649 C C . SER A 1 341 ? 3.781 15.982 15.191 1.00 89.88 341 SER A C 1
ATOM 2651 O O . SER A 1 341 ? 4.001 14.787 15.021 1.00 89.88 341 SER A O 1
ATOM 2653 N N . ASN A 1 342 ? 2.598 16.537 14.954 1.00 94.62 342 ASN A N 1
ATOM 2654 C CA . ASN A 1 342 ? 1.459 15.809 14.420 1.00 94.62 342 ASN A CA 1
ATOM 2655 C C . ASN A 1 342 ? 0.740 16.674 13.384 1.00 94.62 342 ASN A C 1
ATOM 2657 O O . ASN A 1 342 ? 0.771 17.904 13.475 1.00 94.62 342 ASN A O 1
ATOM 2661 N N . HIS A 1 343 ? 0.053 16.034 12.442 1.00 96.38 343 HIS A N 1
ATOM 2662 C CA . HIS A 1 343 ? -0.878 16.727 11.562 1.00 96.38 343 HIS A CA 1
ATOM 2663 C C . HIS A 1 343 ? -2.093 17.189 12.370 1.00 96.38 343 HIS A C 1
ATOM 2665 O O . HIS A 1 343 ? -2.729 16.392 13.064 1.00 96.38 343 HIS A O 1
ATOM 2671 N N . ARG A 1 344 ? -2.433 18.480 12.273 1.00 96.94 344 ARG A N 1
ATOM 2672 C CA . ARG A 1 344 ? -3.663 19.025 12.880 1.00 96.94 344 ARG A CA 1
ATOM 2673 C C . ARG A 1 344 ? -4.922 18.531 12.168 1.00 96.94 344 ARG A C 1
ATOM 2675 O O . ARG A 1 344 ? -5.982 18.490 12.777 1.00 96.94 344 ARG A O 1
ATOM 2682 N N . ILE A 1 345 ? -4.772 18.127 10.911 1.00 98.12 345 ILE A N 1
ATOM 2683 C CA . ILE A 1 345 ? -5.805 17.517 10.082 1.00 98.12 345 ILE A CA 1
ATOM 2684 C C . ILE A 1 345 ? -5.361 16.074 9.822 1.00 98.12 345 ILE A C 1
ATOM 2686 O O . ILE A 1 345 ? -4.428 15.831 9.059 1.00 98.12 345 ILE A O 1
ATOM 2690 N N . GLN A 1 346 ? -5.982 15.111 10.500 1.00 97.81 346 GLN A N 1
ATOM 2691 C CA . GLN A 1 346 ? -5.698 13.688 10.294 1.00 97.81 346 GLN A CA 1
ATOM 2692 C C . GLN A 1 346 ? -6.311 13.220 8.974 1.00 97.81 346 GLN A C 1
ATOM 2694 O O . GLN A 1 346 ? -5.625 12.631 8.142 1.00 97.81 346 GLN A O 1
ATOM 2699 N N . ILE A 1 347 ? -7.585 13.537 8.754 1.00 98.38 347 ILE A N 1
ATOM 2700 C CA . ILE A 1 347 ? -8.290 13.218 7.513 1.00 98.38 347 ILE A CA 1
ATOM 2701 C C . ILE A 1 347 ? -9.069 14.458 7.089 1.00 98.38 347 ILE A C 1
ATOM 2703 O O . ILE A 1 347 ? -9.865 14.986 7.862 1.00 98.38 347 ILE A O 1
ATOM 2707 N N . LEU A 1 348 ? -8.815 14.927 5.872 1.00 98.25 348 LEU A N 1
ATOM 2708 C CA . LEU A 1 348 ? -9.679 15.866 5.170 1.00 98.25 348 LEU A CA 1
ATOM 2709 C C . LEU A 1 348 ? -10.545 15.056 4.211 1.00 98.25 348 LEU A C 1
ATOM 2711 O O . LEU A 1 348 ? -10.037 14.527 3.223 1.00 98.25 348 LEU A O 1
ATOM 2715 N N . ASP A 1 349 ? -11.829 14.947 4.522 1.00 97.44 349 ASP A N 1
ATOM 2716 C CA . ASP A 1 349 ? -12.782 14.173 3.740 1.00 97.44 349 ASP A CA 1
ATOM 2717 C C . ASP A 1 349 ? -13.763 15.114 3.041 1.00 97.44 349 ASP A C 1
ATOM 2719 O O . ASP A 1 349 ? -14.394 15.960 3.679 1.00 97.44 349 ASP A O 1
ATOM 2723 N N . ARG A 1 350 ? -13.858 15.010 1.717 1.00 95.44 350 ARG A N 1
ATOM 2724 C CA . ARG A 1 350 ? -14.755 15.811 0.887 1.00 95.44 350 ARG A CA 1
ATOM 2725 C C . ARG A 1 350 ? -15.615 14.894 0.043 1.00 95.44 350 ARG A C 1
ATOM 2727 O O . ARG A 1 350 ? -15.103 14.091 -0.737 1.00 95.44 350 ARG A O 1
ATOM 2734 N N . LYS A 1 351 ? -16.926 15.051 0.181 1.00 90.12 351 LYS A N 1
ATOM 2735 C CA . LYS A 1 351 ? -17.907 14.232 -0.519 1.00 90.12 351 LYS A CA 1
ATOM 2736 C C . LYS A 1 351 ? -19.072 15.086 -0.984 1.00 90.12 351 LYS A C 1
ATOM 2738 O O . LYS A 1 351 ? -19.727 15.723 -0.157 1.00 90.12 351 LYS A O 1
ATOM 2743 N N . ASN A 1 352 ? -19.341 15.094 -2.289 1.00 87.44 352 ASN A N 1
ATOM 2744 C CA . ASN A 1 352 ? -20.462 15.821 -2.895 1.00 87.44 352 ASN A CA 1
ATOM 2745 C C . ASN A 1 352 ? -20.529 17.293 -2.433 1.00 87.44 352 ASN A C 1
ATOM 2747 O O . ASN A 1 352 ? -21.571 17.781 -1.995 1.00 87.44 352 ASN A O 1
ATOM 2751 N N . GLY A 1 353 ? -19.383 17.982 -2.435 1.00 85.50 353 GLY A N 1
ATOM 2752 C CA . GLY A 1 353 ? -19.265 19.383 -2.007 1.00 85.50 353 GLY A CA 1
ATOM 2753 C C . GLY A 1 353 ? -19.328 19.632 -0.491 1.00 85.50 353 GLY A C 1
ATOM 2754 O O . GLY A 1 353 ? -19.116 20.764 -0.062 1.00 85.50 353 GLY A O 1
ATOM 2755 N N . ARG A 1 354 ? -19.573 18.610 0.343 1.00 90.50 354 ARG A N 1
ATOM 2756 C CA . ARG A 1 354 ? -19.479 18.709 1.810 1.00 90.50 354 ARG A CA 1
ATOM 2757 C C . ARG A 1 354 ? -18.077 18.346 2.277 1.00 90.50 354 ARG A C 1
ATOM 2759 O O . ARG A 1 354 ? -17.488 17.399 1.766 1.00 90.50 354 ARG A O 1
ATOM 2766 N N . GLN A 1 355 ? -17.572 19.071 3.271 1.00 94.06 355 GLN A N 1
ATOM 2767 C CA . GLN A 1 355 ? -16.256 18.843 3.861 1.00 94.06 355 GLN A CA 1
ATOM 2768 C C . GLN A 1 355 ? -16.388 18.449 5.331 1.00 94.06 355 GLN A C 1
ATOM 2770 O O . GLN A 1 355 ? -17.043 19.149 6.102 1.00 94.06 355 GLN A O 1
ATOM 2775 N N . THR A 1 356 ? -15.685 17.389 5.718 1.00 94.88 356 THR A N 1
ATOM 2776 C CA . THR A 1 356 ? -15.521 16.950 7.103 1.00 94.88 356 THR A CA 1
ATOM 2777 C C . THR A 1 356 ? -14.033 16.847 7.430 1.00 94.88 356 THR A C 1
ATOM 2779 O O . THR A 1 356 ? -13.222 16.431 6.601 1.00 94.88 356 THR A O 1
ATOM 2782 N N . ILE A 1 357 ? -13.651 17.251 8.641 1.00 97.38 357 ILE A N 1
ATOM 2783 C CA . ILE A 1 357 ? -12.270 17.180 9.125 1.00 97.38 357 ILE A CA 1
ATOM 2784 C C . ILE A 1 357 ? -12.230 16.247 10.328 1.00 97.38 357 ILE A C 1
ATOM 2786 O O . ILE A 1 357 ? -12.955 16.459 11.294 1.00 97.38 357 ILE A O 1
ATOM 2790 N N . VAL A 1 358 ? -11.342 15.257 10.274 1.00 97.69 358 VAL A N 1
ATOM 2791 C CA . VAL A 1 358 ? -10.932 14.466 11.435 1.00 97.69 358 VAL A CA 1
ATOM 2792 C C . VAL A 1 358 ? -9.666 15.086 11.998 1.00 97.69 358 VAL A C 1
ATOM 2794 O O . VAL A 1 358 ? -8.654 15.236 11.305 1.00 97.69 358 VAL A O 1
ATOM 2797 N N . SER A 1 359 ? -9.721 15.446 13.268 1.00 97.06 359 SER A N 1
ATOM 2798 C CA . SER A 1 359 ? -8.652 16.082 14.022 1.00 97.06 359 SER A CA 1
ATOM 2799 C C . SER A 1 359 ? -8.013 15.093 15.006 1.00 97.06 359 SER A C 1
ATOM 2801 O O . SER A 1 359 ? -8.559 14.021 15.276 1.00 97.06 359 SER A O 1
ATOM 2803 N N . PRO A 1 360 ? -6.851 15.423 15.596 1.00 94.94 360 PRO A N 1
ATOM 2804 C CA . PRO A 1 360 ? -6.292 14.652 16.698 1.00 94.94 360 PRO A CA 1
ATOM 2805 C C . PRO A 1 360 ? -7.272 14.429 17.858 1.00 94.94 360 PRO A C 1
ATOM 2807 O O . PRO A 1 360 ? -7.166 13.411 18.530 1.00 94.94 360 PRO A O 1
ATOM 2810 N N . GLN A 1 361 ? -8.207 15.347 18.115 1.00 93.81 361 GLN A N 1
ATOM 2811 C CA . GLN A 1 361 ? -9.173 15.234 19.213 1.00 93.81 361 GLN A CA 1
ATOM 2812 C C . GLN A 1 361 ? -10.204 14.121 18.985 1.00 93.81 361 GLN A C 1
ATOM 2814 O O . GLN A 1 361 ? -10.737 13.590 19.955 1.00 93.81 361 GLN A O 1
ATOM 2819 N N . ASP A 1 362 ? -10.414 13.722 17.731 1.00 94.81 362 ASP A N 1
ATOM 2820 C CA . ASP A 1 362 ? -11.345 12.662 17.340 1.00 94.81 362 ASP A CA 1
ATOM 2821 C C . ASP A 1 362 ? -10.731 11.257 17.465 1.00 94.81 362 ASP A C 1
ATOM 2823 O O . ASP A 1 362 ? -11.331 10.280 17.025 1.00 94.81 362 ASP A O 1
ATOM 2827 N N . LEU A 1 363 ? -9.522 11.128 18.025 1.00 93.50 363 LEU A N 1
ATOM 2828 C CA . LEU A 1 363 ? -8.821 9.852 18.216 1.00 93.50 363 LEU A CA 1
ATOM 2829 C C . LEU A 1 363 ? -8.898 9.372 19.670 1.00 93.50 363 LEU A C 1
ATOM 2831 O O . LEU A 1 363 ? -8.980 10.170 20.606 1.00 93.50 363 LEU A O 1
ATOM 2835 N N . LEU A 1 364 ? -8.752 8.062 19.889 1.00 91.00 364 LEU A N 1
ATOM 2836 C CA . LEU A 1 364 ? -8.574 7.521 21.238 1.00 91.00 364 LEU A CA 1
ATOM 2837 C C . LEU A 1 364 ? -7.125 7.653 21.696 1.00 91.00 364 LEU A C 1
ATOM 2839 O O . LEU A 1 364 ? -6.252 6.936 21.212 1.00 91.00 364 LEU A O 1
ATOM 2843 N N . TRP A 1 365 ? -6.875 8.521 22.676 1.00 88.19 365 TRP A N 1
ATOM 2844 C CA . TRP A 1 365 ? -5.540 8.747 23.235 1.00 88.19 365 TRP A CA 1
ATOM 2845 C C . TRP A 1 365 ? -5.249 7.906 24.475 1.00 88.19 365 TRP A C 1
ATOM 2847 O O . TRP A 1 365 ? -5.995 7.924 25.457 1.00 88.19 365 TRP A O 1
ATOM 2857 N N . VAL A 1 366 ? -4.074 7.274 24.489 1.00 84.00 366 VAL A N 1
ATOM 2858 C CA . VAL A 1 366 ? -3.477 6.686 25.692 1.00 84.00 366 VAL A CA 1
ATOM 2859 C C . VAL A 1 366 ? -2.000 7.081 25.745 1.00 84.00 366 VAL A C 1
ATOM 2861 O O . VAL A 1 366 ? -1.131 6.463 25.128 1.00 84.00 366 VAL A O 1
ATOM 2864 N N . GLY A 1 367 ? -1.698 8.136 26.505 1.00 80.44 367 GLY A N 1
ATOM 2865 C CA . GLY A 1 367 ? -0.346 8.696 26.595 1.00 80.44 367 GLY A CA 1
ATOM 2866 C C . GLY A 1 367 ? -0.004 9.571 25.385 1.00 80.44 367 GLY A C 1
ATOM 2867 O O . GLY A 1 367 ? -0.770 10.467 25.053 1.00 80.44 367 GLY A O 1
ATOM 2868 N N . SER A 1 368 ? 1.156 9.344 24.761 1.00 81.44 368 SER A N 1
ATOM 2869 C CA . SER A 1 368 ? 1.605 10.031 23.531 1.00 81.44 368 SER A CA 1
ATOM 2870 C C . SER A 1 368 ? 1.193 9.312 22.240 1.00 81.44 368 SER A C 1
ATOM 2872 O O . SER A 1 368 ? 1.630 9.672 21.146 1.00 81.44 368 SER A O 1
ATOM 2874 N N . ARG A 1 369 ? 0.377 8.265 22.370 1.00 89.62 369 ARG A N 1
ATOM 2875 C CA . ARG A 1 369 ? -0.132 7.472 21.258 1.00 89.62 369 ARG A CA 1
ATOM 2876 C C . ARG A 1 369 ? -1.641 7.608 21.186 1.00 89.62 369 ARG A C 1
ATOM 2878 O O . ARG A 1 369 ? -2.303 7.749 22.218 1.00 89.62 369 ARG A O 1
ATOM 2885 N N . ALA A 1 370 ? -2.145 7.550 19.966 1.00 92.31 370 ALA A N 1
ATOM 2886 C CA . ALA A 1 370 ? -3.562 7.550 19.675 1.00 92.31 370 ALA A CA 1
ATOM 2887 C C . ALA A 1 370 ? -3.907 6.406 18.727 1.00 92.31 370 ALA A C 1
ATOM 2889 O O . ALA A 1 370 ? -3.015 5.804 18.126 1.00 92.31 370 ALA A O 1
ATOM 2890 N N . ARG A 1 371 ? -5.194 6.124 18.565 1.00 93.12 371 ARG A N 1
ATOM 2891 C CA . ARG A 1 371 ? -5.677 5.177 17.562 1.00 93.12 371 ARG A CA 1
ATOM 2892 C C . ARG A 1 371 ? -7.043 5.571 17.006 1.00 93.12 371 ARG A C 1
ATOM 2894 O O . ARG A 1 371 ? -7.818 6.261 17.671 1.00 93.12 371 ARG A O 1
ATOM 2901 N N . MET A 1 372 ? -7.296 5.101 15.793 1.00 94.56 372 MET A N 1
ATOM 2902 C CA . MET A 1 372 ? -8.582 5.047 15.113 1.00 94.56 372 MET A CA 1
ATOM 2903 C C . MET A 1 372 ? -8.855 3.576 14.807 1.00 94.56 372 MET A C 1
ATOM 2905 O O . MET A 1 372 ? -8.155 2.973 13.990 1.00 94.56 372 MET A O 1
ATOM 2909 N N . ASP A 1 373 ? -9.837 2.990 15.483 1.00 93.56 373 ASP A N 1
ATOM 2910 C CA . ASP A 1 373 ? -10.123 1.559 15.363 1.00 93.56 373 ASP A CA 1
ATOM 2911 C C . ASP A 1 373 ? -10.818 1.263 14.024 1.00 93.56 373 ASP A C 1
ATOM 2913 O O . ASP A 1 373 ? -10.530 0.240 13.408 1.00 93.56 373 ASP A O 1
ATOM 2917 N N . LEU A 1 374 ? -11.656 2.186 13.527 1.00 94.75 374 LEU A N 1
ATOM 2918 C CA . LEU A 1 374 ? -12.089 2.217 12.129 1.00 94.75 374 LEU A CA 1
ATOM 2919 C C . LEU A 1 374 ? -12.633 3.601 11.735 1.00 94.75 374 LEU A C 1
ATOM 2921 O O . LEU 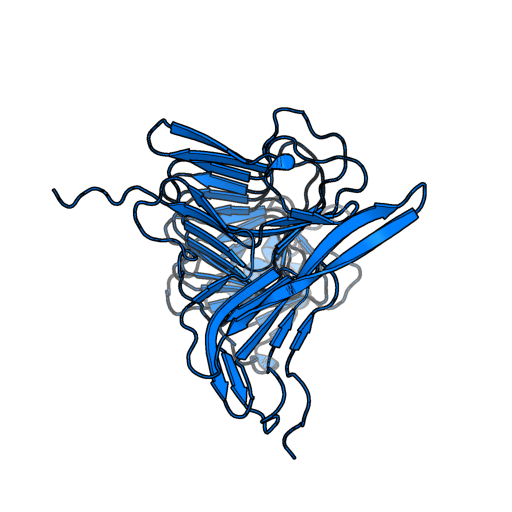A 1 374 ? -13.625 4.064 12.294 1.00 94.75 374 LEU A O 1
ATOM 2925 N N . PHE A 1 375 ? -12.037 4.223 10.722 1.00 95.44 375 PHE A N 1
ATOM 2926 C CA . PHE A 1 375 ? -12.647 5.313 9.961 1.00 95.44 375 PHE A CA 1
ATOM 2927 C C . PHE A 1 375 ? -13.275 4.754 8.687 1.00 95.44 375 PHE A C 1
ATOM 2929 O O . PHE A 1 375 ? -12.648 3.927 8.027 1.00 95.44 375 PHE A O 1
ATOM 2936 N N . VAL A 1 376 ? -14.464 5.234 8.318 1.00 95.19 376 VAL A N 1
ATOM 2937 C CA . VAL A 1 376 ? -15.148 4.884 7.067 1.00 95.19 376 VAL A CA 1
ATOM 2938 C C . VAL A 1 376 ? -15.757 6.135 6.448 1.00 95.19 376 VAL A C 1
ATOM 2940 O O . VAL A 1 376 ? -16.544 6.819 7.096 1.00 95.19 376 VAL A O 1
ATOM 2943 N N . SER A 1 377 ? -15.461 6.381 5.177 1.00 93.88 377 SER A N 1
ATOM 2944 C CA . SER A 1 377 ? -16.176 7.328 4.324 1.00 93.88 377 SER A CA 1
ATOM 2945 C C . SER A 1 377 ? -16.567 6.641 3.023 1.00 93.88 377 SER A C 1
ATOM 2947 O O . SER A 1 377 ? -15.742 5.972 2.394 1.00 93.88 377 SER A O 1
ATOM 2949 N N . ARG A 1 378 ? -17.839 6.763 2.638 1.00 89.38 378 ARG A N 1
ATOM 2950 C CA . ARG A 1 378 ? -18.386 6.201 1.395 1.00 89.38 378 ARG A CA 1
ATOM 2951 C C . ARG A 1 378 ? -19.190 7.245 0.648 1.00 89.38 378 ARG A C 1
ATOM 2953 O O . ARG A 1 378 ? -19.663 8.219 1.222 1.00 89.38 378 ARG A O 1
ATOM 2960 N N . GLY A 1 379 ? -19.353 7.031 -0.653 1.00 71.81 379 GLY A N 1
ATOM 2961 C CA . GLY A 1 379 ? -20.412 7.696 -1.409 1.00 71.81 379 GLY A CA 1
ATOM 2962 C C . GLY A 1 379 ? -21.777 7.412 -0.825 1.00 71.81 379 GLY A C 1
ATOM 2963 O O . GLY A 1 379 ? -22.077 6.263 -0.501 1.00 71.81 379 GLY A O 1
ATOM 2964 N N . LEU A 1 380 ? -22.622 8.448 -0.809 1.00 59.69 380 LEU A N 1
ATOM 2965 C CA . LEU A 1 380 ? -24.041 8.227 -1.055 1.00 59.69 380 LEU A CA 1
ATOM 2966 C C . LEU A 1 380 ? -24.081 7.354 -2.310 1.00 59.69 380 LEU A C 1
ATOM 2968 O O . LEU A 1 380 ? -23.542 7.756 -3.349 1.00 59.69 380 LEU A O 1
ATOM 2972 N N . SER A 1 381 ? -24.618 6.135 -2.207 1.00 48.88 381 SER A N 1
ATOM 2973 C CA . SER A 1 381 ? -24.959 5.411 -3.430 1.00 48.88 381 SER A CA 1
ATOM 2974 C C . SER A 1 381 ? -25.801 6.381 -4.247 1.00 48.88 381 SER A C 1
ATOM 2976 O O . SER A 1 381 ? -26.712 6.974 -3.661 1.00 48.88 381 SER A O 1
ATOM 2978 N N . PRO A 1 382 ? -25.515 6.600 -5.544 1.00 43.19 382 PRO A N 1
ATOM 2979 C CA . PRO A 1 382 ? -26.482 7.270 -6.390 1.00 43.19 382 PRO A CA 1
ATOM 2980 C C . PRO A 1 382 ? -27.786 6.525 -6.138 1.00 43.19 382 PRO A C 1
ATOM 2982 O O . PRO A 1 382 ? -27.836 5.303 -6.314 1.00 43.19 382 PRO A O 1
ATOM 2985 N N . SER A 1 383 ? -28.781 7.215 -5.578 1.00 38.16 383 SER A N 1
ATOM 2986 C CA . SER A 1 383 ? -30.115 6.652 -5.438 1.00 38.16 383 SER A CA 1
ATOM 2987 C C . SER A 1 383 ? -30.430 6.019 -6.782 1.00 38.16 383 SER A C 1
ATOM 2989 O O . SER A 1 383 ? -30.222 6.686 -7.797 1.00 38.16 383 SER A O 1
ATOM 2991 N N . ARG A 1 384 ? -30.835 4.743 -6.791 1.00 35.19 384 ARG A N 1
ATOM 2992 C CA . ARG A 1 384 ? -31.378 4.105 -7.992 1.00 35.19 384 ARG A CA 1
ATOM 2993 C C . ARG A 1 384 ? -32.454 5.058 -8.521 1.00 35.19 384 ARG A C 1
ATOM 2995 O O . ARG A 1 384 ? -33.502 5.163 -7.889 1.00 35.19 384 ARG A O 1
ATOM 3002 N N . GLN A 1 385 ? -32.123 5.836 -9.547 1.00 31.92 385 GLN A N 1
ATOM 3003 C CA . GLN A 1 385 ? -33.095 6.565 -10.345 1.00 31.92 385 GLN A CA 1
ATOM 3004 C C . GLN A 1 385 ? -33.658 5.587 -11.359 1.00 31.92 385 GLN A C 1
ATOM 3006 O O . GLN A 1 385 ? -32.854 4.774 -11.881 1.00 31.92 385 GLN A O 1
#

Foldseek 3Di:
DFDLDACEAADDAQGEDEEELEEAEGQNLPAENYEHQYKYKYAFYAYYNHVFPYWYWHWDFDDDDPDIDIDIDGFDTHHGGTDHIDIGDFEAEPQDDPDRGFPCPDDDDDDDDPDDPCVLEAELVVQVVQWDDDPVDTASQRSQLVCQVVQRQEYEYDDDPDAHEHQAERENEHNHAEYYYPQHEYEYNYEDEDAYEDLCHEHEYENYEYEEYEAEANHEYEYYCYEYQEYEYDQRGHAYEAECYEYEHYEDPYEYEYEYEAYEYEDEDADQRHEHANYEYAYEHYEYEEQYQDEEADNAYAYAYGEYEYYYDDDHPQPRENYEHAQYKDKDWYKYAYDDDDHQFPYFYYHPNDTDTDGPVSFDDDPRMTIRSIYTYDHPPPPPD